Protein AF-B7K374-F1 (afdb_monomer)

Structure (mmCIF, N/CA/C/O backbone):
data_AF-B7K374-F1
#
_entry.id   AF-B7K374-F1
#
loop_
_atom_site.group_PDB
_atom_site.id
_atom_site.type_symbol
_atom_site.label_atom_id
_atom_site.label_alt_id
_atom_site.label_comp_id
_atom_site.label_asym_id
_atom_site.label_entity_id
_atom_site.label_seq_id
_atom_site.pdbx_PDB_ins_code
_atom_site.Cartn_x
_atom_site.Cartn_y
_atom_site.Cartn_z
_atom_site.occupancy
_atom_site.B_iso_or_equiv
_atom_site.auth_seq_id
_atom_site.auth_comp_id
_atom_site.auth_asym_id
_atom_site.auth_atom_id
_atom_site.pdbx_PDB_model_num
ATOM 1 N N . MET A 1 1 ? 42.523 60.819 34.589 1.00 48.06 1 MET A N 1
ATOM 2 C CA . MET A 1 1 ? 41.157 60.601 34.059 1.00 48.06 1 MET A CA 1
ATOM 3 C C . MET A 1 1 ? 41.054 61.157 32.631 1.00 48.06 1 MET A C 1
ATOM 5 O O . MET A 1 1 ? 40.474 62.210 32.438 1.00 48.06 1 MET A O 1
ATOM 9 N N . LYS A 1 2 ? 41.701 60.517 31.640 1.00 45.62 2 LYS A N 1
ATOM 10 C CA . LYS A 1 2 ? 41.579 60.838 30.195 1.00 45.62 2 LYS A CA 1
ATOM 11 C C . LYS A 1 2 ? 42.338 59.810 29.327 1.00 45.62 2 LYS A C 1
ATOM 13 O O . LYS A 1 2 ? 43.131 60.175 28.478 1.00 45.62 2 LYS A O 1
ATOM 18 N N . LEU A 1 3 ? 42.140 58.510 29.574 1.00 38.62 3 LEU A N 1
ATOM 19 C CA . LEU A 1 3 ? 42.685 57.458 28.690 1.00 38.62 3 LEU A CA 1
ATOM 20 C C . LEU A 1 3 ? 41.771 56.226 28.510 1.00 38.62 3 LEU A C 1
ATOM 22 O O . LEU A 1 3 ? 42.148 55.301 27.809 1.00 38.62 3 LEU A O 1
ATOM 26 N N . ASN A 1 4 ? 40.551 56.227 29.071 1.00 41.66 4 ASN A N 1
ATOM 27 C CA . ASN A 1 4 ? 39.606 55.099 28.948 1.00 41.66 4 ASN A CA 1
ATOM 28 C C . ASN A 1 4 ? 38.440 55.335 27.969 1.00 41.66 4 ASN A C 1
ATOM 30 O O . ASN A 1 4 ? 37.663 54.420 27.727 1.00 41.66 4 ASN A O 1
ATOM 34 N N . LEU A 1 5 ? 38.314 56.526 27.368 1.00 42.06 5 LEU A N 1
ATOM 35 C CA . LEU A 1 5 ? 37.190 56.859 26.471 1.00 42.06 5 LEU A CA 1
ATOM 36 C C . LEU A 1 5 ? 37.494 56.687 24.970 1.00 42.06 5 LEU A C 1
ATOM 38 O O . LEU A 1 5 ? 36.564 56.584 24.178 1.00 42.06 5 LEU A O 1
ATOM 42 N N . LEU A 1 6 ? 38.766 56.592 24.567 1.00 38.41 6 LEU A N 1
ATOM 43 C CA . LEU A 1 6 ? 39.154 56.412 23.154 1.00 38.41 6 LEU A CA 1
ATOM 44 C C . LEU A 1 6 ? 39.208 54.939 22.710 1.00 38.41 6 LEU A C 1
ATOM 46 O O . LEU A 1 6 ? 39.093 54.647 21.523 1.00 38.41 6 LEU A O 1
ATOM 50 N N . LEU A 1 7 ? 39.319 53.998 23.652 1.00 39.25 7 LEU A N 1
ATOM 51 C CA . LEU A 1 7 ? 39.341 52.562 23.344 1.00 39.25 7 LEU A CA 1
ATOM 52 C C . LEU A 1 7 ? 37.932 51.958 23.199 1.00 39.25 7 LEU A C 1
ATOM 54 O O . LEU A 1 7 ? 37.761 50.984 22.469 1.00 39.25 7 LEU A O 1
ATOM 58 N N . GLN A 1 8 ? 36.902 52.563 23.807 1.00 42.97 8 GLN A N 1
ATOM 59 C CA . GLN A 1 8 ? 35.520 52.078 23.681 1.00 42.97 8 GLN A CA 1
ATOM 60 C C . GLN A 1 8 ? 34.847 52.467 22.352 1.00 42.97 8 GLN A C 1
ATOM 62 O O . GLN A 1 8 ? 34.078 51.667 21.818 1.00 42.97 8 GLN A O 1
ATOM 67 N N . SER A 1 9 ? 35.149 53.634 21.764 1.00 45.03 9 SER A N 1
ATOM 68 C CA . SER A 1 9 ? 34.555 54.042 20.474 1.00 45.03 9 SER A CA 1
ATOM 69 C C . SER A 1 9 ? 35.128 53.257 19.283 1.00 45.03 9 SER A C 1
ATOM 71 O O . SER A 1 9 ? 34.388 52.869 18.379 1.00 45.03 9 SER A O 1
ATOM 73 N N . SER A 1 10 ? 36.426 52.939 19.329 1.00 48.16 10 SER A N 1
ATOM 74 C CA . SER A 1 10 ? 37.131 52.108 18.340 1.00 48.16 10 SER A CA 1
ATOM 75 C C . SER A 1 10 ? 36.584 50.674 18.285 1.00 48.16 10 SER A C 1
ATOM 77 O O . SER A 1 10 ? 36.353 50.135 17.201 1.00 48.16 10 SER A O 1
ATOM 79 N N . CYS A 1 11 ? 36.289 50.074 19.443 1.00 47.16 11 CYS A N 1
ATOM 80 C CA . CYS A 1 11 ? 35.709 48.730 19.513 1.00 47.16 11 CYS A CA 1
ATOM 81 C C . CYS A 1 11 ? 34.272 48.681 18.974 1.00 47.16 11 CYS A C 1
ATOM 83 O O . CYS A 1 11 ? 33.913 47.735 18.276 1.00 47.16 11 CYS A O 1
ATOM 85 N N . ARG A 1 12 ? 33.459 49.713 19.240 1.00 51.66 12 ARG A N 1
ATOM 86 C CA . ARG A 1 12 ? 32.052 49.767 18.807 1.00 51.66 12 ARG A CA 1
ATOM 87 C C . ARG A 1 12 ? 31.914 49.912 17.288 1.00 51.66 12 ARG A C 1
ATOM 89 O O . ARG A 1 12 ? 31.096 49.221 16.690 1.00 51.66 12 ARG A O 1
ATOM 96 N N . ASN A 1 13 ? 32.767 50.725 16.659 1.00 50.12 13 ASN A N 1
ATOM 97 C CA . ASN A 1 13 ? 32.806 50.854 15.198 1.00 50.12 13 ASN A CA 1
ATOM 98 C C . ASN A 1 13 ? 33.344 49.589 14.514 1.00 50.12 13 ASN A C 1
ATOM 100 O O . ASN A 1 13 ? 32.820 49.199 13.476 1.00 50.12 13 ASN A O 1
ATOM 104 N N . LYS A 1 14 ? 34.327 48.896 15.108 1.00 51.56 14 LYS A N 1
ATOM 105 C CA . LYS A 1 14 ? 34.810 47.606 14.584 1.00 51.56 14 LYS A CA 1
ATOM 106 C C . LYS A 1 14 ? 33.754 46.504 14.682 1.00 51.56 14 LYS A C 1
ATOM 108 O O . LYS A 1 14 ? 33.609 45.741 13.735 1.00 51.56 14 LYS A O 1
ATOM 113 N N . PHE A 1 15 ? 32.982 46.456 15.770 1.00 52.94 15 PHE A N 1
ATOM 114 C CA . PHE A 1 15 ? 31.866 45.515 15.915 1.00 52.94 15 PHE A CA 1
ATOM 115 C C . PHE A 1 15 ? 30.743 45.792 14.912 1.00 52.94 15 PHE A C 1
ATOM 117 O O . PHE A 1 15 ? 30.215 44.856 14.326 1.00 52.94 15 PHE A O 1
ATOM 124 N N . LEU A 1 16 ? 30.407 47.065 14.674 1.00 54.84 16 LEU A N 1
ATOM 125 C CA . LEU A 1 16 ? 29.375 47.447 13.709 1.00 54.84 16 LEU A CA 1
ATOM 126 C C . LEU A 1 16 ? 29.791 47.123 12.266 1.00 54.84 16 LEU A C 1
ATOM 128 O O . LEU A 1 16 ? 28.984 46.604 11.504 1.00 54.84 16 LEU A O 1
ATOM 132 N N . ILE A 1 17 ? 31.056 47.371 11.905 1.00 63.06 17 ILE A N 1
ATOM 133 C CA . ILE A 1 17 ? 31.606 47.040 10.580 1.00 63.06 17 ILE A CA 1
ATOM 134 C C . ILE A 1 17 ? 31.677 45.522 10.382 1.00 63.06 17 ILE A C 1
ATOM 136 O O . ILE A 1 17 ? 31.312 45.049 9.309 1.00 63.06 17 ILE A O 1
ATOM 140 N N . LEU A 1 18 ? 32.083 44.757 11.404 1.00 56.69 18 LEU A N 1
ATOM 141 C CA . LEU A 1 18 ? 32.090 43.290 11.368 1.00 56.69 18 LEU A CA 1
ATOM 142 C C . LEU A 1 18 ? 30.663 42.728 11.248 1.00 56.69 18 LEU A C 1
ATOM 144 O O . LEU A 1 18 ? 30.418 41.828 10.458 1.00 56.69 18 LEU A O 1
ATOM 148 N N . PHE A 1 19 ? 29.702 43.300 11.978 1.00 57.56 19 PHE A N 1
ATOM 149 C CA . PHE A 1 19 ? 28.295 42.907 11.906 1.00 57.56 19 PHE A CA 1
ATOM 150 C C . PHE A 1 19 ? 27.683 43.227 10.534 1.00 57.56 19 PHE A C 1
ATOM 152 O O . PHE A 1 19 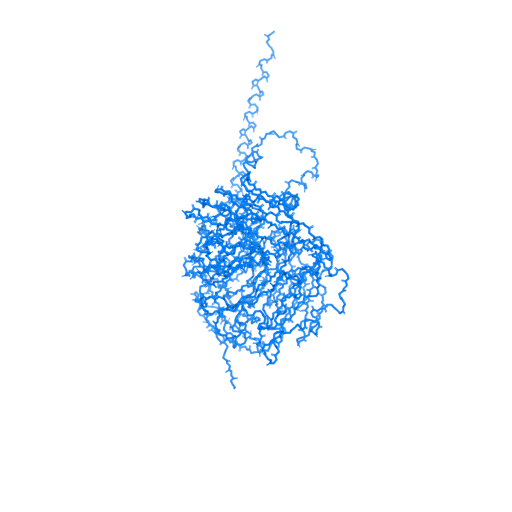? 27.005 42.381 9.967 1.00 57.56 19 PHE A O 1
ATOM 159 N N . LEU A 1 20 ? 27.977 44.400 9.960 1.00 61.56 20 LEU A N 1
ATOM 160 C CA . LEU A 1 20 ? 27.545 44.788 8.610 1.00 61.56 20 LEU A CA 1
ATOM 161 C C . LEU A 1 20 ? 28.200 43.943 7.513 1.00 61.56 20 LEU A C 1
ATOM 163 O O . LEU A 1 20 ? 27.517 43.588 6.562 1.00 61.56 20 LEU A O 1
ATOM 167 N N . THR A 1 21 ? 29.483 43.587 7.636 1.00 56.91 21 THR A N 1
ATOM 168 C CA . THR A 1 21 ? 30.164 42.692 6.676 1.00 56.91 21 THR A CA 1
ATOM 169 C C . THR A 1 21 ? 29.669 41.255 6.778 1.00 56.91 21 THR A C 1
ATOM 171 O O . THR A 1 21 ? 29.479 40.618 5.749 1.00 56.91 21 THR A O 1
ATOM 174 N N . ILE A 1 22 ? 29.377 40.764 7.986 1.00 55.97 22 ILE A N 1
ATOM 175 C CA . ILE A 1 22 ? 28.704 39.477 8.193 1.00 55.97 22 ILE A CA 1
ATOM 176 C C . ILE A 1 22 ? 27.289 39.517 7.593 1.00 55.97 22 ILE A C 1
ATOM 178 O O . ILE A 1 22 ? 26.935 38.602 6.861 1.00 55.97 22 ILE A O 1
ATOM 182 N N . LEU A 1 23 ? 26.510 40.589 7.794 1.00 53.09 23 LEU A N 1
ATOM 183 C CA . LEU A 1 23 ? 25.194 40.751 7.158 1.00 53.09 23 LEU A CA 1
ATOM 184 C C . LEU A 1 23 ? 25.299 40.787 5.621 1.00 53.09 23 LEU A C 1
ATOM 186 O O . LEU A 1 23 ? 24.538 40.112 4.939 1.00 53.09 23 LEU A O 1
ATOM 190 N N . LEU A 1 24 ? 26.268 41.531 5.076 1.00 52.44 24 LEU A N 1
ATOM 191 C CA . LEU A 1 24 ? 26.543 41.644 3.636 1.00 52.44 24 LEU A CA 1
ATOM 192 C C . LEU A 1 24 ? 27.088 40.351 3.009 1.00 52.44 24 LEU A C 1
ATOM 194 O O . LEU A 1 24 ? 27.010 40.220 1.794 1.00 52.44 24 LEU A O 1
ATOM 198 N N . LEU A 1 25 ? 27.615 39.412 3.803 1.00 51.88 25 LEU A N 1
ATOM 199 C CA . LEU A 1 25 ? 27.995 38.058 3.374 1.00 51.88 25 LEU A CA 1
ATOM 200 C C . LEU A 1 25 ? 26.839 37.055 3.537 1.00 51.88 25 LEU A C 1
ATOM 202 O O . LEU A 1 25 ? 26.679 36.174 2.698 1.00 51.88 25 LEU A O 1
ATOM 206 N N . ILE A 1 26 ? 26.005 37.206 4.572 1.00 50.16 26 ILE A N 1
ATOM 207 C CA . ILE A 1 26 ? 24.833 36.351 4.822 1.00 50.16 26 ILE A CA 1
ATOM 208 C C . ILE A 1 26 ? 23.730 36.604 3.795 1.00 50.16 26 ILE A C 1
ATOM 210 O O . ILE A 1 26 ? 23.128 35.647 3.330 1.00 50.16 26 ILE A O 1
ATOM 214 N N . ILE A 1 27 ? 23.479 37.856 3.402 1.00 47.38 27 ILE A N 1
ATOM 215 C CA . ILE A 1 27 ? 22.434 38.198 2.422 1.00 47.38 27 ILE A CA 1
ATOM 216 C C . ILE A 1 27 ? 22.663 37.503 1.060 1.00 47.38 27 ILE A C 1
ATOM 218 O O . ILE A 1 27 ? 21.723 36.885 0.567 1.00 47.38 27 ILE A O 1
ATOM 222 N N . PRO A 1 28 ? 23.870 37.513 0.455 1.00 42.53 28 PRO A N 1
ATOM 223 C CA . PRO A 1 28 ? 24.142 36.747 -0.760 1.00 42.53 28 PRO A CA 1
ATOM 224 C C . PRO A 1 28 ? 24.229 35.230 -0.532 1.00 42.53 28 PRO A C 1
ATOM 226 O O . PRO A 1 28 ? 23.871 34.496 -1.445 1.00 42.53 28 PRO A O 1
ATOM 229 N N . LEU A 1 29 ? 24.619 34.733 0.654 1.00 39.88 29 LEU A N 1
ATOM 230 C CA . LEU A 1 29 ? 24.537 33.293 0.969 1.00 39.88 29 LEU A CA 1
ATOM 231 C C . LEU A 1 29 ? 23.088 32.799 1.137 1.00 39.88 29 LEU A C 1
ATOM 233 O O . LEU A 1 29 ? 22.786 31.692 0.706 1.00 39.88 29 LEU A O 1
ATOM 237 N N . GLN A 1 30 ? 22.189 33.618 1.693 1.00 45.34 30 GLN A N 1
ATOM 238 C CA . GLN A 1 30 ? 20.739 33.380 1.702 1.00 45.34 30 GLN A CA 1
ATOM 239 C C . GLN A 1 30 ? 20.129 33.501 0.303 1.00 45.34 30 GLN A C 1
ATOM 241 O O . GLN A 1 30 ? 19.132 32.855 0.033 1.00 45.34 30 GLN A O 1
ATOM 246 N N . TYR A 1 31 ? 20.726 34.296 -0.591 1.00 43.94 31 TYR A N 1
ATOM 247 C CA . TYR A 1 31 ? 20.322 34.377 -2.001 1.00 43.94 31 TYR A CA 1
ATOM 248 C C . TYR A 1 31 ? 20.895 33.240 -2.868 1.00 43.94 31 TYR A C 1
ATOM 250 O O . TYR A 1 31 ? 20.381 32.986 -3.954 1.00 43.94 31 TYR A O 1
ATOM 258 N N . HIS A 1 32 ? 21.973 32.579 -2.425 1.00 40.62 32 HIS A N 1
ATOM 259 C CA . HIS A 1 32 ? 22.537 31.375 -3.054 1.00 40.62 32 HIS A CA 1
ATOM 260 C C . HIS A 1 32 ? 21.899 30.074 -2.539 1.00 40.62 32 HIS A C 1
ATOM 262 O O . HIS A 1 32 ? 22.026 29.045 -3.198 1.00 40.62 32 HIS A O 1
ATOM 268 N N . TYR A 1 33 ? 21.192 30.114 -1.405 1.00 44.28 33 TYR A N 1
ATOM 269 C CA . TYR A 1 33 ? 20.349 29.023 -0.920 1.00 44.28 33 TYR A CA 1
ATOM 270 C C . TYR A 1 33 ? 18.899 29.217 -1.409 1.00 44.28 33 TYR A C 1
ATOM 272 O O . TYR A 1 33 ? 18.190 30.110 -0.968 1.00 44.28 33 TYR A O 1
ATOM 280 N N . SER A 1 34 ? 18.572 28.376 -2.394 1.00 47.69 34 SER A N 1
ATOM 281 C CA . SER A 1 34 ? 17.323 28.119 -3.128 1.00 47.69 34 SER A CA 1
ATOM 282 C C . SER A 1 34 ? 16.601 29.279 -3.831 1.00 47.69 34 SER A C 1
ATOM 284 O O . SER A 1 34 ? 15.900 30.117 -3.269 1.00 47.69 34 SER A O 1
ATOM 286 N N . GLN A 1 35 ? 16.642 29.216 -5.163 1.00 57.91 35 GLN A N 1
ATOM 287 C CA . GLN A 1 35 ? 15.431 29.466 -5.932 1.00 57.91 35 GLN A CA 1
ATOM 288 C C . GLN A 1 35 ? 14.610 28.176 -5.911 1.00 57.91 35 GLN A C 1
ATOM 290 O O . GLN A 1 35 ? 14.660 27.416 -6.874 1.00 57.91 35 GLN A O 1
ATOM 295 N N . ASP A 1 36 ? 13.906 27.886 -4.815 1.00 66.00 36 ASP A N 1
ATOM 296 C CA . ASP A 1 36 ? 12.832 26.896 -4.885 1.00 66.00 36 ASP A CA 1
ATOM 297 C C . ASP A 1 36 ? 11.823 27.388 -5.936 1.00 66.00 36 ASP A C 1
ATOM 299 O O . ASP A 1 36 ? 11.140 28.403 -5.766 1.00 66.00 36 ASP A O 1
ATOM 303 N N . ILE A 1 37 ? 11.795 26.698 -7.075 1.00 81.56 37 ILE A N 1
ATOM 304 C CA . ILE A 1 37 ? 10.928 27.023 -8.206 1.00 81.56 37 ILE A CA 1
ATOM 305 C C . ILE A 1 37 ? 9.688 26.134 -8.241 1.00 81.56 37 ILE A C 1
ATOM 307 O O . ILE A 1 37 ? 9.016 26.091 -9.269 1.00 81.56 37 ILE A O 1
ATOM 311 N N . THR A 1 38 ? 9.351 25.443 -7.148 1.00 86.00 38 THR A N 1
ATOM 312 C CA . THR A 1 38 ? 8.223 24.504 -7.112 1.00 86.00 38 THR A CA 1
ATOM 313 C C . THR A 1 38 ? 6.922 25.137 -7.594 1.00 86.00 38 THR A C 1
ATOM 315 O O . THR A 1 38 ? 6.176 24.499 -8.321 1.00 86.00 38 THR A O 1
ATOM 318 N N . SER A 1 39 ? 6.668 26.414 -7.296 1.00 86.38 39 SER A N 1
ATOM 319 C CA . SER A 1 39 ? 5.473 27.132 -7.774 1.00 86.38 39 SER A CA 1
ATOM 320 C C . SER A 1 39 ? 5.384 27.296 -9.298 1.00 86.38 39 SER A C 1
ATOM 322 O O . SER A 1 39 ? 4.312 27.610 -9.809 1.00 86.38 39 SER A O 1
ATOM 324 N N . LYS A 1 40 ? 6.488 27.093 -10.032 1.00 89.88 40 LYS A N 1
ATOM 325 C CA . LYS A 1 40 ? 6.509 27.053 -11.503 1.00 89.88 40 LYS A CA 1
ATOM 326 C C . LYS A 1 40 ? 6.090 25.694 -12.065 1.00 89.88 40 LYS A C 1
ATOM 328 O O . LYS A 1 40 ? 5.725 25.631 -13.232 1.00 89.88 40 LYS A O 1
ATOM 333 N N . TRP A 1 41 ? 6.172 24.644 -11.253 1.00 92.62 41 TRP A N 1
ATOM 334 C CA . TRP A 1 41 ? 5.937 23.257 -11.652 1.00 92.62 41 TRP A CA 1
ATOM 335 C C . TRP A 1 41 ? 4.689 22.660 -11.016 1.00 92.62 41 TRP A C 1
ATOM 337 O O . TRP A 1 41 ? 4.039 21.834 -11.637 1.00 92.62 41 TRP A O 1
ATOM 347 N N . PHE A 1 42 ? 4.321 23.094 -9.810 1.00 93.06 42 PHE A N 1
ATOM 348 C CA . PHE A 1 42 ? 3.255 22.489 -9.025 1.00 93.06 42 PHE A CA 1
ATOM 349 C C . PHE A 1 42 ? 2.326 23.530 -8.398 1.00 93.06 42 PHE A C 1
ATOM 351 O O . PHE A 1 42 ? 2.762 24.528 -7.816 1.00 93.06 42 PHE A O 1
ATOM 358 N N . ILE A 1 43 ? 1.027 23.233 -8.423 1.00 91.88 43 ILE A N 1
ATOM 359 C CA . ILE A 1 43 ? 0.003 23.886 -7.601 1.00 91.88 43 ILE A CA 1
ATOM 360 C C . ILE A 1 43 ? -0.408 22.911 -6.507 1.00 91.88 43 ILE A C 1
ATOM 362 O O . ILE A 1 43 ? -0.469 21.709 -6.721 1.00 91.88 43 ILE A O 1
ATOM 366 N N . SER A 1 44 ? -0.688 23.414 -5.307 1.00 89.62 44 SER A N 1
ATOM 367 C CA . SER A 1 44 ? -0.876 22.543 -4.150 1.00 89.62 44 SER A CA 1
ATOM 368 C C . SER A 1 44 ? -2.183 22.774 -3.413 1.00 89.62 44 SER A C 1
ATOM 370 O O . SER A 1 44 ? -2.639 23.913 -3.303 1.00 89.62 44 SER A O 1
ATOM 372 N N . LYS A 1 45 ? -2.748 21.706 -2.846 1.00 90.44 45 LYS A N 1
ATOM 373 C CA . LYS A 1 45 ? -3.935 21.760 -1.983 1.00 90.44 45 LYS A CA 1
ATOM 374 C C . LYS A 1 45 ? -3.833 20.775 -0.815 1.00 90.44 45 LYS A C 1
ATOM 376 O O . LYS A 1 45 ? -3.234 19.711 -0.970 1.00 90.44 45 LYS A O 1
ATOM 381 N N . PRO A 1 46 ? -4.372 21.115 0.367 1.00 89.00 46 PRO A N 1
ATOM 382 C CA . PRO A 1 46 ? -4.341 20.217 1.515 1.00 89.00 46 PRO A CA 1
ATOM 383 C C . PRO A 1 46 ? -5.262 19.009 1.303 1.00 89.00 46 PRO A C 1
ATOM 385 O O . PRO A 1 46 ? -6.310 19.124 0.669 1.00 89.00 46 PRO A O 1
ATOM 388 N N . ILE A 1 47 ? -4.902 17.881 1.911 1.00 89.06 47 ILE A N 1
ATOM 389 C CA . ILE A 1 47 ? -5.775 16.717 2.087 1.00 89.06 47 ILE A CA 1
ATOM 390 C C . ILE A 1 47 ? -5.757 16.302 3.561 1.00 89.06 47 ILE A C 1
ATOM 392 O O . ILE A 1 47 ? -4.727 16.385 4.235 1.00 89.06 47 ILE A O 1
ATOM 396 N N . VAL A 1 48 ? -6.919 15.913 4.087 1.00 84.69 48 VAL A N 1
ATOM 397 C CA . VAL A 1 48 ? -7.104 15.599 5.509 1.00 84.69 48 VAL A CA 1
ATOM 398 C C . VAL A 1 48 ? -7.418 14.121 5.666 1.00 84.69 48 VAL A C 1
ATOM 400 O O . VAL A 1 48 ? -8.360 13.614 5.063 1.00 84.69 48 VAL A O 1
ATOM 403 N N . PHE A 1 49 ? -6.661 13.457 6.534 1.00 84.94 49 PHE A N 1
ATOM 404 C CA . PHE A 1 49 ? -6.879 12.064 6.904 1.00 84.94 49 PHE A CA 1
ATOM 405 C C . PHE A 1 49 ? -7.677 11.955 8.209 1.00 84.94 49 PHE A C 1
ATOM 407 O O . PHE A 1 49 ? -7.730 12.880 9.023 1.00 84.94 49 PHE A O 1
ATOM 414 N N . ASN A 1 50 ? -8.301 10.799 8.432 1.00 77.00 50 ASN A N 1
ATOM 415 C CA . ASN A 1 50 ? -9.031 10.494 9.662 1.00 77.00 50 ASN A CA 1
ATOM 416 C C . ASN A 1 50 ? -8.124 9.969 10.790 1.00 77.00 50 ASN A C 1
ATOM 418 O O . ASN A 1 50 ? -8.620 9.760 11.897 1.00 77.00 50 ASN A O 1
ATOM 422 N N . ALA A 1 51 ? -6.816 9.819 10.551 1.00 73.81 51 ALA A N 1
ATOM 423 C CA . ALA A 1 51 ? -5.841 9.330 11.523 1.00 73.81 51 ALA A CA 1
ATOM 424 C C . ALA A 1 51 ? -4.804 10.368 11.946 1.00 73.81 51 ALA A C 1
ATOM 426 O O . ALA A 1 51 ? -4.309 11.167 11.157 1.00 73.81 51 ALA A O 1
ATOM 427 N N . TYR A 1 52 ? -4.388 10.230 13.198 1.00 73.25 52 TYR A N 1
ATOM 428 C CA . TYR A 1 52 ? -3.206 10.875 13.760 1.00 73.25 52 TYR A CA 1
ATOM 429 C C . TYR A 1 52 ? -1.958 9.977 13.700 1.00 73.25 52 TYR A C 1
ATOM 431 O O . TYR A 1 52 ? -0.851 10.417 13.980 1.00 73.25 52 TYR A O 1
ATOM 439 N N . ASN A 1 53 ? -2.114 8.710 13.307 1.00 75.81 53 ASN A N 1
ATOM 440 C CA . ASN A 1 53 ? -1.024 7.751 13.161 1.00 75.81 53 ASN A CA 1
ATOM 441 C C . ASN A 1 53 ? -1.081 7.085 11.777 1.00 75.81 53 ASN A C 1
ATOM 443 O O . ASN A 1 53 ? -1.393 5.901 11.666 1.00 75.81 53 ASN A O 1
ATOM 447 N N . LEU A 1 54 ? -0.841 7.878 10.727 1.00 82.69 54 LEU A N 1
ATOM 448 C CA . LEU A 1 54 ? -0.689 7.380 9.361 1.00 82.69 54 LEU A CA 1
ATOM 449 C C . LEU A 1 54 ? 0.543 6.472 9.304 1.00 82.69 54 LEU A C 1
ATOM 451 O O . LEU A 1 54 ? 1.637 6.903 9.670 1.00 82.69 54 LEU A O 1
ATOM 455 N N . PHE A 1 55 ? 0.365 5.223 8.881 1.00 84.62 55 PHE A N 1
ATOM 456 C CA . PHE A 1 55 ? 1.480 4.287 8.733 1.00 84.62 55 PHE A CA 1
ATOM 457 C C . PHE A 1 55 ? 1.904 4.153 7.271 1.00 84.62 55 PHE A C 1
ATOM 459 O O . PHE A 1 55 ? 3.093 4.246 6.975 1.00 84.62 55 PHE A O 1
ATOM 466 N N . ASP A 1 56 ? 0.943 4.010 6.360 1.00 89.19 56 ASP A N 1
ATOM 467 C CA . ASP A 1 56 ? 1.200 3.951 4.922 1.00 89.19 56 ASP A CA 1
ATOM 468 C C . ASP A 1 56 ? -0.001 4.498 4.126 1.00 89.19 56 ASP A C 1
ATOM 470 O O . ASP A 1 56 ? -1.136 4.528 4.618 1.00 89.19 56 ASP A O 1
ATOM 474 N N . VAL A 1 57 ? 0.261 4.963 2.904 1.00 91.88 57 VAL A N 1
ATOM 475 C CA . VAL A 1 57 ? -0.727 5.557 1.988 1.00 91.88 57 VAL A CA 1
ATOM 476 C C . VAL A 1 57 ? -0.461 5.070 0.572 1.00 91.88 57 VAL A C 1
ATOM 478 O O . VAL A 1 57 ? 0.677 5.129 0.123 1.00 91.88 57 VAL A O 1
ATOM 481 N N . GLY A 1 58 ? -1.491 4.605 -0.127 1.00 93.69 58 GLY A N 1
ATOM 482 C CA . GLY A 1 58 ? -1.375 4.106 -1.496 1.00 93.69 58 GLY A CA 1
ATOM 483 C C . GLY A 1 58 ? -2.511 4.593 -2.385 1.00 93.69 58 GLY A C 1
ATOM 484 O O . GLY A 1 58 ? -3.453 5.229 -1.900 1.00 93.69 58 GLY A O 1
ATOM 485 N N . VAL A 1 59 ? -2.411 4.276 -3.677 1.00 94.94 59 VAL A N 1
ATOM 486 C CA . VAL A 1 59 ? -3.437 4.599 -4.673 1.00 94.94 59 VAL A CA 1
ATOM 487 C C . VAL A 1 59 ? -3.853 3.381 -5.478 1.00 94.94 59 VAL A C 1
ATOM 489 O O . VAL A 1 59 ? -3.039 2.500 -5.747 1.00 94.94 59 VAL A O 1
ATOM 492 N N . THR A 1 60 ? -5.130 3.305 -5.829 1.00 94.12 60 THR A N 1
ATOM 493 C CA . THR A 1 60 ? -5.649 2.332 -6.795 1.00 94.12 60 THR A CA 1
ATOM 494 C C . THR A 1 60 ? -7.035 2.762 -7.267 1.00 94.12 60 THR A C 1
ATOM 496 O O . THR A 1 60 ? -7.696 3.525 -6.578 1.00 94.12 60 THR A O 1
ATOM 499 N N . ASP A 1 61 ? -7.476 2.295 -8.426 1.00 94.38 61 ASP A N 1
ATOM 500 C CA . ASP A 1 61 ? -8.835 2.504 -8.942 1.00 94.38 61 ASP A CA 1
ATOM 501 C C . ASP A 1 61 ? -9.781 1.471 -8.295 1.00 94.38 61 ASP A C 1
ATOM 503 O O . ASP A 1 61 ? -9.949 0.362 -8.801 1.00 94.38 61 ASP A O 1
ATOM 507 N N . ILE A 1 62 ? -10.326 1.771 -7.109 1.00 94.12 62 ILE A N 1
ATOM 508 C CA . ILE A 1 62 ? -11.062 0.798 -6.275 1.00 94.12 62 ILE A CA 1
ATOM 509 C C . ILE A 1 62 ? -12.435 0.484 -6.880 1.00 94.12 62 ILE A C 1
ATOM 511 O O . ILE A 1 62 ? -12.973 -0.616 -6.699 1.00 94.12 62 ILE A O 1
ATOM 515 N N . ASN A 1 63 ? -13.028 1.464 -7.560 1.00 94.12 63 ASN A N 1
ATOM 516 C CA . ASN A 1 63 ? -14.379 1.398 -8.109 1.00 94.12 63 ASN A CA 1
ATOM 517 C C . ASN A 1 63 ? -14.414 1.154 -9.636 1.00 94.12 63 ASN A C 1
ATOM 519 O O . ASN A 1 63 ? -15.508 1.079 -10.201 1.00 94.12 63 ASN A O 1
ATOM 523 N N . ASN A 1 64 ? -13.250 0.979 -10.274 1.00 91.31 64 ASN A N 1
ATOM 524 C CA . ASN A 1 64 ? -13.076 0.757 -11.711 1.00 91.31 64 ASN A CA 1
ATOM 525 C C . ASN A 1 64 ? -13.663 1.874 -12.599 1.00 91.31 64 ASN A C 1
ATOM 527 O O . ASN A 1 64 ? -14.163 1.604 -13.697 1.00 91.31 64 ASN A O 1
ATOM 531 N N . ASP A 1 65 ? -13.596 3.131 -12.155 1.00 93.19 65 ASP A N 1
ATOM 532 C CA . ASP A 1 65 ? -14.052 4.294 -12.925 1.00 93.19 65 ASP A CA 1
ATOM 533 C C . ASP A 1 65 ? -12.931 5.003 -13.718 1.00 93.19 65 ASP A C 1
ATOM 535 O O . ASP A 1 65 ? -13.211 5.912 -14.507 1.00 93.19 65 ASP A O 1
ATOM 539 N N . ASN A 1 66 ? -11.695 4.494 -13.623 1.00 91.19 66 ASN A N 1
ATOM 540 C CA . ASN A 1 66 ? -10.451 5.046 -14.177 1.00 91.19 66 ASN A CA 1
ATOM 541 C C . ASN A 1 66 ? -9.957 6.338 -13.517 1.00 91.19 66 ASN A C 1
ATOM 543 O O . ASN A 1 66 ? -9.035 6.957 -14.045 1.00 91.19 66 ASN A O 1
ATOM 547 N N . ASN A 1 67 ? -10.514 6.728 -12.375 1.00 95.06 67 ASN A N 1
ATOM 548 C CA . ASN A 1 67 ? -9.924 7.729 -11.502 1.00 95.06 67 ASN A CA 1
ATOM 549 C C . ASN A 1 67 ? -9.198 7.004 -10.368 1.00 95.06 67 ASN A C 1
ATOM 551 O O . ASN A 1 67 ? -9.697 6.039 -9.798 1.00 95.06 67 ASN A O 1
ATOM 555 N N . LEU A 1 68 ? -7.988 7.450 -10.045 1.00 95.25 68 LEU A N 1
ATOM 556 C CA . LEU A 1 68 ? -7.236 6.843 -8.954 1.00 95.25 68 LEU A CA 1
ATOM 557 C C . LEU A 1 68 ? -7.763 7.329 -7.602 1.00 95.25 68 LEU A C 1
ATOM 559 O O . LEU A 1 68 ? -7.896 8.530 -7.359 1.00 95.25 68 LEU A O 1
ATOM 563 N N . ASP A 1 69 ? -8.000 6.379 -6.704 1.00 96.44 69 ASP A N 1
ATOM 564 C CA . ASP A 1 69 ? -8.456 6.610 -5.340 1.00 96.44 69 ASP A CA 1
ATOM 565 C C . ASP A 1 69 ? -7.286 6.546 -4.358 1.00 96.44 69 ASP A C 1
ATOM 567 O O . ASP A 1 69 ? -6.262 5.918 -4.624 1.00 96.44 69 ASP A O 1
ATOM 571 N N . ILE A 1 70 ? -7.448 7.146 -3.178 1.00 96.06 70 ILE A N 1
ATOM 572 C CA . ILE A 1 70 ? -6.445 7.111 -2.104 1.00 96.06 70 ILE A CA 1
ATOM 573 C C . ILE A 1 70 ? -6.934 6.209 -0.975 1.00 96.06 70 ILE A C 1
ATOM 575 O O . ILE A 1 70 ? -8.048 6.363 -0.474 1.00 96.06 70 ILE A O 1
ATOM 579 N N . PHE A 1 71 ? -6.068 5.335 -0.472 1.00 95.50 71 PHE A N 1
ATOM 580 C CA . PHE A 1 71 ? -6.329 4.567 0.743 1.00 95.50 71 PHE A CA 1
ATOM 581 C C . PHE A 1 71 ? -5.192 4.724 1.750 1.00 95.50 71 PHE A C 1
ATOM 583 O O . PHE A 1 71 ? -4.036 4.953 1.394 1.00 95.50 71 PHE A O 1
ATOM 590 N N . THR A 1 72 ? -5.512 4.565 3.033 1.00 93.50 72 THR A N 1
ATOM 591 C CA . THR A 1 72 ? -4.510 4.568 4.107 1.00 93.50 72 THR A CA 1
ATOM 592 C C . THR A 1 72 ? -4.584 3.294 4.931 1.00 93.50 72 THR A C 1
ATOM 594 O O . THR A 1 72 ? -5.658 2.719 5.112 1.00 93.50 72 THR A O 1
ATOM 597 N N . THR A 1 73 ? -3.468 2.920 5.542 1.00 89.88 73 THR A N 1
ATOM 598 C CA . THR A 1 73 ? -3.409 1.892 6.584 1.00 89.88 73 THR A CA 1
ATOM 599 C C . THR A 1 73 ? -2.716 2.479 7.804 1.00 89.88 73 THR A C 1
ATOM 601 O O . THR A 1 73 ? -1.611 3.005 7.696 1.00 89.88 73 THR A O 1
ATOM 604 N N . ASN A 1 74 ? -3.408 2.465 8.947 1.00 87.81 74 ASN A N 1
ATOM 605 C CA . ASN A 1 74 ? -3.086 3.305 10.106 1.00 87.81 74 ASN A CA 1
ATOM 606 C C . ASN A 1 74 ? -2.987 2.497 11.408 1.00 87.81 74 ASN A C 1
ATOM 608 O O . ASN A 1 74 ? -3.393 2.967 12.475 1.00 87.81 74 ASN A O 1
ATOM 612 N N . HIS A 1 75 ? -2.471 1.265 11.344 1.00 86.12 75 HIS A N 1
ATOM 613 C CA . HIS A 1 75 ? -2.427 0.349 12.485 1.00 86.12 75 HIS A CA 1
ATOM 614 C C . HIS A 1 75 ? -3.813 0.140 13.096 1.00 86.12 75 HIS A C 1
ATOM 616 O O . HIS A 1 75 ? -4.672 -0.474 12.477 1.00 86.12 75 HIS A O 1
ATOM 622 N N . ASN A 1 76 ? -4.022 0.650 14.313 1.00 84.88 76 ASN A N 1
ATOM 623 C CA . ASN A 1 76 ? -5.257 0.574 15.087 1.00 84.88 76 ASN A CA 1
ATOM 624 C C . ASN A 1 76 ? -6.171 1.786 14.882 1.00 84.88 76 ASN A C 1
ATOM 626 O O . ASN A 1 76 ? -7.314 1.760 15.347 1.00 84.88 76 ASN A O 1
ATOM 630 N N . SER A 1 77 ? -5.664 2.836 14.236 1.00 87.06 77 SER A N 1
ATOM 631 C CA . SER A 1 77 ? -6.369 4.094 14.037 1.00 87.06 77 SER A CA 1
ATOM 632 C C . SER A 1 77 ? -7.330 4.033 12.849 1.00 87.06 77 SER A C 1
ATOM 634 O O . SER A 1 77 ? -7.288 3.111 12.036 1.00 87.06 77 SER A O 1
ATOM 636 N N . LEU A 1 78 ? -8.220 5.021 12.750 1.00 88.81 78 LEU A N 1
ATOM 637 C CA . LEU A 1 78 ? -9.153 5.159 11.625 1.00 88.81 78 LEU A CA 1
ATOM 638 C C . LEU A 1 78 ? -8.419 5.174 10.279 1.00 88.81 78 LEU A C 1
ATOM 640 O O . LEU A 1 78 ? -7.481 5.942 10.113 1.00 88.81 78 LEU A O 1
ATOM 644 N N . ASN A 1 79 ? -8.871 4.392 9.300 1.00 90.31 79 ASN A N 1
ATOM 645 C CA . ASN A 1 79 ? -8.372 4.482 7.922 1.00 90.31 79 ASN A CA 1
ATOM 646 C C . ASN A 1 79 ? -9.235 5.427 7.088 1.00 90.31 79 ASN A C 1
ATOM 648 O O . ASN A 1 79 ? -10.364 5.743 7.463 1.00 90.31 79 ASN A O 1
ATOM 652 N N . ASN A 1 80 ? -8.713 5.816 5.934 1.00 93.44 80 ASN A N 1
ATOM 653 C CA . ASN A 1 80 ? -9.442 6.488 4.876 1.00 93.44 80 ASN A CA 1
ATOM 654 C C . ASN A 1 80 ? -9.551 5.572 3.653 1.00 93.44 80 ASN A C 1
ATOM 656 O O . ASN A 1 80 ? -8.624 4.812 3.355 1.00 93.44 80 ASN A O 1
ATOM 660 N N . LEU A 1 81 ? -10.679 5.685 2.954 1.00 96.06 81 LEU A N 1
ATOM 661 C CA . LEU A 1 81 ? -10.903 5.122 1.627 1.00 96.06 81 LEU A CA 1
ATOM 662 C C . LEU A 1 81 ? -11.513 6.240 0.782 1.00 96.06 81 LEU A C 1
ATOM 664 O O . LEU A 1 81 ? -12.703 6.512 0.906 1.00 96.06 81 LEU A O 1
ATOM 668 N N . MET A 1 82 ? -10.695 6.968 0.031 1.00 96.75 82 MET A N 1
ATOM 669 C CA . MET A 1 82 ? -11.072 8.244 -0.569 1.00 96.75 82 MET A CA 1
ATOM 670 C C . MET A 1 82 ? -11.223 8.110 -2.081 1.00 96.75 82 MET A C 1
ATOM 672 O O . MET A 1 82 ? -10.222 8.030 -2.784 1.00 96.75 82 MET A O 1
ATOM 676 N N . ILE A 1 83 ? -12.470 8.124 -2.552 1.00 97.50 83 ILE A N 1
ATOM 677 C CA . ILE A 1 83 ? -12.802 7.985 -3.972 1.00 97.50 83 ILE A CA 1
ATOM 678 C C . ILE A 1 83 ? -12.500 9.287 -4.712 1.00 97.50 83 ILE A C 1
ATOM 680 O O . ILE A 1 83 ? -12.980 10.346 -4.284 1.00 97.50 83 ILE A O 1
ATOM 684 N N . GLY A 1 84 ? -11.704 9.206 -5.775 1.00 97.38 84 GLY A N 1
ATOM 685 C CA . GLY A 1 84 ? -11.310 10.318 -6.632 1.00 97.38 84 GLY A CA 1
ATOM 686 C C . GLY A 1 84 ? -12.377 10.662 -7.673 1.00 97.38 84 GLY A C 1
ATOM 687 O O . GLY A 1 84 ? -13.070 9.793 -8.186 1.00 97.38 84 GLY A O 1
ATOM 688 N N . ASP A 1 85 ? -12.523 11.945 -8.006 1.00 97.12 85 ASP A N 1
ATOM 689 C CA . ASP A 1 85 ? -13.434 12.408 -9.069 1.00 97.12 85 ASP A CA 1
ATOM 690 C C . ASP A 1 85 ? -12.740 12.667 -10.419 1.00 97.12 85 ASP A C 1
ATOM 692 O O . ASP A 1 85 ? -13.357 13.225 -11.334 1.00 97.12 85 ASP A O 1
ATOM 696 N N . GLY A 1 86 ? -11.443 12.348 -10.515 1.00 95.50 86 GLY A N 1
ATOM 697 C CA . GLY A 1 86 ? -10.606 12.636 -11.682 1.00 95.50 86 GLY A CA 1
ATOM 698 C C . GLY A 1 86 ? -10.357 14.126 -11.919 1.00 95.50 86 GLY A C 1
ATOM 699 O O . GLY A 1 86 ? -9.969 14.517 -13.009 1.00 95.50 86 GLY A O 1
ATOM 700 N N . LYS A 1 87 ? -10.642 14.986 -10.935 1.00 95.62 87 LYS A N 1
ATOM 701 C CA . LYS A 1 87 ? -10.363 16.438 -10.932 1.00 95.62 87 LYS A CA 1
ATOM 702 C C . LYS A 1 87 ? -9.588 16.826 -9.667 1.00 95.62 87 LYS A C 1
ATOM 704 O O . LYS A 1 87 ? -9.577 17.983 -9.227 1.00 95.62 87 LYS A O 1
ATOM 709 N N . GLY A 1 88 ? -8.997 15.817 -9.028 1.00 93.31 88 GLY A N 1
ATOM 710 C CA . GLY A 1 88 ? -8.272 15.880 -7.774 1.00 93.31 88 GLY A CA 1
ATOM 711 C C . GLY A 1 88 ? -9.123 16.057 -6.518 1.00 93.31 88 GLY A C 1
ATOM 712 O O . GLY A 1 88 ? -8.547 16.380 -5.478 1.00 93.31 88 GLY A O 1
ATOM 713 N N . ASN A 1 89 ? -10.451 15.950 -6.557 1.00 96.00 89 ASN A N 1
ATOM 714 C CA . ASN A 1 89 ? -11.246 15.945 -5.327 1.00 96.00 89 ASN A CA 1
ATOM 715 C C . ASN A 1 89 ? -11.473 14.510 -4.862 1.00 96.00 89 ASN A C 1
ATOM 717 O O . ASN A 1 89 ? -11.646 13.603 -5.668 1.00 96.00 89 ASN A O 1
ATOM 721 N N . PHE A 1 90 ? -11.498 14.332 -3.544 1.00 97.06 90 PHE A N 1
ATOM 722 C CA . PHE A 1 90 ? -11.560 13.021 -2.916 1.00 97.06 90 PHE A CA 1
ATOM 723 C C . PHE A 1 90 ? -12.677 12.971 -1.877 1.00 97.06 90 PHE A C 1
ATOM 725 O O . PHE A 1 90 ? -12.787 13.864 -1.032 1.00 97.06 90 PHE A O 1
ATOM 732 N N . THR A 1 91 ? -13.485 11.912 -1.915 1.00 96.56 91 THR A N 1
ATOM 733 C CA . THR A 1 91 ? -14.576 11.675 -0.959 1.00 96.56 91 THR A CA 1
ATOM 734 C C . THR A 1 91 ? -14.278 10.439 -0.126 1.00 96.56 91 THR A C 1
ATOM 736 O O . THR A 1 91 ? -14.206 9.341 -0.664 1.00 96.56 91 THR A O 1
ATOM 739 N N . ASP A 1 92 ? -14.128 10.593 1.191 1.00 95.75 92 ASP A N 1
ATOM 740 C CA . ASP A 1 92 ? -13.925 9.443 2.077 1.00 95.75 92 ASP A CA 1
ATOM 741 C C . ASP A 1 92 ? -15.220 8.641 2.262 1.00 95.75 92 ASP A C 1
ATOM 743 O O . ASP A 1 92 ? -16.203 9.135 2.821 1.00 95.75 92 ASP A O 1
ATOM 747 N N . VAL A 1 93 ? -15.202 7.390 1.808 1.00 96.38 93 VAL A N 1
ATOM 748 C CA . VAL A 1 93 ? -16.327 6.451 1.838 1.00 96.38 93 VAL A CA 1
ATOM 749 C C . VAL A 1 93 ? -16.085 5.265 2.770 1.00 96.38 93 VAL A C 1
ATOM 751 O O . VAL A 1 93 ? -16.898 4.340 2.781 1.00 96.38 93 VAL A O 1
ATOM 754 N N . VAL A 1 94 ? -15.016 5.278 3.582 1.00 94.75 94 VAL A N 1
ATOM 755 C CA . VAL A 1 94 ? -14.589 4.136 4.418 1.00 94.75 94 VAL A CA 1
ATOM 756 C C . VAL A 1 94 ? -15.746 3.462 5.165 1.00 94.75 94 VAL A C 1
ATOM 758 O O . VAL A 1 94 ? -15.873 2.237 5.142 1.00 94.75 94 VAL A O 1
ATOM 761 N N . SER A 1 95 ? -16.644 4.247 5.759 1.00 94.00 95 SER A N 1
ATOM 762 C CA . SER A 1 95 ? -17.797 3.717 6.490 1.00 94.00 95 SER A CA 1
ATOM 763 C C . SER A 1 95 ? -18.997 3.390 5.630 1.00 94.00 95 SER A C 1
ATOM 765 O O . SER A 1 95 ? -19.662 2.383 5.873 1.00 94.00 95 SER A O 1
ATOM 767 N N . GLN A 1 96 ? -19.260 4.199 4.603 1.00 95.25 96 GLN A N 1
ATOM 768 C CA . GLN A 1 96 ? -20.325 3.920 3.644 1.00 95.25 96 GLN A CA 1
ATOM 769 C C . GLN A 1 96 ? -20.107 2.552 2.983 1.00 95.25 96 GLN A C 1
ATOM 771 O O . GLN A 1 96 ? -21.058 1.796 2.800 1.00 95.25 96 GLN A O 1
ATOM 776 N N . TRP A 1 97 ? -18.847 2.213 2.706 1.00 96.25 97 TRP A N 1
ATOM 777 C CA . TRP A 1 97 ? -18.439 0.974 2.054 1.00 96.25 97 TRP A CA 1
ATOM 778 C C . TRP A 1 97 ? -18.106 -0.152 3.042 1.00 96.25 97 TRP A C 1
ATOM 780 O O . TRP A 1 97 ? -17.608 -1.201 2.638 1.00 96.25 97 TRP A O 1
ATOM 790 N N . LYS A 1 98 ? -18.395 0.016 4.342 1.00 94.62 98 LYS A N 1
ATOM 791 C CA . LYS A 1 98 ? -18.138 -0.995 5.387 1.00 94.62 98 LYS A CA 1
ATOM 792 C C . LYS A 1 98 ? -16.669 -1.446 5.476 1.00 94.62 98 LYS A C 1
ATOM 794 O O . LYS A 1 98 ? -16.386 -2.572 5.881 1.00 94.62 98 LYS A O 1
ATOM 799 N N . PHE A 1 99 ? -15.732 -0.564 5.138 1.00 93.94 99 PHE A N 1
ATOM 800 C CA . PHE A 1 99 ? -14.290 -0.827 5.170 1.00 93.94 99 PHE A CA 1
ATOM 801 C C . PHE A 1 99 ? -13.631 -0.501 6.527 1.00 93.94 99 PHE A C 1
ATOM 803 O O . PHE A 1 99 ? -12.436 -0.755 6.737 1.00 93.94 99 PHE A O 1
ATOM 810 N N . ASP A 1 100 ? -14.413 0.023 7.479 1.00 91.56 100 ASP A N 1
ATOM 811 C CA . ASP A 1 100 ? -14.033 0.232 8.879 1.00 91.56 100 ASP A CA 1
ATOM 812 C C . ASP A 1 100 ? -13.343 -0.985 9.513 1.00 91.56 100 ASP A C 1
ATOM 814 O O . ASP A 1 100 ? -13.501 -2.136 9.098 1.00 91.56 100 ASP A O 1
ATOM 818 N N . HIS A 1 101 ? -12.611 -0.748 10.606 1.00 87.12 101 HIS A N 1
ATOM 819 C CA . HIS A 1 101 ? -12.062 -1.837 11.420 1.00 87.12 101 HIS A CA 1
ATOM 820 C C . HIS A 1 101 ? -13.157 -2.794 11.880 1.00 87.12 101 HIS A C 1
ATOM 822 O O . HIS A 1 101 ? -12.957 -4.007 11.829 1.00 87.12 101 HIS A O 1
ATOM 828 N N . ILE A 1 102 ? -14.311 -2.253 12.271 1.00 88.00 102 ILE A N 1
ATOM 829 C CA . ILE A 1 102 ? -15.504 -3.006 12.638 1.00 88.00 102 ILE A CA 1
ATOM 830 C C . ILE A 1 102 ? -16.676 -2.410 11.864 1.00 88.00 102 ILE A C 1
ATOM 832 O O . ILE A 1 102 ? -17.226 -1.391 12.261 1.00 88.00 102 ILE A O 1
ATOM 836 N N . ALA A 1 103 ? -17.067 -3.052 10.765 1.00 89.75 103 ALA A N 1
ATOM 837 C CA . ALA A 1 103 ? -18.161 -2.583 9.913 1.00 89.75 103 ALA A CA 1
ATOM 838 C C . ALA A 1 103 ? -19.507 -2.426 10.651 1.00 89.75 103 ALA A C 1
ATOM 840 O O . ALA A 1 103 ? -20.344 -1.631 10.237 1.00 89.75 103 ALA A O 1
ATOM 841 N N . GLU A 1 104 ? -19.726 -3.180 11.735 1.00 90.50 104 GLU A N 1
ATOM 842 C CA . GLU A 1 104 ? -20.912 -3.036 12.593 1.00 90.50 104 GLU A CA 1
ATOM 843 C C . GLU A 1 104 ? -20.898 -1.734 13.408 1.00 90.50 104 GLU A C 1
ATOM 845 O O . GLU A 1 104 ? -21.955 -1.155 13.652 1.00 90.50 104 GLU A O 1
ATOM 850 N N . PHE A 1 105 ? -19.710 -1.244 13.775 1.00 92.25 105 PHE A N 1
ATOM 851 C CA . PHE A 1 105 ? -19.516 -0.024 14.557 1.00 92.25 105 PHE A CA 1
ATOM 852 C C . PHE A 1 105 ? -18.543 0.934 13.844 1.00 92.25 105 PHE A C 1
ATOM 854 O O . PHE A 1 105 ? -17.385 1.070 14.251 1.00 92.25 105 PHE A O 1
ATOM 861 N N . PRO A 1 106 ? -18.988 1.608 12.769 1.00 91.12 106 PRO A N 1
ATOM 862 C CA . PRO A 1 106 ? -18.191 2.599 12.063 1.00 91.12 106 PRO A CA 1
ATOM 863 C C . PRO A 1 106 ? -17.589 3.670 12.974 1.00 91.12 106 PRO A C 1
ATOM 865 O O . PRO A 1 106 ? -18.248 4.224 13.861 1.00 91.12 106 PRO A O 1
ATOM 868 N N . GLY A 1 107 ? -16.312 3.977 12.754 1.00 89.44 107 GLY A N 1
ATOM 869 C CA . GLY A 1 107 ? -15.582 4.921 13.593 1.00 89.44 107 GLY A CA 1
ATOM 870 C C . GLY A 1 107 ? -15.255 4.412 15.005 1.00 89.44 107 GLY A C 1
ATOM 871 O O . GLY A 1 107 ? -14.953 5.227 15.869 1.00 89.44 107 GLY A O 1
ATOM 872 N N . PHE A 1 108 ? -15.332 3.104 15.278 1.00 91.44 108 PHE A N 1
ATOM 873 C CA . PHE A 1 108 ? -14.916 2.506 16.560 1.00 91.44 108 PHE A CA 1
ATOM 874 C C . PHE A 1 108 ? -13.412 2.151 16.622 1.00 91.44 108 PHE A C 1
ATOM 876 O O . PHE A 1 108 ? -12.955 1.509 17.564 1.00 91.44 108 PHE A O 1
ATOM 883 N N . ALA A 1 109 ? -12.619 2.549 15.624 1.00 89.50 109 ALA A N 1
ATOM 884 C CA . ALA A 1 109 ? -11.161 2.438 15.682 1.00 89.50 109 ALA A CA 1
ATOM 885 C C . ALA A 1 109 ? -10.549 3.516 16.598 1.00 89.50 109 ALA A C 1
ATOM 887 O O . ALA A 1 109 ? -11.227 4.461 17.003 1.00 89.50 109 ALA A O 1
ATOM 888 N N . ASP A 1 110 ? -9.257 3.386 16.896 1.00 87.44 110 ASP A N 1
ATOM 889 C CA . ASP A 1 110 ? -8.538 4.359 17.716 1.00 87.44 110 ASP A CA 1
ATOM 890 C C . ASP A 1 110 ? -8.482 5.738 17.033 1.00 87.44 110 ASP A C 1
ATOM 892 O O . ASP A 1 110 ? -8.305 5.856 15.816 1.00 87.44 110 ASP A O 1
ATOM 896 N N . SER A 1 111 ? -8.663 6.803 17.807 1.00 86.88 111 SER A N 1
ATOM 897 C CA . SER A 1 111 ? -8.872 8.151 17.276 1.00 86.88 111 SER A CA 1
ATOM 898 C C . SER A 1 111 ? -8.411 9.221 18.263 1.00 86.88 111 SER A C 1
ATOM 900 O O . SER A 1 111 ? -8.348 8.997 19.465 1.00 86.88 111 SER A O 1
ATOM 902 N N . GLU A 1 112 ? -8.116 10.421 17.770 1.00 83.56 112 GLU A N 1
ATOM 903 C CA . GLU A 1 112 ? -7.990 11.611 18.625 1.00 83.56 112 GLU A CA 1
ATOM 904 C C . GLU A 1 112 ? -9.335 12.297 18.879 1.00 83.56 112 GLU A C 1
ATOM 906 O O . GLU A 1 112 ? -9.482 13.066 19.831 1.00 83.56 112 GLU A O 1
ATOM 911 N N . LYS A 1 113 ? -10.320 12.021 18.020 1.00 87.38 113 LYS A N 1
ATOM 912 C CA . LYS A 1 113 ? -11.657 12.612 18.062 1.00 87.38 113 LYS A CA 1
ATOM 913 C C . LYS A 1 113 ? -12.517 11.902 19.107 1.00 87.38 113 LYS A C 1
ATOM 915 O O . LYS A 1 113 ? -12.427 10.689 19.267 1.00 87.38 113 LYS A O 1
ATOM 920 N N . GLU A 1 114 ? -13.420 12.654 19.724 1.00 91.00 114 GLU A N 1
ATOM 921 C CA . GLU A 1 114 ? -14.524 12.127 20.534 1.00 91.00 114 GLU A CA 1
ATOM 922 C C . GLU A 1 114 ? -15.836 12.192 19.742 1.00 91.00 114 GLU A C 1
ATOM 924 O O . GLU A 1 114 ? -15.987 13.058 18.867 1.00 91.00 114 GLU A O 1
ATOM 929 N N . PRO A 1 115 ? -16.821 11.325 20.038 1.00 94.06 115 PRO A N 1
ATOM 930 C CA . PRO A 1 115 ? -18.168 11.514 19.521 1.00 94.06 115 PRO A CA 1
ATOM 931 C C . PRO A 1 115 ? -18.774 12.814 20.072 1.00 94.06 115 PRO A C 1
ATOM 933 O O . PRO A 1 115 ? -18.531 13.214 21.210 1.00 94.06 115 PRO A O 1
ATOM 936 N N . LYS A 1 116 ? -19.632 13.470 19.286 1.00 94.44 116 LYS A N 1
ATOM 937 C CA . LYS A 1 116 ? -20.395 14.631 19.768 1.00 94.44 116 LYS A CA 1
ATOM 938 C C . LYS A 1 116 ? -21.482 14.187 20.756 1.00 94.44 116 LYS A C 1
ATOM 940 O O . LYS A 1 116 ? -22.415 13.479 20.366 1.00 94.44 116 LYS A O 1
ATOM 945 N N . PHE A 1 117 ? -21.387 14.644 22.007 1.00 94.94 117 PHE A N 1
ATOM 946 C CA . PHE A 1 117 ?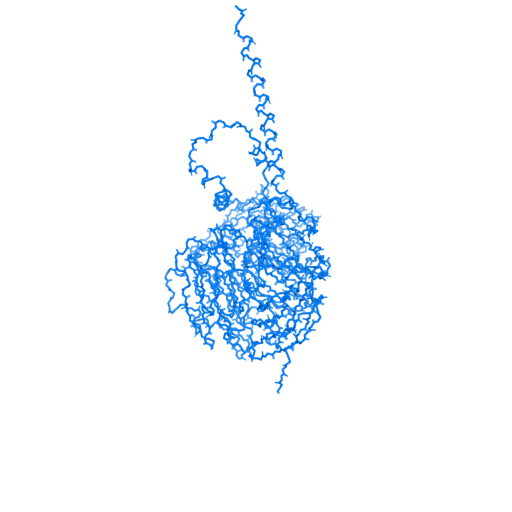 -22.356 14.371 23.078 1.00 94.94 117 PHE A CA 1
ATOM 947 C C . PHE A 1 117 ? -23.572 15.306 22.994 1.00 94.94 117 PHE A C 1
ATOM 949 O O . PHE A 1 117 ? -23.603 16.374 23.606 1.00 94.94 117 PHE A O 1
ATOM 956 N N . GLU A 1 118 ? -24.577 14.912 22.218 1.00 92.94 118 GLU A N 1
ATOM 957 C CA . GLU A 1 118 ? -25.767 15.738 21.947 1.00 92.94 118 GLU A CA 1
ATOM 958 C C . GLU A 1 118 ? -27.022 15.158 22.607 1.00 92.94 118 GLU A C 1
ATOM 960 O O . GLU A 1 118 ? -27.838 15.889 23.169 1.00 92.94 118 GLU A O 1
ATOM 965 N N . THR A 1 119 ? -27.153 13.833 22.589 1.00 94.06 119 THR A N 1
ATOM 966 C CA . THR A 1 119 ? -28.296 13.101 23.135 1.00 94.06 119 THR A CA 1
ATOM 967 C C . THR A 1 119 ? -27.907 12.377 24.423 1.00 94.06 119 THR A C 1
ATOM 969 O O . THR A 1 119 ? -26.823 11.786 24.473 1.00 94.06 119 THR A O 1
ATOM 972 N N . PRO A 1 120 ? -28.760 12.384 25.468 1.00 95.19 120 PRO A N 1
ATOM 973 C CA . PRO A 1 120 ? -28.522 11.577 26.659 1.00 95.19 120 PRO A CA 1
ATOM 974 C C . PRO A 1 120 ? -28.338 10.096 26.306 1.00 95.19 120 PRO A C 1
ATOM 976 O O . PRO A 1 120 ? -29.103 9.553 25.505 1.00 95.19 120 PRO A O 1
ATOM 979 N N . GLY A 1 121 ? -27.331 9.449 26.888 1.00 95.12 121 GLY A N 1
ATOM 980 C CA . GLY A 1 121 ? -27.014 8.052 26.596 1.00 95.12 121 GLY A CA 1
ATOM 981 C C . GLY A 1 121 ? -25.686 7.576 27.165 1.00 95.12 121 GLY A C 1
ATOM 982 O O . GLY A 1 121 ? -24.926 8.353 27.746 1.00 95.12 121 GLY A O 1
ATOM 983 N N . LEU A 1 122 ? -25.413 6.292 26.950 1.00 95.69 122 LEU A N 1
ATOM 984 C CA . LEU A 1 122 ? -24.145 5.643 27.250 1.00 95.69 122 LEU A CA 1
ATOM 985 C C . LEU A 1 122 ? -23.294 5.619 25.976 1.00 95.69 122 LEU A C 1
ATOM 987 O O . LEU A 1 122 ? -23.699 5.044 24.971 1.00 95.69 122 LEU A O 1
ATOM 991 N N . TYR A 1 123 ? -22.125 6.245 26.012 1.00 96.69 123 TYR A N 1
ATOM 992 C CA . TYR A 1 123 ? -21.204 6.332 24.883 1.00 96.69 123 TYR A CA 1
ATOM 993 C C . TYR A 1 123 ? -20.027 5.388 25.108 1.00 96.69 123 TYR A C 1
ATOM 995 O O . TYR A 1 123 ? -19.426 5.427 26.177 1.00 96.69 123 TYR A O 1
ATOM 1003 N N . VAL A 1 124 ? -19.690 4.576 24.107 1.00 95.69 124 VAL A N 1
ATOM 1004 C CA . VAL A 1 124 ? -18.581 3.613 24.124 1.00 95.69 124 VAL A CA 1
ATOM 1005 C C . VAL A 1 124 ? -17.691 3.887 22.915 1.00 95.69 124 VAL A C 1
ATOM 1007 O O . VAL A 1 124 ? -18.129 3.725 21.776 1.00 95.69 124 VAL A O 1
ATOM 1010 N N . PHE A 1 125 ? -16.454 4.329 23.127 1.00 94.06 125 PHE A N 1
ATOM 1011 C CA . PHE A 1 125 ? -15.553 4.705 22.030 1.00 94.06 125 PHE A CA 1
ATOM 1012 C C . PHE A 1 125 ? -14.080 4.598 22.429 1.00 94.06 125 PHE A C 1
ATOM 1014 O O . PHE A 1 125 ? -13.746 4.613 23.612 1.00 94.06 125 PHE A O 1
ATOM 1021 N N . TRP A 1 126 ? -13.204 4.500 21.430 1.00 90.69 126 TRP A N 1
ATOM 1022 C CA . TRP A 1 126 ? -11.758 4.576 21.620 1.00 90.69 126 TRP A CA 1
ATOM 1023 C C . TRP A 1 126 ? -11.260 5.997 21.387 1.00 90.69 126 TRP A C 1
ATOM 1025 O O . TRP A 1 126 ? -11.658 6.651 20.423 1.00 90.69 126 TRP A O 1
ATOM 1035 N N . GLN A 1 127 ? -10.362 6.448 22.255 1.00 88.69 127 GLN A N 1
ATOM 1036 C CA . GLN A 1 127 ? -9.631 7.691 22.084 1.00 88.69 127 GLN A CA 1
ATOM 1037 C C . GLN A 1 127 ? -8.210 7.533 22.627 1.00 88.69 127 GLN A C 1
ATOM 1039 O O . GLN A 1 127 ? -8.040 7.113 23.770 1.00 88.69 127 GLN A O 1
ATOM 1044 N N . LYS A 1 128 ? -7.191 7.876 21.832 1.00 83.88 128 LYS A N 1
ATOM 1045 C CA . LYS A 1 128 ? -5.769 7.825 22.222 1.00 83.88 128 LYS A CA 1
ATOM 1046 C C . LYS A 1 128 ? -5.411 6.517 22.955 1.00 83.88 128 LYS A C 1
ATOM 1048 O O . LYS A 1 128 ? -4.942 6.529 24.095 1.00 83.88 128 LYS A O 1
ATOM 1053 N N . ARG A 1 129 ? -5.691 5.375 22.315 1.00 81.94 129 ARG A N 1
ATOM 1054 C CA . ARG A 1 129 ? -5.486 3.998 22.820 1.00 81.94 129 ARG A CA 1
ATOM 1055 C C . ARG A 1 129 ? -6.228 3.655 24.107 1.00 81.94 129 ARG A C 1
ATOM 1057 O O . ARG A 1 129 ? -5.860 2.715 24.811 1.00 81.94 129 ARG A O 1
ATOM 1064 N N . THR A 1 130 ? -7.282 4.395 24.408 1.00 88.56 130 THR A N 1
ATOM 1065 C CA . THR A 1 130 ? -8.030 4.235 25.642 1.00 88.56 130 THR A CA 1
ATOM 1066 C C . THR A 1 130 ? -9.506 4.032 25.346 1.00 88.56 130 THR A C 1
ATOM 1068 O O . THR A 1 130 ? -10.107 4.790 24.588 1.00 88.56 130 THR A O 1
ATOM 1071 N N . LEU A 1 131 ? -10.086 2.980 25.921 1.00 92.19 131 LEU A N 1
ATOM 1072 C CA . LEU A 1 131 ? -11.510 2.707 25.807 1.00 92.19 131 LEU A CA 1
ATOM 1073 C C . LEU A 1 131 ? -12.245 3.551 26.840 1.00 92.19 131 LEU A C 1
ATOM 1075 O O . LEU A 1 131 ? -11.971 3.445 28.036 1.00 92.19 131 LEU A O 1
ATOM 1079 N N . ILE A 1 132 ? -13.189 4.360 26.382 1.00 94.19 132 ILE A N 1
ATOM 1080 C CA . ILE A 1 132 ? -13.982 5.244 27.226 1.00 94.19 132 ILE A CA 1
ATOM 1081 C C . ILE A 1 132 ? -15.431 4.777 27.192 1.00 94.19 132 ILE A C 1
ATOM 1083 O O . ILE A 1 132 ? -16.022 4.599 26.124 1.00 94.19 132 ILE A O 1
ATOM 1087 N N . ILE A 1 133 ? -16.005 4.615 28.382 1.00 95.06 133 ILE A N 1
ATOM 1088 C CA . ILE A 1 133 ? -17.439 4.460 28.594 1.00 95.06 133 ILE A CA 1
ATOM 1089 C C . ILE A 1 133 ? -17.919 5.672 29.376 1.00 95.06 133 ILE A C 1
ATOM 1091 O O . ILE A 1 133 ? -17.466 5.927 30.491 1.00 95.06 133 ILE A O 1
ATOM 1095 N N . LYS A 1 134 ? -18.839 6.432 28.792 1.00 95.44 134 LYS A N 1
ATOM 1096 C CA . LYS A 1 134 ? -19.316 7.690 29.360 1.00 95.44 134 LYS A CA 1
ATOM 1097 C C . LYS A 1 134 ? -20.828 7.703 29.436 1.00 95.44 134 LYS A C 1
ATOM 1099 O O . LYS A 1 134 ? -21.503 7.582 28.415 1.00 95.44 134 LYS A O 1
ATOM 1104 N N . ASN A 1 135 ? -21.358 7.908 30.635 1.00 94.94 135 ASN A N 1
ATOM 1105 C CA . ASN A 1 135 ? -22.753 8.271 30.800 1.00 94.94 135 ASN A CA 1
ATOM 1106 C C . ASN A 1 135 ? -22.889 9.777 30.563 1.00 94.94 135 ASN A C 1
ATOM 1108 O O . ASN A 1 135 ? -22.346 10.582 31.312 1.00 94.94 135 ASN A O 1
ATOM 1112 N N . TYR A 1 136 ? -23.651 10.167 29.549 1.00 95.12 136 TYR A N 1
ATOM 1113 C CA . TYR A 1 136 ? -24.014 11.555 29.311 1.00 95.12 136 TYR A CA 1
ATOM 1114 C C . TYR A 1 136 ? -25.487 11.778 29.663 1.00 95.12 136 TYR A C 1
ATOM 1116 O O . TYR A 1 136 ? -26.385 11.233 29.019 1.00 95.12 136 TYR A O 1
ATOM 1124 N N . LYS A 1 137 ? -25.742 12.615 30.673 1.00 93.88 137 LYS A N 1
ATOM 1125 C CA . LYS A 1 137 ? -27.064 13.100 31.104 1.00 93.88 137 LYS A CA 1
ATOM 1126 C C . LYS A 1 137 ? -28.124 12.043 31.461 1.00 93.88 137 LYS A C 1
ATOM 1128 O O . LYS A 1 137 ? -29.279 12.426 31.660 1.00 93.88 137 LYS A O 1
ATOM 1133 N N . MET A 1 138 ? -27.798 10.754 31.599 1.00 90.44 138 MET A N 1
ATOM 1134 C CA . MET A 1 138 ? -28.763 9.765 32.099 1.00 90.44 138 MET A CA 1
ATOM 1135 C C . MET A 1 138 ? -28.780 9.726 33.630 1.00 90.44 138 MET A C 1
ATOM 1137 O O . MET A 1 138 ? -27.736 9.680 34.274 1.00 90.44 138 MET A O 1
ATOM 1141 N N . ASN A 1 139 ? -29.979 9.727 34.218 1.00 82.25 139 ASN A N 1
ATOM 1142 C CA . ASN A 1 139 ? -30.166 9.939 35.658 1.00 82.25 139 ASN A CA 1
ATOM 1143 C C . ASN A 1 139 ? -30.184 8.652 36.514 1.00 82.25 139 ASN A C 1
ATOM 1145 O O . ASN A 1 139 ? -30.220 8.784 37.733 1.00 82.25 139 ASN A O 1
ATOM 1149 N N . ASN A 1 140 ? -30.209 7.442 35.930 1.00 75.06 140 ASN A N 1
ATOM 1150 C CA . ASN A 1 140 ? -30.421 6.193 36.683 1.00 75.06 140 ASN A CA 1
ATOM 1151 C C . ASN A 1 140 ? -29.164 5.286 36.742 1.00 75.06 140 ASN A C 1
ATOM 1153 O O . ASN A 1 140 ? -29.024 4.408 35.890 1.00 75.06 140 ASN A O 1
ATOM 1157 N N . PRO A 1 141 ? -28.257 5.476 37.723 1.00 61.28 141 PRO A N 1
ATOM 1158 C CA . PRO A 1 141 ? -26.981 4.754 37.808 1.00 61.28 141 PRO A CA 1
ATOM 1159 C C . PRO A 1 141 ? -27.102 3.239 37.942 1.00 61.28 141 PRO A C 1
ATOM 1161 O O . PRO A 1 141 ? -26.335 2.518 37.318 1.00 61.28 141 PRO A O 1
ATOM 1164 N N . GLN A 1 142 ? -28.088 2.746 38.701 1.00 60.81 142 GLN A N 1
ATOM 1165 C CA . GLN A 1 142 ? -28.294 1.304 38.918 1.00 60.81 142 GLN A CA 1
ATOM 1166 C C . GLN A 1 142 ? -28.779 0.557 37.669 1.00 60.81 142 GLN A C 1
ATOM 1168 O O . GLN A 1 142 ? -28.908 -0.660 37.698 1.00 60.81 142 GLN A O 1
ATOM 1173 N N . GLN A 1 143 ? -29.104 1.285 36.599 1.00 69.19 143 GLN A N 1
ATOM 1174 C CA . GLN A 1 143 ? -29.381 0.707 35.291 1.00 69.19 143 GLN A CA 1
ATOM 1175 C C . GLN A 1 143 ? -28.189 0.841 34.348 1.00 69.19 143 GLN A C 1
ATOM 1177 O O . GLN A 1 143 ? -28.291 0.337 33.249 1.00 69.19 143 GLN A O 1
ATOM 1182 N N . LEU A 1 144 ? -27.109 1.541 34.711 1.00 83.38 144 LEU A N 1
ATOM 1183 C CA . LEU A 1 144 ? -25.968 1.855 33.842 1.00 83.38 144 LEU A CA 1
ATOM 1184 C C . LEU A 1 144 ? -24.716 1.102 34.276 1.00 83.38 144 LEU A C 1
ATOM 1186 O O . LEU A 1 144 ? -23.625 1.669 34.394 1.00 83.38 144 LEU A O 1
ATOM 1190 N N . ASP A 1 145 ? -24.913 -0.183 34.527 1.00 88.62 145 ASP A N 1
ATOM 1191 C CA . ASP A 1 145 ? -23.881 -1.130 34.882 1.00 88.62 145 ASP A CA 1
ATOM 1192 C C . ASP A 1 145 ? -23.604 -2.132 33.761 1.00 88.62 145 ASP A C 1
ATOM 1194 O O . ASP A 1 145 ? -24.382 -2.334 32.819 1.00 88.62 145 ASP A O 1
ATOM 1198 N N . GLY A 1 146 ? -22.439 -2.749 33.864 1.00 91.69 146 GLY A N 1
ATOM 1199 C CA . GLY A 1 146 ? -22.005 -3.765 32.932 1.00 91.69 146 GLY A CA 1
ATOM 1200 C C . GLY A 1 146 ? -20.680 -4.381 33.334 1.00 91.69 146 GLY A C 1
ATOM 1201 O O . GLY A 1 146 ? -20.035 -3.988 34.309 1.00 91.69 146 GLY A O 1
ATOM 1202 N N . GLU A 1 147 ? -20.280 -5.353 32.532 1.00 94.88 147 GLU A N 1
ATOM 1203 C CA . GLU A 1 147 ? -19.054 -6.108 32.670 1.00 94.88 147 GLU A CA 1
ATOM 1204 C C . GLU A 1 147 ? -18.232 -6.001 31.386 1.00 94.88 147 GLU A C 1
ATOM 1206 O O . GLU A 1 147 ? -18.723 -6.246 30.284 1.00 94.88 147 GLU A O 1
ATOM 1211 N N . ILE A 1 148 ? -16.951 -5.679 31.524 1.00 93.00 148 ILE A N 1
ATOM 1212 C CA . ILE A 1 148 ? -15.999 -5.625 30.418 1.00 93.00 148 ILE A CA 1
ATOM 1213 C C . ILE A 1 148 ? -14.969 -6.716 30.635 1.00 93.00 148 ILE A C 1
ATOM 1215 O O . ILE A 1 148 ? -14.372 -6.809 31.709 1.00 93.00 148 ILE A O 1
ATOM 1219 N N . LYS A 1 149 ? -14.725 -7.522 29.605 1.00 91.06 149 LYS A N 1
ATOM 1220 C CA . LYS A 1 149 ? -13.647 -8.515 29.602 1.00 91.06 149 LYS A CA 1
ATOM 1221 C C . LYS A 1 149 ? -12.596 -8.107 28.587 1.00 91.06 149 LYS A C 1
ATOM 1223 O O . LYS A 1 149 ? -12.917 -7.975 27.407 1.00 91.06 149 LYS A O 1
ATOM 1228 N N . ILE A 1 150 ? -11.358 -7.953 29.052 1.00 87.88 150 ILE A N 1
ATOM 1229 C CA . ILE A 1 150 ? -10.195 -7.592 28.234 1.00 87.88 150 ILE A CA 1
ATOM 1230 C C . ILE A 1 150 ? -9.087 -8.611 28.466 1.00 87.88 150 ILE A C 1
ATOM 1232 O O . ILE A 1 150 ? -8.711 -8.881 29.608 1.00 87.88 150 ILE A O 1
ATOM 1236 N N . LEU A 1 151 ? -8.529 -9.155 27.384 1.00 84.00 151 LEU A N 1
ATOM 1237 C CA . LEU A 1 151 ? -7.400 -10.093 27.436 1.00 84.00 151 LEU A CA 1
ATOM 1238 C C . LEU A 1 151 ? -6.031 -9.388 27.601 1.00 84.00 151 LEU A C 1
ATOM 1240 O O . LEU A 1 151 ? -5.060 -9.683 26.901 1.00 84.00 151 LEU A O 1
ATOM 1244 N N . SER A 1 152 ? -5.966 -8.410 28.504 1.00 82.44 152 SER A N 1
ATOM 1245 C CA . SER A 1 152 ? -4.770 -7.633 28.838 1.00 82.44 152 SER A CA 1
ATOM 1246 C C . SER A 1 152 ? -4.807 -7.190 30.299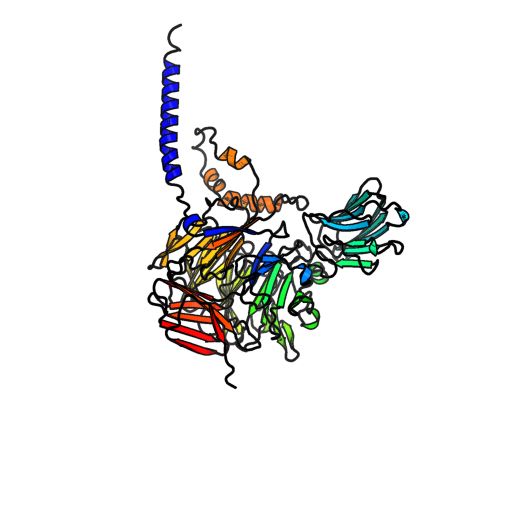 1.00 82.44 152 SER A C 1
ATOM 1248 O O . SER A 1 152 ? -5.885 -7.003 30.865 1.00 82.44 152 SER A O 1
ATOM 1250 N N . GLU A 1 153 ? -3.633 -6.924 30.878 1.00 86.69 153 GLU A N 1
ATOM 1251 C CA . GLU A 1 153 ? -3.515 -5.987 32.003 1.00 86.69 153 GLU A CA 1
ATOM 1252 C C . GLU A 1 153 ? -4.066 -4.621 31.575 1.00 86.69 153 GLU A C 1
ATOM 1254 O O . GLU A 1 153 ? -3.897 -4.213 30.419 1.00 86.69 153 GLU A O 1
ATOM 1259 N N . VAL A 1 154 ? -4.717 -3.915 32.496 1.00 89.50 154 VAL A N 1
ATOM 1260 C CA . VAL A 1 154 ? -5.314 -2.602 32.233 1.00 89.50 154 VAL A CA 1
ATOM 1261 C C . VAL A 1 154 ? -4.963 -1.616 33.337 1.00 89.50 154 VAL A C 1
ATOM 1263 O O . VAL A 1 154 ? -4.867 -1.988 34.508 1.00 89.50 154 VAL A O 1
ATOM 1266 N N . LYS A 1 155 ? -4.832 -0.347 32.960 1.00 91.38 155 LYS A N 1
ATOM 1267 C CA . LYS A 1 155 ? -4.952 0.788 33.869 1.00 91.38 155 LYS A CA 1
ATOM 1268 C C . LYS A 1 155 ? -6.390 1.295 33.796 1.00 91.38 155 LYS A C 1
ATOM 1270 O O . LYS A 1 155 ? -6.937 1.435 32.703 1.00 91.38 155 LYS A O 1
ATOM 1275 N N . ILE A 1 156 ? -6.992 1.542 34.953 1.00 92.06 156 ILE A N 1
ATOM 1276 C CA . ILE A 1 156 ? -8.361 2.043 35.072 1.00 92.06 156 ILE A CA 1
ATOM 1277 C C . ILE A 1 156 ? -8.314 3.426 35.704 1.00 92.06 156 ILE A C 1
ATOM 1279 O O . ILE A 1 156 ? -7.664 3.624 36.730 1.00 92.06 156 ILE A O 1
ATOM 1283 N N . GLU A 1 157 ? -9.025 4.359 35.089 1.00 93.06 157 GLU A N 1
ATOM 1284 C CA . GLU A 1 157 ? -9.292 5.684 35.625 1.00 93.06 157 GLU A CA 1
ATOM 1285 C C . GLU A 1 157 ? -10.797 5.927 35.540 1.00 93.06 157 GLU A C 1
ATOM 1287 O O . GLU A 1 157 ? -11.444 5.568 34.558 1.00 93.06 157 GLU A O 1
ATOM 1292 N N . ASN A 1 158 ? -11.376 6.514 36.577 1.00 89.62 158 ASN A N 1
ATOM 1293 C CA . ASN A 1 158 ? -12.795 6.831 36.624 1.00 89.62 158 ASN A CA 1
ATOM 1294 C C . ASN A 1 158 ? -13.016 8.068 37.488 1.00 89.62 158 ASN A C 1
ATOM 1296 O O . ASN A 1 158 ? -12.190 8.405 38.340 1.00 89.62 158 ASN A O 1
ATOM 1300 N N . ASP A 1 159 ? -14.141 8.742 37.283 1.00 88.44 159 ASP A N 1
ATOM 1301 C CA . ASP A 1 159 ? -14.540 9.829 38.166 1.00 88.44 159 ASP A CA 1
ATOM 1302 C C . ASP A 1 159 ? -15.048 9.296 39.521 1.00 88.44 159 ASP A C 1
ATOM 1304 O O . ASP A 1 159 ? -15.403 8.122 39.668 1.00 88.44 159 ASP A O 1
ATOM 1308 N N . SER A 1 160 ? -15.109 10.180 40.519 1.00 79.50 160 SER A N 1
ATOM 1309 C CA . SER A 1 160 ? -15.490 9.832 41.893 1.00 79.50 160 SER A CA 1
ATOM 1310 C C . SER A 1 160 ? -16.947 9.390 42.061 1.00 79.50 160 SER A C 1
ATOM 1312 O O . SER A 1 160 ? -17.284 8.836 43.107 1.00 79.50 160 SER A O 1
ATOM 1314 N N . LEU A 1 161 ? -17.813 9.631 41.072 1.00 79.75 161 LEU A N 1
ATOM 1315 C CA . LEU A 1 161 ? -19.220 9.228 41.079 1.00 79.75 161 LEU A CA 1
ATOM 1316 C C . LEU A 1 161 ? -19.433 7.844 40.447 1.00 79.75 161 LEU A C 1
ATOM 1318 O O . LEU A 1 161 ? -20.508 7.266 40.606 1.00 79.75 161 LEU A O 1
ATOM 1322 N N . SER A 1 162 ? -18.429 7.299 39.758 1.00 84.75 162 SER A N 1
ATOM 1323 C CA . SER A 1 162 ? -18.463 5.958 39.172 1.00 84.75 162 SER A CA 1
ATOM 1324 C C . SER A 1 162 ? -18.010 4.905 40.185 1.00 84.75 162 SER A C 1
ATOM 1326 O O . SER A 1 162 ? -16.973 5.059 40.832 1.00 84.75 162 SER A O 1
ATOM 1328 N N . LYS A 1 163 ? -18.751 3.797 40.308 1.00 87.25 163 LYS A N 1
ATOM 1329 C CA . LYS A 1 163 ? -18.292 2.631 41.080 1.00 87.25 163 LYS A CA 1
ATOM 1330 C C . LYS A 1 163 ? -17.669 1.634 40.125 1.00 87.25 163 LYS A C 1
ATOM 1332 O O . LYS A 1 163 ? -18.330 1.173 39.200 1.00 87.25 163 LYS A O 1
ATOM 1337 N N . VAL A 1 164 ? -16.411 1.285 40.357 1.00 90.62 164 VAL A N 1
ATOM 1338 C CA . VAL A 1 164 ? -15.674 0.355 39.502 1.00 90.62 164 VAL A CA 1
ATOM 1339 C C . VAL A 1 164 ? -14.995 -0.680 40.380 1.00 90.62 164 VAL A C 1
ATOM 1341 O O . VAL A 1 164 ? -14.335 -0.348 41.362 1.00 90.62 164 VAL A O 1
ATOM 1344 N N . SER A 1 165 ? -15.164 -1.947 40.026 1.00 90.56 165 SER A N 1
ATOM 1345 C CA . SER A 1 165 ? -14.419 -3.057 40.610 1.00 90.56 165 SER A CA 1
ATOM 1346 C C . SER A 1 165 ? -13.844 -3.894 39.484 1.00 90.56 165 SER A C 1
ATOM 1348 O O . SER A 1 165 ? -14.448 -4.016 38.420 1.00 90.56 165 SER A O 1
ATOM 1350 N N . PHE A 1 166 ? -12.664 -4.465 39.682 1.00 92.75 166 PHE A N 1
ATOM 1351 C CA . PHE A 1 166 ? -12.062 -5.308 38.664 1.00 92.75 166 PHE A CA 1
ATOM 1352 C C . PHE A 1 166 ? -11.268 -6.444 39.287 1.00 92.75 166 PHE A C 1
ATOM 1354 O O . PHE A 1 166 ? -10.786 -6.354 40.415 1.00 92.75 166 PHE A O 1
ATOM 1361 N N . THR A 1 167 ? -11.138 -7.521 38.526 1.00 92.06 167 THR A N 1
ATOM 1362 C CA . THR A 1 167 ? -10.292 -8.666 38.856 1.00 92.06 167 THR A CA 1
ATOM 1363 C C . THR A 1 167 ? -9.364 -8.945 37.687 1.00 92.06 167 THR A C 1
ATOM 1365 O O . THR A 1 167 ? -9.757 -8.814 36.526 1.00 92.06 167 THR A O 1
ATOM 1368 N N . GLN A 1 168 ? -8.122 -9.308 37.992 1.00 90.38 168 GLN A N 1
ATOM 1369 C CA . GLN A 1 168 ? -7.130 -9.721 37.006 1.00 90.38 168 GLN A CA 1
ATOM 1370 C C . GLN A 1 168 ? -6.760 -11.166 37.290 1.00 90.38 168 GLN A C 1
ATOM 1372 O O . GLN A 1 168 ? -6.201 -11.480 38.337 1.00 90.38 168 GLN A O 1
ATOM 1377 N N . ASN A 1 169 ? -7.104 -12.043 36.354 1.00 86.44 169 ASN A N 1
ATOM 1378 C CA . ASN A 1 169 ? -6.797 -13.458 36.450 1.00 86.44 169 ASN A CA 1
ATOM 1379 C C . ASN A 1 169 ? -5.649 -13.778 35.501 1.00 86.44 169 ASN A C 1
ATOM 1381 O O . ASN A 1 169 ? -5.758 -13.562 34.289 1.00 86.44 169 ASN A O 1
ATOM 1385 N N . GLN A 1 170 ? -4.567 -14.318 36.055 1.00 85.44 170 GLN A N 1
ATOM 1386 C CA . GLN A 1 170 ? -3.489 -14.879 35.257 1.00 85.44 170 GLN A CA 1
ATOM 1387 C C . GLN A 1 170 ? -4.000 -16.151 34.572 1.00 85.44 170 GLN A C 1
ATOM 1389 O O . GLN A 1 170 ? -4.447 -17.090 35.230 1.00 85.44 170 GLN A O 1
ATOM 1394 N N . LEU A 1 171 ? -3.951 -16.170 33.247 1.00 78.19 171 LEU A N 1
ATOM 1395 C CA . LEU A 1 171 ? -4.233 -17.339 32.424 1.00 78.19 171 LEU A CA 1
ATOM 1396 C C . LEU A 1 171 ? -2.922 -18.062 32.065 1.00 78.19 171 LEU A C 1
ATOM 1398 O O . LEU A 1 171 ? -1.819 -17.620 32.401 1.00 78.19 171 LEU A O 1
ATOM 1402 N N . SER A 1 172 ? -3.038 -19.189 31.359 1.00 72.81 172 SER A N 1
ATOM 1403 C CA . SER A 1 172 ? -1.896 -19.882 30.752 1.00 72.81 172 SER A CA 1
ATOM 1404 C C . SER A 1 172 ? -1.091 -18.955 29.828 1.00 72.81 172 SER A C 1
ATOM 1406 O O . SER A 1 172 ? -1.642 -18.023 29.248 1.00 72.81 172 SER A O 1
ATOM 1408 N N . ASN A 1 173 ? 0.199 -19.244 29.631 1.00 67.81 173 ASN A N 1
ATOM 1409 C CA . ASN A 1 173 ? 1.067 -18.542 28.669 1.00 67.81 173 ASN A CA 1
ATOM 1410 C C . ASN A 1 173 ? 1.219 -17.030 28.914 1.00 67.81 173 ASN A C 1
ATOM 1412 O O . ASN A 1 173 ? 1.354 -16.252 27.968 1.00 67.81 173 ASN A O 1
ATOM 1416 N N . SER A 1 174 ? 1.213 -16.618 30.184 1.00 67.38 174 SER A N 1
ATOM 1417 C CA . SER A 1 174 ? 1.382 -15.220 30.604 1.00 67.38 174 SER A CA 1
ATOM 1418 C C . SER A 1 174 ? 0.272 -14.269 30.126 1.00 67.38 174 SER A C 1
ATOM 1420 O O . SER A 1 174 ? 0.433 -13.053 30.197 1.00 67.38 174 SER A O 1
ATOM 1422 N N . GLU A 1 175 ? -0.864 -14.796 29.662 1.00 73.00 175 GLU A N 1
ATOM 1423 C CA . GLU A 1 175 ? -2.046 -13.995 29.341 1.00 73.00 175 GLU A CA 1
ATOM 1424 C C . GLU A 1 175 ? -2.731 -13.518 30.627 1.00 73.00 175 GLU A C 1
ATOM 1426 O O . GLU A 1 175 ? -2.794 -14.243 31.619 1.00 73.00 175 GLU A O 1
ATOM 1431 N N . VAL A 1 176 ? -3.269 -12.300 30.610 1.00 81.50 176 VAL A N 1
ATOM 1432 C CA . VAL A 1 176 ? -4.053 -11.745 31.718 1.00 81.50 176 VAL A CA 1
ATOM 1433 C C . VAL A 1 176 ? -5.456 -11.484 31.210 1.00 81.50 176 VAL A C 1
ATOM 1435 O O . VAL A 1 176 ? -5.634 -10.819 30.192 1.00 81.50 176 VAL A O 1
ATOM 1438 N N . LYS A 1 177 ? -6.460 -11.999 31.917 1.00 87.31 177 LYS A N 1
ATOM 1439 C CA . LYS A 1 177 ? -7.858 -11.644 31.686 1.00 87.31 177 LYS A CA 1
ATOM 1440 C C . LYS A 1 177 ? -8.303 -10.688 32.777 1.00 87.31 177 LYS A C 1
ATOM 1442 O O . LYS A 1 177 ? -8.425 -11.087 33.935 1.00 87.31 177 LYS A O 1
ATOM 1447 N N . THR A 1 178 ? -8.573 -9.450 32.389 1.00 90.12 178 THR A N 1
ATOM 1448 C CA . THR A 1 178 ? -9.197 -8.459 33.260 1.00 90.12 178 THR A CA 1
ATOM 1449 C C . THR A 1 178 ? -10.707 -8.505 33.063 1.00 90.12 178 THR A C 1
ATOM 1451 O O . THR A 1 178 ? -11.190 -8.422 31.934 1.00 90.12 178 THR A O 1
ATOM 1454 N N . GLN A 1 179 ? -11.447 -8.629 34.161 1.00 93.81 179 GLN A N 1
ATOM 1455 C CA . GLN A 1 179 ? -12.897 -8.468 34.209 1.00 93.81 179 GLN A CA 1
ATOM 1456 C C . GLN A 1 179 ? -13.221 -7.235 35.051 1.00 93.81 179 GLN A C 1
ATOM 1458 O O . GLN A 1 179 ? -12.800 -7.163 36.205 1.00 93.81 179 GLN A O 1
ATOM 1463 N N . ILE A 1 180 ? -13.926 -6.268 34.470 1.00 94.38 180 ILE A N 1
ATOM 1464 C CA . ILE A 1 180 ? -14.238 -4.969 35.075 1.00 94.38 180 ILE A CA 1
ATOM 1465 C C . ILE A 1 180 ? -15.751 -4.862 35.194 1.00 94.38 180 ILE A C 1
ATOM 1467 O O . ILE A 1 180 ? -16.431 -4.891 34.176 1.00 94.38 180 ILE A O 1
ATOM 1471 N N . ASN A 1 181 ? -16.262 -4.707 36.410 1.00 94.69 181 ASN A N 1
ATOM 1472 C CA . ASN A 1 181 ? -17.657 -4.369 36.662 1.00 94.69 181 ASN A CA 1
ATOM 1473 C C . ASN A 1 181 ? -17.749 -2.882 36.985 1.00 94.69 181 ASN A C 1
ATOM 1475 O O . ASN A 1 181 ? -16.965 -2.373 37.794 1.00 94.69 181 ASN A O 1
ATOM 1479 N N . PHE A 1 182 ? -18.707 -2.193 36.381 1.00 93.75 182 PHE A N 1
ATOM 1480 C CA . PHE A 1 182 ? -18.885 -0.758 36.567 1.00 93.75 182 PHE A CA 1
ATOM 1481 C C . PHE A 1 182 ? -20.346 -0.402 36.837 1.00 93.75 182 PHE A C 1
ATOM 1483 O O . PHE A 1 182 ? -21.236 -1.124 36.413 1.00 93.75 182 PHE A O 1
ATOM 1490 N N . GLU A 1 183 ? -20.577 0.726 37.505 1.00 93.31 183 GLU A N 1
ATOM 1491 C CA . GLU A 1 183 ? -21.867 1.410 37.658 1.00 93.31 183 GLU A CA 1
ATOM 1492 C C . GLU A 1 183 ? -21.602 2.910 37.452 1.00 93.31 183 GLU A C 1
ATOM 1494 O O . GLU A 1 183 ? -20.803 3.501 38.190 1.00 93.31 183 GLU A O 1
ATOM 1499 N N . LEU A 1 184 ? -22.225 3.523 36.439 1.00 91.88 184 LEU A N 1
ATOM 1500 C CA . LEU A 1 184 ? -21.985 4.928 36.086 1.00 91.88 184 LEU A CA 1
ATOM 1501 C C . LEU A 1 184 ? -23.112 5.850 36.565 1.00 91.88 184 LEU A C 1
ATOM 1503 O O . LEU A 1 184 ? -24.260 5.751 36.129 1.00 91.88 184 LEU A O 1
ATOM 1507 N N . ALA A 1 185 ? -22.764 6.816 37.413 1.00 91.56 185 ALA A N 1
ATOM 1508 C CA . ALA A 1 185 ? -23.628 7.937 37.764 1.00 91.56 185 ALA A CA 1
ATOM 1509 C C . ALA A 1 185 ? -23.833 8.903 36.592 1.00 91.56 185 ALA A C 1
ATOM 1511 O O . ALA A 1 185 ? -23.233 8.788 35.525 1.00 91.56 185 ALA A O 1
ATOM 1512 N N . LYS A 1 186 ? -24.738 9.866 36.776 1.00 91.94 186 LYS A N 1
ATOM 1513 C CA . LYS A 1 186 ? -25.005 10.901 35.777 1.00 91.94 186 LYS A CA 1
ATOM 1514 C C . LYS A 1 186 ? -23.738 11.700 35.469 1.00 91.94 186 LYS A C 1
ATOM 1516 O O . LYS A 1 186 ? -23.097 12.190 36.392 1.00 91.94 186 LYS A O 1
ATOM 1521 N N . ASP A 1 187 ? -23.459 11.890 34.177 1.00 92.06 187 ASP A N 1
ATOM 1522 C CA . ASP A 1 187 ? -22.318 12.674 33.680 1.00 92.06 187 ASP A CA 1
ATOM 1523 C C . ASP A 1 187 ? -20.953 12.138 34.169 1.00 92.06 187 ASP A C 1
ATOM 1525 O O . ASP A 1 187 ? -19.978 12.881 34.283 1.00 92.06 187 ASP A O 1
ATOM 1529 N N . SER A 1 188 ? -20.900 10.828 34.434 1.00 93.69 188 SER A N 1
ATOM 1530 C CA . SER A 1 188 ? -19.740 10.083 34.921 1.00 93.69 188 SER A CA 1
ATOM 1531 C C . SER A 1 188 ? -19.103 9.242 33.799 1.00 93.69 188 SER A C 1
ATOM 1533 O O . SER A 1 188 ? -19.698 9.028 32.733 1.00 93.69 188 SER A O 1
ATOM 1535 N N . TRP A 1 189 ? -17.867 8.789 33.998 1.00 94.06 189 TRP A N 1
ATOM 1536 C CA . TRP A 1 189 ? -17.096 8.047 33.006 1.00 94.06 189 TRP A CA 1
ATOM 1537 C C . TRP A 1 189 ? -16.129 7.030 33.620 1.00 94.06 189 TRP A C 1
ATOM 1539 O O . TRP A 1 189 ? -15.662 7.151 34.753 1.00 94.06 189 TRP A O 1
ATOM 1549 N N . LEU A 1 190 ? -15.794 6.041 32.797 1.00 95.06 190 LEU A N 1
ATOM 1550 C CA . LEU A 1 190 ? -14.767 5.036 33.021 1.00 95.06 190 LEU A CA 1
ATOM 1551 C C . LEU A 1 190 ? -13.853 4.993 31.793 1.00 95.06 190 LEU A C 1
ATOM 1553 O O . LEU A 1 190 ? -14.316 4.879 30.660 1.00 95.06 190 LEU A O 1
ATOM 1557 N N . THR A 1 191 ? -12.557 5.052 32.048 1.00 93.88 191 THR A N 1
ATOM 1558 C CA . THR A 1 191 ? -11.479 5.062 31.067 1.00 93.88 191 THR A CA 1
ATOM 1559 C C . THR A 1 191 ? -10.584 3.862 31.336 1.00 93.88 191 THR A C 1
ATOM 1561 O O . THR A 1 191 ? -10.148 3.626 32.465 1.00 93.88 191 THR A O 1
ATOM 1564 N N . ILE A 1 192 ? -10.337 3.069 30.299 1.00 92.75 192 ILE A N 1
ATOM 1565 C CA . ILE A 1 192 ? -9.625 1.798 30.395 1.00 92.75 192 ILE A CA 1
ATOM 1566 C C . ILE A 1 192 ? -8.495 1.810 29.380 1.00 92.75 192 ILE A C 1
ATOM 1568 O O . ILE A 1 192 ? -8.724 1.741 28.171 1.00 92.75 192 ILE A O 1
ATOM 1572 N N . THR A 1 193 ? -7.265 1.882 29.875 1.00 90.75 193 THR A N 1
ATOM 1573 C CA . THR A 1 193 ? -6.060 1.843 29.047 1.00 90.75 193 THR A CA 1
ATOM 1574 C C . THR A 1 193 ? -5.468 0.441 29.139 1.00 90.75 193 THR A C 1
ATOM 1576 O O . THR A 1 193 ? -4.829 0.109 30.145 1.00 90.75 193 THR A O 1
ATOM 1579 N N . PRO A 1 194 ? -5.692 -0.430 28.143 1.00 84.94 194 PRO A N 1
ATOM 1580 C CA . PRO A 1 194 ? -5.050 -1.729 28.134 1.00 84.94 194 PRO A CA 1
ATOM 1581 C C . PRO A 1 194 ? -3.555 -1.581 27.842 1.00 84.94 194 PRO A C 1
ATOM 1583 O O . PRO A 1 194 ? -3.134 -0.725 27.066 1.00 84.94 194 PRO A O 1
ATOM 1586 N N . LYS A 1 195 ? -2.749 -2.450 28.450 1.00 81.19 195 LYS A N 1
ATOM 1587 C CA . LYS A 1 195 ? -1.318 -2.562 28.150 1.00 81.19 195 LYS A CA 1
ATOM 1588 C C . LYS A 1 195 ? -1.072 -2.988 26.701 1.00 81.19 195 LYS A C 1
ATOM 1590 O O . LYS A 1 195 ? -0.215 -2.413 26.042 1.00 81.19 195 LYS A O 1
ATOM 1595 N N . ASP A 1 196 ? -1.857 -3.950 26.216 1.00 73.38 196 ASP A N 1
ATOM 1596 C CA . ASP A 1 196 ? -1.843 -4.422 24.833 1.00 73.38 196 ASP A CA 1
ATOM 1597 C C . ASP A 1 196 ? -3.260 -4.323 24.229 1.00 73.38 196 ASP A C 1
ATOM 1599 O O . ASP A 1 196 ? -4.231 -4.678 24.905 1.00 73.38 196 ASP A O 1
ATOM 1603 N N . PRO A 1 197 ? -3.427 -3.906 22.959 1.00 68.19 197 PRO A N 1
ATOM 1604 C CA . PRO A 1 197 ? -4.732 -3.871 22.297 1.00 68.19 197 PRO A CA 1
ATOM 1605 C C . PRO A 1 197 ? -5.253 -5.295 22.079 1.00 68.19 197 PRO A C 1
ATOM 1607 O O . PRO A 1 197 ? -4.787 -5.988 21.183 1.00 68.19 197 PRO A O 1
ATOM 1610 N N . MET A 1 198 ? -6.199 -5.749 22.904 1.00 73.38 198 MET A N 1
ATOM 1611 C CA . MET A 1 198 ? -6.633 -7.152 22.982 1.00 73.38 198 MET A CA 1
ATOM 1612 C C . MET A 1 198 ? -8.146 -7.304 22.846 1.00 73.38 198 MET A C 1
ATOM 1614 O O . MET A 1 198 ? -8.884 -6.319 22.777 1.00 73.38 198 MET A O 1
ATOM 1618 N N . GLN A 1 199 ? -8.609 -8.558 22.794 1.00 76.94 199 GLN A N 1
ATOM 1619 C CA . GLN A 1 199 ? -10.025 -8.860 22.632 1.00 76.94 199 GLN A CA 1
ATOM 1620 C C . GLN A 1 199 ? -10.801 -8.244 23.781 1.00 76.94 199 GLN A C 1
ATOM 1622 O O . GLN A 1 199 ? -10.515 -8.517 24.950 1.00 76.94 199 GLN A O 1
ATOM 1627 N N . THR A 1 200 ? -11.753 -7.401 23.403 1.00 86.00 200 THR A N 1
ATOM 1628 C CA . THR A 1 200 ? -12.591 -6.648 24.314 1.00 86.00 200 THR A CA 1
ATOM 1629 C C . THR A 1 200 ? -14.034 -7.032 24.042 1.00 86.00 200 THR A C 1
ATOM 1631 O O . THR A 1 200 ? -14.508 -6.958 22.912 1.00 86.00 200 THR A O 1
ATOM 1634 N N . SER A 1 201 ? -14.735 -7.445 25.089 1.00 90.88 201 SER A N 1
ATOM 1635 C CA . SER A 1 201 ? -16.185 -7.639 25.050 1.00 90.88 201 SER A CA 1
ATOM 1636 C C . SER A 1 201 ? -16.825 -6.834 26.167 1.00 90.88 201 SER A C 1
ATOM 1638 O O . SER A 1 201 ? -16.224 -6.662 27.231 1.00 90.88 201 SER A O 1
ATOM 1640 N N . LEU A 1 202 ? -18.025 -6.334 25.903 1.00 94.12 202 LEU A N 1
ATOM 1641 C CA . LEU A 1 202 ? -18.813 -5.538 26.830 1.00 94.12 202 LEU A CA 1
ATOM 1642 C C . LEU A 1 202 ? -20.192 -6.178 26.968 1.00 94.12 202 LEU A C 1
ATOM 1644 O O . LEU A 1 202 ? -20.973 -6.186 26.022 1.00 94.12 202 LEU A O 1
ATOM 1648 N N . GLN A 1 203 ? -20.488 -6.680 28.159 1.00 96.06 203 GLN A N 1
ATOM 1649 C CA . GLN A 1 203 ? -21.815 -7.122 28.552 1.00 96.06 203 GLN A CA 1
ATOM 1650 C C . GLN A 1 203 ? -22.493 -6.002 29.339 1.00 96.06 203 GLN A C 1
ATOM 1652 O O . GLN A 1 203 ? -22.071 -5.654 30.436 1.00 96.06 203 GLN A O 1
ATOM 1657 N N . LEU A 1 204 ? -23.556 -5.441 28.787 1.00 94.81 204 LEU A N 1
ATOM 1658 C CA . LEU A 1 204 ? -24.390 -4.432 29.427 1.00 94.81 204 LEU A CA 1
ATOM 1659 C C . LEU A 1 204 ? -25.515 -5.083 30.235 1.00 94.81 204 LEU A C 1
ATOM 1661 O O . LEU A 1 204 ? -25.980 -6.174 29.889 1.00 94.81 204 LEU A O 1
ATOM 1665 N N . ASN A 1 205 ? -25.987 -4.394 31.275 1.00 92.25 205 ASN A N 1
ATOM 1666 C CA . ASN A 1 205 ? -27.224 -4.756 31.961 1.00 92.25 205 ASN A CA 1
ATOM 1667 C C . ASN A 1 205 ? -28.407 -4.719 30.977 1.00 92.25 205 ASN A C 1
ATOM 1669 O O . ASN A 1 205 ? -28.584 -3.740 30.247 1.00 92.25 205 ASN A O 1
ATOM 1673 N N . GLU A 1 206 ? -29.239 -5.764 30.971 1.00 91.88 206 GLU A N 1
ATOM 1674 C CA . GLU A 1 206 ? -30.370 -5.908 30.038 1.00 91.88 206 GLU A CA 1
ATOM 1675 C C . GLU A 1 206 ? -31.406 -4.776 30.155 1.00 91.88 206 GLU A C 1
ATOM 1677 O O . GLU A 1 206 ? -32.130 -4.483 29.203 1.00 91.88 206 GLU A O 1
ATOM 1682 N N . ASN A 1 207 ? -31.446 -4.085 31.298 1.00 89.75 207 ASN A N 1
ATOM 1683 C CA . ASN A 1 207 ? -32.338 -2.950 31.517 1.00 89.75 207 ASN A CA 1
ATOM 1684 C C . ASN A 1 207 ? -31.912 -1.682 30.763 1.00 89.75 207 ASN A C 1
ATOM 1686 O O . ASN A 1 207 ? -32.718 -0.756 30.645 1.00 89.75 207 ASN A O 1
ATOM 1690 N N . ILE A 1 208 ? -30.678 -1.612 30.249 1.00 91.00 208 ILE A N 1
ATOM 1691 C CA . ILE A 1 208 ? -30.217 -0.475 29.446 1.00 91.00 208 ILE A CA 1
ATOM 1692 C C . ILE A 1 208 ? -30.961 -0.488 28.111 1.00 91.00 208 ILE A C 1
ATOM 1694 O O . ILE A 1 208 ? -30.810 -1.431 27.335 1.00 91.00 208 ILE A O 1
ATOM 1698 N N . PRO A 1 209 ? -31.723 0.558 27.753 1.00 93.12 209 PRO A N 1
ATOM 1699 C CA . PRO A 1 209 ? -32.319 0.617 26.428 1.00 93.12 209 PRO A CA 1
ATOM 1700 C C . PRO A 1 209 ? -31.211 0.743 25.374 1.00 93.12 209 PRO A C 1
ATOM 1702 O O . PRO A 1 209 ? -30.536 1.769 25.321 1.00 93.12 209 PRO A O 1
ATOM 1705 N N . LEU A 1 210 ? -31.054 -0.251 24.492 1.00 95.12 210 LEU A N 1
ATOM 1706 C CA . LEU A 1 210 ? -30.012 -0.253 23.448 1.00 95.12 210 LEU A CA 1
ATOM 1707 C C . LEU A 1 210 ? -30.087 0.960 22.501 1.00 95.12 210 LEU A C 1
ATOM 1709 O O . LEU A 1 210 ? -29.075 1.379 21.956 1.00 95.12 210 LEU A O 1
ATOM 1713 N N . LYS A 1 211 ? -31.258 1.598 22.369 1.00 95.50 211 LYS A N 1
ATOM 1714 C CA . LYS A 1 211 ? -31.432 2.877 21.648 1.00 95.50 211 LYS A CA 1
ATOM 1715 C C . LYS A 1 211 ? -30.714 4.079 22.290 1.00 95.50 211 LYS A C 1
ATOM 1717 O O . LYS A 1 211 ? -30.535 5.101 21.642 1.00 95.50 211 LYS A O 1
ATOM 1722 N N . ASN A 1 212 ? -30.330 3.960 23.561 1.00 94.88 212 ASN A N 1
ATOM 1723 C CA . ASN A 1 212 ? -29.509 4.930 24.297 1.00 94.88 212 ASN A CA 1
ATOM 1724 C C . ASN A 1 212 ? -28.028 4.479 24.375 1.00 94.88 212 ASN A C 1
ATOM 1726 O O . ASN A 1 212 ? -27.213 5.130 25.024 1.00 94.88 212 ASN A O 1
ATOM 1730 N N . VAL A 1 213 ? -27.739 3.346 23.728 1.00 96.12 213 VAL A N 1
ATOM 1731 C CA . VAL A 1 213 ? -26.469 2.735 23.317 1.00 96.12 213 VAL A CA 1
ATOM 1732 C C . VAL A 1 213 ? -25.691 3.468 22.230 1.00 96.12 213 VAL A C 1
ATOM 1734 O O . VAL A 1 213 ? -26.137 3.346 21.102 1.00 96.12 213 VAL A O 1
ATOM 1737 N N . TYR A 1 214 ? -24.597 4.194 22.440 1.00 96.75 214 TYR A N 1
ATOM 1738 C CA . TYR A 1 214 ? -23.876 4.826 21.320 1.00 96.75 214 TYR A CA 1
ATOM 1739 C C . TYR A 1 214 ? -22.448 4.296 21.204 1.00 96.75 214 TYR A C 1
ATOM 1741 O O . TYR A 1 214 ? -21.596 4.621 22.027 1.00 96.75 214 TYR A O 1
ATOM 1749 N N . VAL A 1 215 ? -22.175 3.496 20.171 1.00 95.75 215 VAL A N 1
ATOM 1750 C CA . VAL A 1 215 ? -20.858 2.886 19.933 1.00 95.75 215 VAL A CA 1
ATOM 1751 C C . VAL A 1 215 ? -20.134 3.592 18.783 1.00 95.75 215 VAL A C 1
ATOM 1753 O O . VAL A 1 215 ? -20.699 3.781 17.703 1.00 95.75 215 VAL A O 1
ATOM 1756 N N . GLY A 1 216 ? -18.874 3.966 19.017 1.00 93.31 216 GLY A N 1
ATOM 1757 C CA . GLY A 1 216 ? -17.989 4.595 18.032 1.00 93.31 216 GLY A CA 1
ATOM 1758 C C . GLY A 1 216 ? -18.332 6.053 17.725 1.00 93.31 216 GLY A C 1
ATOM 1759 O O . GLY A 1 216 ? -19.301 6.619 18.238 1.00 93.31 216 GLY A O 1
ATOM 1760 N N . LEU A 1 217 ? -17.534 6.680 16.857 1.00 92.88 217 LEU A N 1
ATOM 1761 C CA . LEU A 1 217 ? -17.730 8.087 16.484 1.00 92.88 217 LEU A CA 1
ATOM 1762 C C . LEU A 1 217 ? -19.055 8.347 15.754 1.00 92.88 217 LEU A C 1
ATOM 1764 O O . LEU A 1 217 ? -19.579 9.459 15.825 1.00 92.88 217 LEU A O 1
ATOM 1768 N N . GLN A 1 218 ? -19.616 7.331 15.091 1.00 93.56 218 GLN A N 1
ATOM 1769 C CA . GLN A 1 218 ? -20.908 7.430 14.403 1.00 93.56 218 GLN A CA 1
ATOM 1770 C C . GLN A 1 218 ? -22.114 7.121 15.295 1.00 93.56 218 GLN A C 1
ATOM 1772 O O . GLN A 1 218 ? -23.245 7.187 14.821 1.00 93.56 218 GLN A O 1
ATOM 1777 N N . LYS A 1 219 ? -21.899 6.854 16.593 1.00 95.06 219 LYS A N 1
ATOM 1778 C CA . LYS A 1 219 ? -22.970 6.675 17.586 1.00 95.06 219 LYS A CA 1
ATOM 1779 C C . LYS A 1 219 ? -23.960 5.571 17.185 1.00 95.06 219 LYS A C 1
ATOM 1781 O O . LYS A 1 219 ? -25.171 5.754 17.291 1.00 95.06 219 LYS A O 1
ATOM 1786 N N . VAL A 1 220 ? -23.459 4.427 16.713 1.00 95.88 220 VAL A N 1
ATOM 1787 C CA . VAL A 1 220 ? -24.324 3.315 16.293 1.00 95.88 220 VAL A CA 1
ATOM 1788 C C . VAL A 1 220 ? -24.956 2.653 17.511 1.00 95.88 220 VAL A C 1
ATOM 1790 O O . VAL A 1 220 ? -24.268 2.340 18.485 1.00 95.88 220 VAL A O 1
ATOM 1793 N N . ASN A 1 221 ? -26.269 2.423 17.443 1.00 96.81 221 ASN A N 1
ATOM 1794 C CA . ASN A 1 221 ? -26.977 1.649 18.452 1.00 96.81 221 ASN A CA 1
ATOM 1795 C C . ASN A 1 221 ? -26.690 0.148 18.281 1.00 96.81 221 ASN A C 1
ATOM 1797 O O . ASN A 1 221 ? -26.967 -0.398 17.209 1.00 96.81 221 ASN A O 1
ATOM 1801 N N . PRO A 1 222 ? -26.162 -0.540 19.310 1.00 96.25 222 PRO A N 1
ATOM 1802 C CA . PRO A 1 222 ? -25.903 -1.972 19.238 1.00 96.25 222 PRO A CA 1
ATOM 1803 C C . PRO A 1 222 ? -27.211 -2.768 19.186 1.00 96.25 222 PRO A C 1
ATOM 1805 O O . PRO A 1 222 ? -28.244 -2.345 19.705 1.00 96.25 222 PRO A O 1
ATOM 1808 N N . LYS A 1 223 ? -27.164 -3.956 18.575 1.00 95.69 223 LYS A N 1
ATOM 1809 C CA . LYS A 1 223 ? -28.335 -4.845 18.452 1.00 95.69 223 LYS A CA 1
ATOM 1810 C C . LYS A 1 223 ? -28.551 -5.743 19.666 1.00 95.69 223 LYS A C 1
ATOM 1812 O O . LYS A 1 223 ? -29.628 -6.313 19.813 1.00 95.69 223 LYS A O 1
ATOM 1817 N N . THR A 1 224 ? -27.533 -5.895 20.506 1.00 95.88 224 THR A N 1
ATOM 1818 C CA . THR A 1 224 ? -27.571 -6.750 21.692 1.00 95.88 224 THR A CA 1
ATOM 1819 C C . THR A 1 224 ? -26.825 -6.083 22.846 1.00 95.88 224 THR A C 1
ATOM 1821 O O . THR A 1 224 ? -25.997 -5.197 22.629 1.00 95.88 224 THR A O 1
ATOM 1824 N N . HIS A 1 225 ? -27.100 -6.527 24.073 1.00 95.50 225 HIS A N 1
ATOM 1825 C CA . HIS A 1 225 ? -26.357 -6.119 25.269 1.00 95.50 225 HIS A CA 1
ATOM 1826 C C . HIS A 1 225 ? -25.000 -6.809 25.410 1.00 95.50 225 HIS A C 1
ATOM 1828 O O . HIS A 1 225 ? -24.219 -6.399 26.258 1.00 95.50 225 HIS A O 1
ATOM 1834 N N . ASN A 1 226 ? -24.701 -7.819 24.591 1.00 95.19 226 ASN A N 1
ATOM 1835 C CA . ASN A 1 226 ? -23.405 -8.487 24.564 1.00 95.19 226 ASN A CA 1
ATOM 1836 C C . ASN A 1 226 ? -22.623 -8.030 23.328 1.00 95.19 226 ASN A C 1
ATOM 1838 O O . ASN A 1 226 ? -22.745 -8.595 22.240 1.00 95.19 226 ASN A O 1
ATOM 1842 N N . LEU A 1 227 ? -21.852 -6.962 23.488 1.00 92.38 227 LEU A N 1
ATOM 1843 C CA . LEU A 1 227 ? -21.101 -6.347 22.411 1.00 92.38 227 LEU A CA 1
ATOM 1844 C C . LEU A 1 227 ? -19.734 -7.019 22.288 1.00 92.38 227 LEU A C 1
ATOM 1846 O O . LEU A 1 227 ? -18.893 -6.929 23.187 1.00 92.38 227 LEU A O 1
ATOM 1850 N N . ASP A 1 228 ? -19.482 -7.625 21.132 1.00 87.69 228 ASP A N 1
ATOM 1851 C CA . ASP A 1 228 ? -18.129 -7.979 20.722 1.00 87.69 228 ASP A CA 1
ATOM 1852 C C . ASP A 1 228 ? -17.470 -6.744 20.101 1.00 87.69 228 ASP A C 1
ATOM 1854 O O . ASP A 1 228 ? -17.626 -6.452 18.915 1.00 87.69 228 ASP A O 1
ATOM 1858 N N . LEU A 1 229 ? -16.739 -6.001 20.931 1.00 85.25 229 LEU A N 1
ATOM 1859 C CA . LEU A 1 229 ? -16.007 -4.800 20.529 1.00 85.25 229 LEU A CA 1
ATOM 1860 C C . LEU A 1 229 ? -14.745 -5.139 19.719 1.00 85.25 229 LEU A C 1
ATOM 1862 O O . LEU A 1 229 ? -14.004 -4.236 19.330 1.00 85.25 229 LEU A O 1
ATOM 1866 N N . LYS A 1 230 ? -14.525 -6.435 19.446 1.00 76.12 230 LYS A N 1
ATOM 1867 C CA . LYS A 1 230 ? -13.375 -7.005 18.751 1.00 76.12 230 LYS A CA 1
ATOM 1868 C C . LYS A 1 230 ? -12.062 -6.500 19.361 1.00 76.12 230 LYS A C 1
ATOM 1870 O O . LYS A 1 230 ? -11.990 -5.976 20.471 1.00 76.12 230 LYS A O 1
ATOM 1875 N N . ILE A 1 231 ? -10.973 -6.777 18.667 1.00 71.75 231 ILE A N 1
ATOM 1876 C CA . ILE A 1 231 ? -9.638 -6.281 18.994 1.00 71.75 231 ILE A CA 1
ATOM 1877 C C . ILE A 1 231 ? -9.424 -5.026 18.149 1.00 71.75 231 ILE A C 1
ATOM 1879 O O . ILE A 1 231 ? -9.939 -4.963 17.030 1.00 71.75 231 ILE A O 1
ATOM 1883 N N . LEU A 1 232 ? -8.648 -4.049 18.621 1.00 74.06 232 LEU A N 1
ATOM 1884 C CA . LEU A 1 232 ? -8.126 -3.032 17.709 1.00 74.06 232 LEU A CA 1
ATOM 1885 C C . LEU A 1 232 ? -7.264 -3.736 16.646 1.00 74.06 232 LEU A C 1
ATOM 1887 O O . LEU A 1 232 ? -6.280 -4.411 16.943 1.00 74.06 232 LEU A O 1
ATOM 1891 N N . ARG A 1 233 ? -7.728 -3.678 15.399 1.00 76.50 233 ARG A N 1
ATOM 1892 C CA . ARG A 1 233 ? -7.195 -4.464 14.286 1.00 76.50 233 ARG A CA 1
ATOM 1893 C C . ARG A 1 233 ? -5.977 -3.749 13.713 1.00 76.50 233 ARG A C 1
ATOM 1895 O O . ARG A 1 233 ? -6.159 -2.880 12.881 1.00 76.50 233 ARG A O 1
ATOM 1902 N N . ASP A 1 234 ? -4.784 -4.140 14.149 1.00 80.56 234 ASP A N 1
ATOM 1903 C CA . ASP A 1 234 ? -3.486 -3.555 13.773 1.00 80.56 234 ASP A CA 1
ATOM 1904 C C . ASP A 1 234 ? -3.134 -3.795 12.281 1.00 80.56 234 ASP A C 1
ATOM 1906 O O . ASP A 1 234 ? -2.350 -4.684 11.926 1.00 80.56 234 ASP A O 1
ATOM 1910 N N . ARG A 1 235 ? -3.794 -3.049 11.381 1.00 87.31 235 ARG A N 1
ATOM 1911 C CA . ARG A 1 235 ? -3.631 -3.129 9.918 1.00 87.31 235 ARG A CA 1
ATOM 1912 C C . ARG A 1 235 ? -2.282 -2.536 9.508 1.00 87.31 235 ARG A C 1
ATOM 1914 O O . ARG A 1 235 ? -1.957 -1.421 9.902 1.00 87.31 235 ARG A O 1
ATOM 1921 N N . HIS A 1 236 ? -1.501 -3.284 8.733 1.00 86.75 236 HIS A N 1
ATOM 1922 C CA . HIS A 1 236 ? -0.157 -2.865 8.316 1.00 86.75 236 HIS A CA 1
ATOM 1923 C C . HIS A 1 236 ? -0.087 -2.540 6.825 1.00 86.75 236 HIS A C 1
ATOM 1925 O O . HIS A 1 236 ? 0.432 -1.492 6.465 1.00 86.75 236 HIS A O 1
ATOM 1931 N N . SER A 1 237 ? -0.657 -3.382 5.967 1.00 90.94 237 SER A N 1
ATOM 1932 C CA . SER A 1 237 ? -0.706 -3.148 4.524 1.00 90.94 237 SER A CA 1
ATOM 1933 C C . SER A 1 237 ? -2.037 -3.579 3.925 1.00 90.94 237 SER A C 1
ATOM 1935 O O . SER A 1 237 ? -2.748 -4.415 4.498 1.00 90.94 237 SER A O 1
ATOM 1937 N N . ILE A 1 238 ? -2.335 -3.040 2.745 1.00 94.56 238 ILE A N 1
ATOM 1938 C CA . ILE A 1 238 ? -3.454 -3.471 1.905 1.00 94.56 238 ILE A CA 1
ATOM 1939 C C . ILE A 1 238 ? -2.913 -3.856 0.523 1.00 94.56 238 ILE A C 1
ATOM 1941 O O . ILE A 1 238 ? -2.030 -3.183 0.003 1.00 94.56 238 ILE A O 1
ATOM 1945 N N . SER A 1 239 ? -3.412 -4.947 -0.048 1.00 95.31 239 SER A N 1
ATOM 1946 C CA . SER A 1 239 ? -3.065 -5.405 -1.398 1.00 95.31 239 SER A CA 1
ATOM 1947 C C . SER A 1 239 ? -4.346 -5.588 -2.193 1.00 95.31 239 SER A C 1
ATOM 1949 O O . SER A 1 239 ? -5.230 -6.346 -1.776 1.00 95.31 239 SER A O 1
ATOM 1951 N N . TRP A 1 240 ? -4.454 -4.884 -3.312 1.00 95.81 240 TRP A N 1
ATOM 1952 C CA . TRP A 1 240 ? -5.692 -4.775 -4.077 1.00 95.81 240 TRP A CA 1
ATOM 1953 C C . TRP A 1 240 ? -5.698 -5.725 -5.271 1.00 95.81 240 TRP A C 1
ATOM 1955 O O . TRP A 1 240 ? -4.738 -5.761 -6.018 1.00 95.81 240 TRP A O 1
ATOM 1965 N N . ALA A 1 241 ? -6.743 -6.512 -5.482 1.00 95.12 241 ALA A N 1
ATOM 1966 C CA . ALA A 1 241 ? -6.896 -7.216 -6.754 1.00 95.12 241 ALA A CA 1
ATOM 1967 C C . ALA A 1 241 ? -8.325 -7.677 -6.969 1.00 95.12 241 ALA A C 1
ATOM 1969 O O . ALA A 1 241 ? -9.008 -8.010 -6.006 1.00 95.12 241 ALA A O 1
ATOM 1970 N N . ASP A 1 242 ? -8.739 -7.792 -8.226 1.00 94.81 242 ASP A N 1
ATOM 1971 C CA . ASP A 1 242 ? -9.897 -8.617 -8.579 1.00 94.81 242 ASP A CA 1
ATOM 1972 C C . ASP A 1 242 ? -9.480 -10.101 -8.524 1.00 94.81 242 ASP A C 1
ATOM 1974 O O . ASP A 1 242 ? -9.040 -10.701 -9.511 1.00 94.81 242 ASP A O 1
ATOM 1978 N N . TYR A 1 243 ? -9.529 -10.696 -7.325 1.00 92.62 243 TYR A N 1
ATOM 1979 C CA . TYR A 1 243 ? -9.013 -12.058 -7.101 1.00 92.62 243 TYR A CA 1
ATOM 1980 C C . TYR A 1 243 ? -9.962 -13.145 -7.623 1.00 92.62 243 TYR A C 1
ATOM 1982 O O . TYR A 1 243 ? -9.550 -14.310 -7.771 1.00 92.62 243 TYR A O 1
ATOM 1990 N N . ASN A 1 244 ? -11.237 -12.797 -7.819 1.00 91.81 244 ASN A N 1
ATOM 1991 C CA . ASN A 1 244 ? -12.325 -13.717 -8.145 1.00 91.81 244 ASN A CA 1
ATOM 1992 C C . ASN A 1 244 ? -12.914 -13.506 -9.553 1.00 91.81 244 ASN A C 1
ATOM 1994 O O . ASN A 1 244 ? -13.791 -14.282 -9.942 1.00 91.81 244 ASN A O 1
ATOM 1998 N N . SER A 1 245 ? -12.390 -12.540 -10.310 1.00 91.56 245 SER A N 1
ATOM 1999 C CA . SER A 1 245 ? -12.802 -12.201 -11.671 1.00 91.56 245 SER A CA 1
ATOM 2000 C C . SER A 1 245 ? -14.227 -11.645 -11.766 1.00 91.56 245 SER A C 1
ATOM 2002 O O . SER A 1 245 ? -14.902 -11.873 -12.776 1.00 91.56 245 SER A O 1
ATOM 2004 N N . ASP A 1 246 ? -14.719 -10.972 -10.722 1.00 92.88 246 ASP A N 1
ATOM 2005 C CA . ASP A 1 246 ? -16.066 -10.386 -10.696 1.00 92.88 246 ASP A CA 1
ATOM 2006 C C . ASP A 1 246 ? -16.120 -8.934 -11.199 1.00 92.88 246 ASP A C 1
ATOM 2008 O O . ASP A 1 246 ? -17.208 -8.362 -11.330 1.00 92.88 246 ASP A O 1
ATOM 2012 N N . GLY A 1 247 ? -14.966 -8.370 -11.567 1.00 91.38 247 GLY A N 1
ATOM 2013 C CA . GLY A 1 247 ? -14.834 -7.018 -12.089 1.00 91.38 247 GLY A CA 1
ATOM 2014 C C . GLY A 1 247 ? -14.803 -5.939 -11.010 1.00 91.38 247 GLY A C 1
ATOM 2015 O O . GLY A 1 247 ? -14.788 -4.760 -11.365 1.00 91.38 247 GLY A O 1
ATOM 2016 N N . ASN A 1 248 ? -14.791 -6.294 -9.722 1.00 94.75 248 ASN A N 1
ATOM 2017 C CA . ASN A 1 248 ? -14.564 -5.359 -8.624 1.00 94.75 248 ASN A CA 1
ATOM 2018 C C . ASN A 1 248 ? -13.184 -5.593 -8.006 1.00 94.75 248 ASN A C 1
ATOM 2020 O O . ASN A 1 248 ? -12.732 -6.723 -7.862 1.00 94.75 248 ASN A O 1
ATOM 2024 N N . ILE A 1 249 ? -12.515 -4.515 -7.601 1.00 95.62 249 ILE A N 1
ATOM 2025 C CA . ILE A 1 249 ? -11.219 -4.625 -6.931 1.00 95.62 249 ILE A CA 1
ATOM 2026 C C . ILE A 1 249 ? -11.438 -4.963 -5.453 1.00 95.62 249 ILE A C 1
ATOM 2028 O O . ILE A 1 249 ? -12.046 -4.190 -4.707 1.00 95.62 249 ILE A O 1
ATOM 2032 N N . ASP A 1 250 ? -10.937 -6.118 -5.023 1.00 96.94 250 ASP A N 1
ATOM 2033 C CA . ASP A 1 250 ? -11.014 -6.612 -3.650 1.00 96.94 250 ASP A CA 1
ATOM 2034 C C . ASP A 1 250 ? -9.762 -6.233 -2.840 1.00 96.94 250 ASP A C 1
ATOM 2036 O O . ASP A 1 250 ? -8.717 -5.887 -3.388 1.00 96.94 250 ASP A O 1
ATOM 2040 N N . ALA A 1 251 ? -9.843 -6.334 -1.510 1.00 96.44 251 ALA A N 1
ATOM 2041 C CA . ALA A 1 251 ? -8.767 -5.928 -0.607 1.00 96.44 251 ALA A CA 1
ATOM 2042 C C . ALA A 1 251 ? -8.295 -7.077 0.286 1.00 96.44 251 ALA A C 1
ATOM 2044 O O . ALA A 1 251 ? -9.046 -7.592 1.122 1.00 96.44 251 ALA A O 1
ATOM 2045 N N . PHE A 1 252 ? -7.012 -7.419 0.203 1.00 95.75 252 PHE A N 1
ATOM 2046 C CA . PHE A 1 252 ? -6.347 -8.224 1.220 1.00 95.75 252 PHE A CA 1
ATOM 2047 C C . PHE A 1 252 ? -5.643 -7.325 2.237 1.00 95.75 252 PHE A C 1
ATOM 2049 O O . PHE A 1 252 ? -4.850 -6.467 1.871 1.00 95.75 252 PHE A O 1
ATOM 2056 N N . ILE A 1 253 ? -5.909 -7.525 3.528 1.00 93.12 253 ILE A N 1
ATOM 2057 C CA . ILE A 1 253 ? -5.387 -6.685 4.609 1.00 93.12 253 ILE A CA 1
ATOM 2058 C C . ILE A 1 253 ? -4.484 -7.516 5.514 1.00 93.12 253 ILE A C 1
ATOM 2060 O O . ILE A 1 253 ? -4.938 -8.446 6.200 1.00 93.12 253 ILE A O 1
ATOM 2064 N N . THR A 1 254 ? -3.209 -7.135 5.573 1.00 89.69 254 THR A N 1
ATOM 2065 C CA . THR A 1 254 ? -2.258 -7.735 6.508 1.00 89.69 254 THR A CA 1
ATOM 2066 C C . THR A 1 254 ? -2.417 -7.150 7.903 1.00 89.69 254 THR A C 1
ATOM 2068 O O . THR A 1 254 ? -2.769 -5.982 8.099 1.00 89.69 254 THR A O 1
ATOM 2071 N N . ARG A 1 255 ? -2.155 -7.996 8.901 1.00 84.00 255 ARG A N 1
ATOM 2072 C CA . ARG A 1 255 ? -2.110 -7.597 10.302 1.00 84.00 255 ARG A CA 1
ATOM 2073 C C . ARG A 1 255 ? -0.866 -8.156 10.955 1.00 84.00 255 ARG A C 1
ATOM 2075 O O . ARG A 1 255 ? -0.578 -9.355 10.865 1.00 84.00 255 ARG A O 1
ATOM 2082 N N . SER A 1 256 ? -0.188 -7.290 11.679 1.00 75.38 256 SER A N 1
ATOM 2083 C CA . SER A 1 256 ? 0.880 -7.641 12.597 1.00 75.38 256 SER A CA 1
ATOM 2084 C C . SER A 1 256 ? 0.498 -7.044 13.938 1.00 75.38 256 SER A C 1
ATOM 2086 O O . SER A 1 256 ? -0.112 -5.994 13.975 1.00 75.38 256 SER A O 1
ATOM 2088 N N . GLY A 1 257 ? 0.766 -7.750 15.028 1.00 64.88 257 GLY A N 1
ATOM 2089 C CA . GLY A 1 257 ? 0.450 -7.290 16.371 1.00 64.88 257 GLY A CA 1
ATOM 2090 C C . GLY A 1 257 ? 1.738 -6.815 17.004 1.00 64.88 257 GLY A C 1
ATOM 2091 O O . GLY A 1 257 ? 2.582 -7.648 17.356 1.00 64.88 257 GLY A O 1
ATOM 2092 N N . GLY A 1 258 ? 1.916 -5.500 17.119 1.00 56.94 258 GLY A N 1
ATOM 2093 C CA . GLY A 1 258 ? 3.009 -4.944 17.913 1.00 56.94 258 GLY A CA 1
ATOM 2094 C C . GLY A 1 258 ? 3.009 -5.508 19.344 1.00 56.94 258 GLY A C 1
ATOM 2095 O O . GLY A 1 258 ? 1.957 -5.768 19.920 1.00 56.94 258 GLY A O 1
ATOM 2096 N N . SER A 1 259 ? 4.204 -5.731 19.908 1.00 49.94 259 SER A N 1
ATOM 2097 C CA . SER A 1 259 ? 4.464 -6.107 21.315 1.00 49.94 259 SER A CA 1
ATOM 2098 C C . SER A 1 259 ? 3.736 -7.337 21.893 1.00 49.94 259 SER A C 1
ATOM 2100 O O . SER A 1 259 ? 3.768 -7.552 23.106 1.00 49.94 259 SER A O 1
ATOM 2102 N N . LEU A 1 260 ? 3.138 -8.213 21.080 1.00 55.44 260 LEU A N 1
ATOM 2103 C CA . LEU A 1 260 ? 2.668 -9.482 21.628 1.00 55.44 260 LEU A CA 1
ATOM 2104 C C . LEU A 1 260 ? 3.854 -10.377 22.001 1.00 55.44 260 LEU A C 1
ATOM 2106 O O . LEU A 1 260 ? 4.571 -10.889 21.142 1.00 55.44 260 LEU A O 1
ATOM 2110 N N . SER A 1 261 ? 4.035 -10.575 23.307 1.00 50.44 261 SER A N 1
ATOM 2111 C CA . SER A 1 261 ? 5.140 -11.324 23.916 1.00 50.44 261 SER A CA 1
ATOM 2112 C C . SER A 1 261 ? 5.191 -12.812 23.538 1.00 50.44 261 SER A C 1
ATOM 2114 O O . SER A 1 261 ? 6.205 -13.460 23.792 1.00 50.44 261 SER A O 1
ATOM 2116 N N . SER A 1 262 ? 4.156 -13.371 22.893 1.00 59.22 262 SER A N 1
ATOM 2117 C CA . SER A 1 262 ? 4.176 -14.754 22.402 1.00 59.22 262 SER A CA 1
ATOM 2118 C C . SER A 1 262 ? 3.487 -14.934 21.041 1.00 59.22 262 SER A C 1
ATOM 2120 O O . SER A 1 262 ? 2.439 -14.353 20.750 1.00 59.22 262 SER A O 1
ATOM 2122 N N . LYS A 1 263 ? 4.068 -15.807 20.199 1.00 61.38 263 LYS A N 1
ATOM 2123 C CA . LYS A 1 263 ? 3.490 -16.239 18.909 1.00 61.38 263 LYS A CA 1
ATOM 2124 C C . LYS A 1 263 ? 2.092 -16.840 19.079 1.00 61.38 263 LYS A C 1
ATOM 2126 O O . LYS A 1 263 ? 1.251 -16.707 18.199 1.00 61.38 263 LYS A O 1
ATOM 2131 N N . GLU A 1 264 ? 1.847 -17.514 20.199 1.00 64.06 264 GLU A N 1
ATOM 2132 C CA . GLU A 1 264 ? 0.570 -18.171 20.473 1.00 64.06 264 GLU A CA 1
ATOM 2133 C C . GLU A 1 264 ? -0.553 -17.161 20.740 1.00 64.06 264 GLU A C 1
ATOM 2135 O O . GLU A 1 264 ? -1.637 -17.297 20.173 1.00 64.06 264 GLU A O 1
ATOM 2140 N N . ARG A 1 265 ? -0.264 -16.100 21.508 1.00 63.22 265 ARG A N 1
ATOM 2141 C CA . ARG A 1 265 ? -1.199 -14.994 21.758 1.00 63.22 265 ARG A CA 1
ATOM 2142 C C . ARG A 1 265 ? -1.543 -14.265 20.461 1.00 63.22 265 ARG A C 1
ATOM 2144 O O . ARG A 1 265 ? -2.703 -13.965 20.220 1.00 63.22 265 ARG A O 1
ATOM 2151 N N . PHE A 1 266 ? -0.564 -14.060 19.572 1.00 63.41 266 PHE A N 1
ATOM 2152 C CA . PHE A 1 266 ? -0.822 -13.432 18.270 1.00 63.41 266 PHE A CA 1
ATOM 2153 C C . PHE A 1 266 ? -1.790 -14.251 17.418 1.00 63.41 266 PHE A C 1
ATOM 2155 O O . PHE A 1 266 ? -2.773 -13.709 16.917 1.00 63.41 266 PHE A O 1
ATOM 2162 N N . ARG A 1 267 ? -1.548 -15.560 17.295 1.00 64.69 267 ARG A N 1
ATOM 2163 C CA . ARG A 1 267 ? -2.375 -16.441 16.462 1.00 64.69 267 ARG A CA 1
ATOM 2164 C C . ARG A 1 267 ? -3.828 -16.507 16.922 1.00 64.69 267 ARG A C 1
ATOM 2166 O O . ARG A 1 267 ? -4.695 -16.658 16.083 1.00 64.69 267 ARG A O 1
ATOM 2173 N N . LYS A 1 268 ? -4.116 -16.368 18.216 1.00 63.31 268 LYS A N 1
ATOM 2174 C CA . LYS A 1 268 ? -5.501 -16.384 18.722 1.00 63.31 268 LYS A CA 1
ATOM 2175 C C . LYS A 1 268 ? -6.274 -15.086 18.448 1.00 63.31 268 LYS A C 1
ATOM 2177 O O . LYS A 1 268 ? -7.485 -15.065 18.618 1.00 63.31 268 LYS A O 1
ATOM 2182 N N . ILE A 1 269 ? -5.581 -14.004 18.087 1.00 61.62 269 ILE A N 1
ATOM 2183 C CA . ILE A 1 269 ? -6.089 -12.632 18.226 1.00 61.62 269 ILE A CA 1
ATOM 2184 C C . ILE A 1 269 ? -6.073 -11.900 16.882 1.00 61.62 269 ILE A C 1
ATOM 2186 O O . ILE A 1 269 ? -7.059 -11.292 16.475 1.00 61.62 269 ILE A O 1
ATOM 2190 N N . PHE A 1 270 ? -4.970 -11.962 16.147 1.00 63.31 270 PHE A N 1
ATOM 2191 C CA . PHE A 1 270 ? -4.819 -11.176 14.930 1.00 63.31 270 PHE A CA 1
ATOM 2192 C C . PHE A 1 270 ? -5.217 -11.972 13.700 1.00 63.31 270 PHE A C 1
ATOM 2194 O O . PHE A 1 270 ? -4.483 -12.822 13.202 1.00 63.31 270 PHE A O 1
ATOM 2201 N N . GLN A 1 271 ? -6.403 -11.630 13.223 1.00 69.88 271 GLN A N 1
ATOM 2202 C CA . GLN A 1 271 ? -7.058 -12.254 12.093 1.00 69.88 271 GLN A CA 1
ATOM 2203 C C . GLN A 1 271 ? -6.763 -11.486 10.800 1.00 69.88 271 GLN A C 1
ATOM 2205 O O . GLN A 1 271 ? -6.980 -10.278 10.763 1.00 69.88 271 GLN A O 1
ATOM 2210 N N . ARG A 1 272 ? -6.260 -12.118 9.738 1.00 77.56 272 ARG A N 1
ATOM 2211 C CA . ARG A 1 272 ? -6.121 -11.451 8.419 1.00 77.56 272 ARG A CA 1
ATOM 2212 C C . ARG A 1 272 ? -7.463 -11.329 7.728 1.00 77.56 272 ARG A C 1
ATOM 2214 O O . ARG A 1 272 ? -8.338 -12.128 8.017 1.00 77.56 272 ARG A O 1
ATOM 2221 N N . HIS A 1 273 ? -7.610 -10.365 6.825 1.00 87.75 273 HIS A N 1
ATOM 2222 C CA . HIS A 1 273 ? -8.865 -10.182 6.107 1.00 87.75 273 HIS A CA 1
ATOM 2223 C C . HIS A 1 273 ? -8.665 -10.251 4.597 1.00 87.75 273 HIS A C 1
ATOM 2225 O O . HIS A 1 273 ? -7.823 -9.534 4.063 1.00 87.75 273 HIS A O 1
ATOM 2231 N N . LEU A 1 274 ? -9.482 -11.057 3.925 1.00 93.88 274 LEU A N 1
ATOM 2232 C CA . LEU A 1 274 ? -9.812 -10.854 2.521 1.00 93.88 274 LEU A CA 1
ATOM 2233 C C . LEU A 1 274 ? -11.221 -10.267 2.466 1.00 93.88 274 LEU A C 1
ATOM 2235 O O . LEU A 1 274 ? -12.188 -10.912 2.874 1.00 93.88 274 LEU A O 1
ATOM 2239 N N . LEU A 1 275 ? -11.311 -9.027 2.006 1.00 95.25 275 LEU A N 1
ATOM 2240 C CA . LEU A 1 275 ? -12.553 -8.291 1.862 1.00 95.25 275 LEU A CA 1
ATOM 2241 C C . LEU A 1 275 ? -12.920 -8.235 0.387 1.00 95.25 275 LEU A C 1
ATOM 2243 O O . LEU A 1 275 ? -12.186 -7.636 -0.393 1.00 95.25 275 LEU A O 1
ATOM 2247 N N . SER A 1 276 ? -14.050 -8.837 0.024 1.00 96.69 276 SER A N 1
ATOM 2248 C CA . SER A 1 276 ? -14.531 -8.817 -1.349 1.00 96.69 276 SER A CA 1
ATOM 2249 C C . SER A 1 276 ? -15.414 -7.602 -1.602 1.00 96.69 276 SER A C 1
ATOM 2251 O O . SER A 1 276 ? -16.335 -7.341 -0.821 1.00 96.69 276 SER A O 1
ATOM 2253 N N . ASN A 1 277 ? -15.131 -6.857 -2.662 1.00 97.38 277 ASN A N 1
ATOM 2254 C CA . ASN A 1 277 ? -15.889 -5.681 -3.051 1.00 97.38 277 ASN A CA 1
ATOM 2255 C C . ASN A 1 277 ? -17.163 -6.103 -3.793 1.00 97.38 277 ASN A C 1
ATOM 2257 O O . ASN A 1 277 ? -17.138 -6.895 -4.725 1.00 97.38 277 ASN A O 1
ATOM 2261 N N . ARG A 1 278 ? -18.310 -5.579 -3.361 1.00 95.94 278 ARG A N 1
ATOM 2262 C CA . ARG A 1 278 ? -19.631 -5.832 -3.960 1.00 95.94 278 ARG A CA 1
ATOM 2263 C C . ARG A 1 278 ? -20.132 -4.637 -4.777 1.00 95.94 278 ARG A C 1
ATOM 2265 O O . ARG A 1 278 ? -21.338 -4.437 -4.906 1.00 95.94 278 ARG A O 1
ATOM 2272 N N . GLY A 1 279 ? -19.204 -3.818 -5.267 1.00 93.44 279 GLY A N 1
ATOM 2273 C CA . GLY A 1 279 ? -19.420 -2.609 -6.062 1.00 93.44 279 GLY A CA 1
ATOM 2274 C C . GLY A 1 279 ? -19.495 -1.327 -5.231 1.00 93.44 279 GLY A C 1
ATOM 2275 O O . GLY A 1 279 ? -19.010 -0.286 -5.658 1.00 93.44 279 GLY A O 1
ATOM 2276 N N . ASN A 1 280 ? -20.092 -1.370 -4.037 1.00 91.81 280 ASN A N 1
ATOM 2277 C CA . ASN A 1 280 ? -20.202 -0.196 -3.157 1.00 91.81 280 ASN A CA 1
ATOM 2278 C C . ASN A 1 280 ? -20.088 -0.512 -1.657 1.00 91.81 280 ASN A C 1
ATOM 2280 O O . ASN A 1 280 ? -20.380 0.338 -0.814 1.00 91.81 280 ASN A O 1
ATOM 2284 N N . PHE A 1 281 ? -19.714 -1.744 -1.311 1.00 95.88 281 PHE A N 1
ATOM 2285 C CA . PHE A 1 281 ? -19.351 -2.137 0.046 1.00 95.88 281 PHE A CA 1
ATOM 2286 C C . PHE A 1 281 ? -18.479 -3.391 0.029 1.00 95.88 281 PHE A C 1
ATOM 2288 O O . PHE A 1 281 ? -18.505 -4.162 -0.928 1.00 95.88 281 PHE A O 1
ATOM 2295 N N . PHE A 1 282 ? -17.774 -3.633 1.130 1.00 96.81 282 PHE A N 1
ATOM 2296 C CA . PHE A 1 282 ? -16.946 -4.817 1.316 1.00 96.81 282 PHE A CA 1
ATOM 2297 C C . PHE A 1 282 ? -17.625 -5.888 2.183 1.00 96.81 282 PHE A C 1
ATOM 2299 O O . PHE A 1 282 ? -18.208 -5.598 3.233 1.00 96.81 282 PHE A O 1
ATOM 2306 N N . GLU A 1 283 ? -17.518 -7.146 1.756 1.00 95.38 283 GLU A N 1
ATOM 2307 C CA . GLU A 1 283 ? -17.894 -8.346 2.510 1.00 95.38 283 GLU A CA 1
ATOM 2308 C C . GLU A 1 283 ? -16.632 -9.077 2.982 1.00 95.38 283 GLU A C 1
ATOM 2310 O O . GLU A 1 283 ? -15.722 -9.323 2.196 1.00 95.38 283 GLU A O 1
ATOM 2315 N N . ASP A 1 284 ? -16.576 -9.483 4.250 1.00 92.06 284 ASP A N 1
ATOM 2316 C CA . ASP A 1 284 ? -15.496 -10.345 4.733 1.00 92.06 284 ASP A CA 1
ATOM 2317 C C . ASP A 1 284 ? -15.690 -11.782 4.228 1.00 92.06 284 ASP A C 1
ATOM 2319 O O . ASP A 1 284 ? -16.671 -12.452 4.562 1.00 92.06 284 ASP A O 1
ATOM 2323 N N . VAL A 1 285 ? -14.753 -12.252 3.405 1.00 93.81 285 VAL A N 1
ATOM 2324 C CA . VAL A 1 285 ? -14.777 -13.587 2.791 1.00 93.81 285 VAL A CA 1
ATOM 2325 C C . VAL A 1 285 ? -13.592 -14.443 3.231 1.00 93.81 285 VAL A C 1
ATOM 2327 O O . VAL A 1 285 ? -13.339 -15.487 2.635 1.00 93.81 285 VAL A O 1
ATOM 2330 N N . THR A 1 286 ? -12.872 -14.042 4.278 1.00 89.50 286 THR A N 1
ATOM 2331 C CA . THR A 1 286 ? -11.619 -14.680 4.716 1.00 89.50 286 THR A CA 1
ATOM 2332 C C . THR A 1 286 ? -11.767 -16.186 4.943 1.00 89.50 286 THR A C 1
ATOM 2334 O O . THR A 1 286 ? -11.046 -16.984 4.349 1.00 89.50 286 THR A O 1
ATOM 2337 N N . GLU A 1 287 ? -12.748 -16.606 5.743 1.00 87.44 287 GLU A N 1
ATOM 2338 C CA . GLU A 1 287 ? -12.999 -18.032 6.001 1.00 87.44 287 GLU A CA 1
ATOM 2339 C C . GLU A 1 287 ? -13.405 -18.774 4.713 1.00 87.44 287 GLU A C 1
ATOM 2341 O O . GLU A 1 287 ? -12.959 -19.891 4.425 1.00 87.44 287 GLU A O 1
ATOM 2346 N N . LYS A 1 288 ? -14.217 -18.119 3.874 1.00 91.31 288 LYS A N 1
ATOM 2347 C CA . LYS A 1 288 ? -14.675 -18.667 2.593 1.00 91.31 288 LYS A CA 1
ATOM 2348 C C . LYS A 1 288 ? -13.549 -18.760 1.560 1.00 91.31 288 LYS A C 1
ATOM 2350 O O . LYS A 1 288 ? -13.664 -19.595 0.669 1.00 91.31 288 LYS A O 1
ATOM 2355 N N . SER A 1 289 ? -12.474 -17.988 1.657 1.00 91.94 289 SER A N 1
ATOM 2356 C CA . SER A 1 289 ? -11.376 -18.031 0.686 1.00 91.94 289 SER A CA 1
ATOM 2357 C C . SER A 1 289 ? -10.359 -19.134 0.983 1.00 91.94 289 SER A C 1
ATOM 2359 O O . SER A 1 289 ? -9.601 -19.522 0.102 1.00 91.94 289 SER A O 1
ATOM 2361 N N . GLY A 1 290 ? -10.359 -19.695 2.198 1.00 89.25 290 GLY A N 1
ATOM 2362 C CA . GLY A 1 290 ? -9.369 -20.688 2.631 1.00 89.25 290 GLY A CA 1
ATOM 2363 C C . GLY A 1 290 ? -8.068 -20.074 3.155 1.00 89.25 290 GLY A C 1
ATOM 2364 O O . GLY A 1 290 ? -7.196 -20.804 3.625 1.00 89.25 290 GLY A O 1
ATOM 2365 N N . ILE A 1 291 ? -7.945 -18.741 3.149 1.00 87.50 291 ILE A N 1
ATOM 2366 C CA . ILE A 1 291 ? -6.839 -18.064 3.823 1.00 87.50 291 ILE A CA 1
ATOM 2367 C C . ILE A 1 291 ? -6.984 -18.294 5.326 1.00 87.50 291 ILE A C 1
ATOM 2369 O O . ILE A 1 291 ? -7.936 -17.849 5.964 1.00 87.50 291 ILE A O 1
ATOM 2373 N N . VAL A 1 292 ? -6.005 -18.990 5.902 1.00 72.75 292 VAL A N 1
ATOM 2374 C CA . V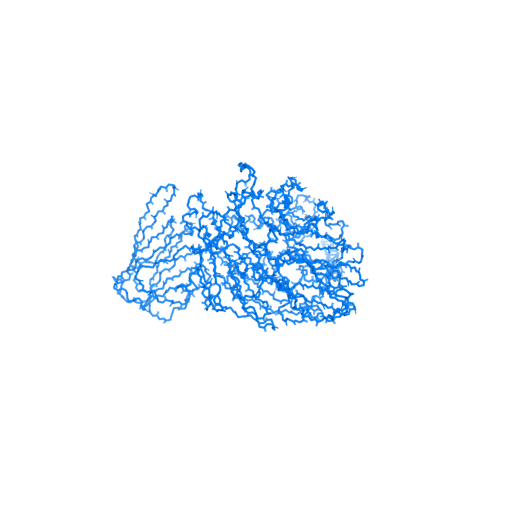AL A 1 292 ? -5.995 -19.274 7.336 1.00 72.75 292 VAL A CA 1
ATOM 2375 C C . VAL A 1 292 ? -5.739 -17.983 8.104 1.00 72.75 292 VAL A C 1
ATOM 2377 O O . VAL A 1 292 ? -4.658 -17.388 8.043 1.00 72.75 292 VAL A O 1
ATOM 2380 N N . GLU A 1 293 ? -6.751 -17.599 8.869 1.00 63.81 293 GLU A N 1
ATOM 2381 C CA . GLU A 1 293 ? -6.872 -16.339 9.590 1.00 63.81 293 GLU A CA 1
ATOM 2382 C C . GLU A 1 293 ? -5.696 -16.069 10.560 1.00 63.81 293 GLU A C 1
ATOM 2384 O O . GLU A 1 293 ? -5.334 -14.917 10.790 1.00 63.81 293 GLU A O 1
ATOM 2389 N N . THR A 1 294 ? -5.024 -17.127 11.036 1.00 64.44 294 THR A N 1
ATOM 2390 C CA . THR A 1 294 ? -4.021 -17.106 12.116 1.00 64.44 294 THR A CA 1
ATOM 2391 C C . THR A 1 294 ? -2.602 -17.517 11.680 1.00 64.44 294 THR A C 1
ATOM 2393 O O . THR A 1 294 ? -1.790 -17.947 12.504 1.00 64.44 294 THR A O 1
ATOM 2396 N N . ALA A 1 295 ? -2.277 -17.484 10.383 1.00 62.88 295 ALA A N 1
ATOM 2397 C CA . ALA A 1 295 ? -1.085 -18.178 9.876 1.00 62.88 295 ALA A CA 1
ATOM 2398 C C . ALA A 1 295 ? 0.277 -17.582 10.322 1.00 62.88 295 ALA A C 1
ATOM 2400 O O . ALA A 1 295 ? 1.224 -18.350 10.522 1.00 62.88 295 ALA A O 1
ATOM 2401 N N . CYS A 1 296 ? 0.401 -16.254 10.482 1.00 76.81 296 CYS A N 1
ATOM 2402 C CA . CYS A 1 296 ? 1.608 -15.551 10.975 1.00 76.81 296 CYS A CA 1
ATOM 2403 C C . CYS A 1 296 ? 1.378 -14.035 11.148 1.00 76.81 296 CYS A C 1
ATOM 2405 O O . CYS A 1 296 ? 0.392 -13.514 10.614 1.00 76.81 296 CYS A O 1
ATOM 2407 N N . ARG A 1 297 ? 2.332 -13.335 11.788 1.00 80.12 297 ARG A N 1
ATOM 2408 C CA . ARG A 1 297 ? 2.401 -11.860 11.843 1.00 80.12 297 ARG A CA 1
ATOM 2409 C C . ARG A 1 297 ? 2.775 -11.276 10.487 1.00 80.12 297 ARG A C 1
ATOM 2411 O O . ARG A 1 297 ? 3.936 -11.369 10.098 1.00 80.12 297 ARG A O 1
ATOM 2418 N N . ALA A 1 298 ? 1.805 -10.698 9.784 1.00 83.50 298 ALA A N 1
ATOM 2419 C CA . ALA A 1 298 ? 1.982 -10.210 8.422 1.00 83.50 298 ALA A CA 1
ATOM 2420 C C . ALA A 1 298 ? 2.177 -8.691 8.384 1.00 83.50 298 ALA A C 1
ATOM 2422 O O . ALA A 1 298 ? 1.409 -7.964 9.007 1.00 83.50 298 ALA A O 1
ATOM 2423 N N . VAL A 1 299 ? 3.188 -8.225 7.650 1.00 82.94 299 VAL A N 1
ATOM 2424 C CA . VAL A 1 299 ? 3.526 -6.789 7.555 1.00 82.94 299 VAL A CA 1
ATOM 2425 C C . VAL A 1 299 ? 3.340 -6.200 6.161 1.00 82.94 299 VAL A C 1
ATOM 2427 O O . VAL A 1 299 ? 3.065 -5.014 6.040 1.00 82.94 299 VAL A O 1
ATOM 2430 N N . THR A 1 300 ? 3.479 -7.017 5.122 1.00 89.81 300 THR A N 1
ATOM 2431 C CA . THR A 1 300 ? 3.245 -6.632 3.728 1.00 89.81 300 THR A CA 1
ATOM 2432 C C . THR A 1 300 ? 2.795 -7.855 2.928 1.00 89.81 300 THR A C 1
ATOM 2434 O O . THR A 1 300 ? 3.052 -8.999 3.333 1.00 89.81 300 THR A O 1
ATOM 2437 N N . ALA A 1 301 ? 2.074 -7.619 1.838 1.00 93.19 301 ALA A N 1
ATOM 2438 C CA . ALA A 1 301 ? 1.602 -8.633 0.912 1.00 93.19 301 ALA A CA 1
ATOM 2439 C C . ALA A 1 301 ? 1.457 -8.046 -0.496 1.00 93.19 301 ALA A C 1
ATOM 2441 O O . ALA A 1 301 ? 1.352 -6.828 -0.654 1.00 93.19 301 ALA A O 1
ATOM 2442 N N . ALA A 1 302 ? 1.429 -8.918 -1.497 1.00 94.94 302 ALA A N 1
ATOM 2443 C CA . ALA A 1 302 ? 1.190 -8.550 -2.884 1.00 94.94 302 ALA A CA 1
ATOM 2444 C C . ALA A 1 302 ? 0.568 -9.715 -3.655 1.00 94.94 302 ALA A C 1
ATOM 2446 O O . ALA A 1 302 ? 0.909 -10.877 -3.408 1.00 94.94 302 ALA A O 1
ATOM 2447 N N . TRP A 1 303 ? -0.315 -9.386 -4.590 1.00 95.81 303 TRP A N 1
ATOM 2448 C CA . TRP A 1 303 ? -0.784 -10.279 -5.634 1.00 95.81 303 TRP A CA 1
ATOM 2449 C C . TRP A 1 303 ? 0.261 -10.394 -6.742 1.00 95.81 303 TRP A C 1
ATOM 2451 O O . TRP A 1 303 ? 0.928 -9.408 -7.070 1.00 95.81 303 TRP A O 1
ATOM 2461 N N . VAL A 1 304 ? 0.400 -11.596 -7.293 1.00 95.06 304 VAL A N 1
ATOM 2462 C CA . VAL A 1 304 ? 1.367 -11.953 -8.336 1.00 95.06 304 VAL A CA 1
ATOM 2463 C C . VAL A 1 304 ? 0.815 -13.114 -9.166 1.00 95.06 304 VAL A C 1
ATOM 2465 O O . VAL A 1 304 ? 0.088 -13.941 -8.631 1.00 95.06 304 VAL A O 1
ATOM 2468 N N . ASP A 1 305 ? 1.149 -13.178 -10.448 1.00 94.25 305 ASP A N 1
ATOM 2469 C CA . ASP A 1 305 ? 0.937 -14.341 -11.321 1.00 94.25 305 ASP A CA 1
ATOM 2470 C C . ASP A 1 305 ? 2.311 -14.962 -11.575 1.00 94.25 305 ASP A C 1
ATOM 2472 O O . ASP A 1 305 ? 3.004 -14.577 -12.513 1.00 94.25 305 ASP A O 1
ATOM 2476 N N . PHE A 1 306 ? 2.778 -15.788 -10.635 1.00 94.06 306 PHE A N 1
ATOM 2477 C CA . PHE A 1 306 ? 4.194 -16.180 -10.598 1.00 94.06 306 PHE A CA 1
ATOM 2478 C C . PHE A 1 306 ? 4.522 -17.365 -11.506 1.00 94.06 306 PHE A C 1
ATOM 2480 O O . PHE A 1 306 ? 5.674 -17.553 -11.873 1.00 94.06 306 PHE A O 1
ATOM 2487 N N . ASP A 1 307 ? 3.534 -18.194 -11.832 1.00 92.19 307 ASP A N 1
ATOM 2488 C CA . ASP A 1 307 ? 3.705 -19.387 -12.664 1.00 92.19 307 ASP A CA 1
ATOM 2489 C C . ASP A 1 307 ? 3.127 -19.199 -14.076 1.00 92.19 307 ASP A C 1
ATOM 2491 O O . ASP A 1 307 ? 2.924 -20.180 -14.797 1.00 92.19 307 ASP A O 1
ATOM 2495 N N . ASN A 1 308 ? 2.859 -17.942 -14.461 1.00 90.94 308 ASN A N 1
ATOM 2496 C CA . ASN A 1 308 ? 2.403 -17.547 -15.791 1.00 90.94 308 ASN A CA 1
ATOM 2497 C C . ASN A 1 308 ? 1.141 -18.297 -16.256 1.00 90.94 308 ASN A C 1
ATOM 2499 O O . ASN A 1 308 ? 0.896 -18.509 -17.449 1.00 90.94 308 ASN A O 1
ATOM 2503 N N . ASN A 1 309 ? 0.299 -18.708 -15.302 1.00 90.06 309 ASN A N 1
ATOM 2504 C CA . ASN A 1 309 ? -0.946 -19.422 -15.576 1.00 90.06 309 ASN A CA 1
ATOM 2505 C C . ASN A 1 309 ? -2.162 -18.472 -15.671 1.00 90.06 309 ASN A C 1
ATOM 2507 O O . ASN A 1 309 ? -3.302 -18.922 -15.875 1.00 90.06 309 ASN A O 1
ATOM 2511 N N . ASN A 1 310 ? -1.920 -17.161 -15.546 1.00 90.12 310 ASN A N 1
ATOM 2512 C CA . ASN A 1 310 ? -2.912 -16.097 -15.513 1.00 90.12 310 ASN A CA 1
ATOM 2513 C C . ASN A 1 310 ? -3.804 -16.132 -14.263 1.00 90.12 310 ASN A C 1
ATOM 2515 O O . ASN A 1 310 ? -4.882 -15.552 -14.273 1.00 90.12 310 ASN A O 1
ATOM 2519 N N . SER A 1 311 ? -3.434 -16.805 -13.180 1.00 91.94 311 SER A N 1
ATOM 2520 C CA . SER A 1 311 ? -4.171 -16.791 -11.915 1.00 91.94 311 SER A CA 1
ATOM 2521 C C . SER A 1 311 ? -3.376 -16.033 -10.880 1.00 91.94 311 SER A C 1
ATOM 2523 O O . SER A 1 311 ? -2.228 -16.341 -10.634 1.00 91.94 311 SER A O 1
ATOM 2525 N N . LEU A 1 312 ? -4.027 -15.097 -10.197 1.00 95.00 312 LEU A N 1
ATOM 2526 C CA . LEU A 1 312 ? -3.368 -14.399 -9.103 1.00 95.00 312 LEU A CA 1
ATOM 2527 C C . LEU A 1 312 ? -3.185 -15.289 -7.867 1.00 95.00 312 LEU A C 1
ATOM 2529 O O . LEU A 1 312 ? -4.151 -15.814 -7.292 1.00 95.00 312 LEU A O 1
ATOM 2533 N N . GLU A 1 313 ? -1.936 -15.379 -7.432 1.00 95.75 313 GLU A N 1
ATOM 2534 C CA . GLU A 1 313 ? -1.482 -15.817 -6.124 1.00 95.75 313 GLU A CA 1
ATOM 2535 C C . GLU A 1 313 ? -1.240 -14.635 -5.191 1.00 95.75 313 GLU A C 1
ATOM 2537 O O . GLU A 1 313 ? -1.010 -13.506 -5.610 1.00 95.75 313 GLU A O 1
ATOM 2542 N N . LEU A 1 314 ? -1.269 -14.911 -3.888 1.00 95.50 314 LEU A N 1
ATOM 2543 C CA . LEU A 1 314 ? -1.056 -13.911 -2.850 1.00 95.50 314 LEU A CA 1
ATOM 2544 C C . LEU A 1 314 ? 0.179 -14.256 -2.018 1.00 95.50 314 LEU A C 1
ATOM 2546 O O . LEU A 1 314 ? 0.164 -15.202 -1.222 1.00 95.50 314 LEU A O 1
ATOM 2550 N N . TYR A 1 315 ? 1.232 -13.455 -2.149 1.00 94.75 315 TYR A N 1
ATOM 2551 C CA . TYR A 1 315 ? 2.425 -13.560 -1.318 1.00 94.75 315 TYR A CA 1
ATOM 2552 C C . TYR A 1 315 ? 2.306 -12.679 -0.077 1.00 94.75 315 TYR A C 1
ATOM 2554 O O . TYR A 1 315 ? 1.922 -11.516 -0.156 1.00 94.75 315 TYR A O 1
ATOM 2562 N N . VAL A 1 316 ? 2.633 -13.230 1.092 1.00 92.31 316 VAL A N 1
ATOM 2563 C CA . VAL A 1 316 ? 2.497 -12.563 2.392 1.00 92.31 316 VAL A CA 1
ATOM 2564 C C . VAL A 1 316 ? 3.786 -12.708 3.183 1.00 92.31 316 VAL A C 1
ATOM 2566 O O . VAL A 1 316 ? 4.189 -13.819 3.545 1.00 92.31 316 VAL A O 1
ATOM 2569 N N . VAL A 1 317 ? 4.397 -11.579 3.538 1.00 89.00 317 VAL A N 1
ATOM 2570 C CA . VAL A 1 317 ? 5.591 -11.571 4.382 1.00 89.00 317 VAL A CA 1
ATOM 2571 C C . VAL A 1 317 ? 5.220 -11.774 5.838 1.00 89.00 317 VAL A C 1
ATOM 2573 O O . VAL A 1 317 ? 4.550 -10.948 6.459 1.00 89.00 317 VAL A O 1
ATOM 2576 N N . CYS A 1 318 ? 5.733 -12.868 6.392 1.00 83.56 318 CYS A N 1
ATOM 2577 C CA . CYS A 1 318 ? 5.645 -13.187 7.805 1.00 83.56 318 CYS A CA 1
ATOM 2578 C C . CYS A 1 318 ? 6.863 -12.653 8.541 1.00 83.56 318 CYS A C 1
ATOM 2580 O O . CYS A 1 318 ? 7.987 -13.054 8.253 1.00 83.56 318 CYS A O 1
ATOM 2582 N N . ILE A 1 319 ? 6.659 -11.793 9.535 1.00 77.81 319 ILE A N 1
ATOM 2583 C CA . ILE A 1 319 ? 7.787 -11.234 10.275 1.00 77.81 319 ILE A CA 1
ATOM 2584 C C . ILE A 1 319 ? 8.382 -12.229 11.275 1.00 77.81 319 ILE A C 1
ATOM 2586 O O . ILE A 1 319 ? 9.543 -12.132 11.648 1.00 77.81 319 ILE A O 1
ATOM 2590 N N . ASP A 1 320 ? 7.612 -13.231 11.697 1.00 70.81 320 ASP A N 1
ATOM 2591 C CA . ASP A 1 320 ? 7.978 -14.146 12.776 1.00 70.81 320 ASP A CA 1
ATOM 2592 C C . ASP A 1 320 ? 8.224 -15.596 12.355 1.00 70.81 320 ASP A C 1
ATOM 2594 O O . ASP A 1 320 ? 8.332 -16.485 13.212 1.00 70.81 320 ASP A O 1
ATOM 2598 N N . GLY A 1 321 ? 8.360 -15.829 11.053 1.00 73.12 321 GLY A N 1
ATOM 2599 C CA . GLY A 1 321 ? 8.667 -17.131 10.481 1.00 73.12 321 GLY A CA 1
ATOM 2600 C C . GLY A 1 321 ? 8.655 -17.104 8.958 1.00 73.12 321 GLY A C 1
ATOM 2601 O O . GLY A 1 321 ? 8.821 -16.057 8.344 1.00 73.12 321 GLY A O 1
ATOM 2602 N N . THR A 1 322 ? 8.438 -18.270 8.359 1.00 77.81 322 THR A N 1
ATOM 2603 C CA . THR A 1 322 ? 8.340 -18.449 6.908 1.00 77.81 322 THR A CA 1
ATOM 2604 C C . THR A 1 322 ? 7.194 -17.625 6.325 1.00 77.81 322 THR A C 1
ATOM 2606 O O . THR A 1 322 ? 6.072 -17.734 6.826 1.00 77.81 322 THR A O 1
ATOM 2609 N N . SER A 1 323 ? 7.460 -16.852 5.270 1.00 86.50 323 SER A N 1
ATOM 2610 C CA . SER A 1 323 ? 6.434 -16.179 4.455 1.00 86.50 323 SER A CA 1
ATOM 2611 C C . SER A 1 323 ? 5.458 -17.180 3.828 1.00 86.50 323 SER A C 1
ATOM 2613 O O . SER A 1 323 ? 5.689 -18.388 3.849 1.00 86.50 323 SER A O 1
ATOM 2615 N N . ARG A 1 324 ? 4.328 -16.698 3.316 1.00 89.31 324 ARG A N 1
ATOM 2616 C CA . ARG A 1 324 ? 3.296 -17.532 2.684 1.00 89.31 324 ARG A CA 1
ATOM 2617 C C . ARG A 1 324 ? 3.160 -17.152 1.222 1.00 89.31 324 ARG A C 1
ATOM 2619 O O . ARG A 1 324 ? 3.218 -15.969 0.916 1.00 89.31 324 ARG A O 1
ATOM 2626 N N . LEU A 1 325 ? 2.923 -18.136 0.366 1.00 94.06 325 LEU A N 1
ATOM 2627 C CA . LEU A 1 325 ? 2.476 -17.932 -1.008 1.00 94.06 325 LEU A CA 1
ATOM 2628 C C . LEU A 1 325 ? 1.192 -18.731 -1.155 1.00 94.06 325 LEU A C 1
ATOM 2630 O O . LEU A 1 325 ? 1.218 -19.957 -1.088 1.00 94.06 325 LEU A O 1
ATOM 2634 N N . TYR A 1 326 ? 0.070 -18.035 -1.266 1.00 94.44 326 TYR A N 1
ATOM 2635 C CA . TYR A 1 326 ? -1.241 -18.651 -1.355 1.00 94.44 326 TYR A CA 1
ATOM 2636 C C . TYR A 1 326 ? -1.651 -18.814 -2.813 1.00 94.44 326 TYR A C 1
ATOM 2638 O O . TYR A 1 326 ? -1.850 -17.819 -3.505 1.00 94.44 326 TYR A O 1
ATOM 2646 N N . GLN A 1 327 ? -1.865 -20.061 -3.229 1.00 95.19 327 GLN A N 1
ATOM 2647 C CA . GLN A 1 327 ? -2.394 -20.410 -4.547 1.00 95.19 327 GLN A CA 1
ATOM 2648 C C . GLN A 1 327 ? -3.780 -21.041 -4.439 1.00 95.19 327 GLN A C 1
ATOM 2650 O O . GLN A 1 327 ? -4.059 -21.792 -3.501 1.00 95.19 327 GLN A O 1
ATOM 2655 N N . LYS A 1 328 ? -4.673 -20.725 -5.384 1.00 94.38 328 LYS A N 1
ATOM 2656 C CA . LYS A 1 328 ? -6.017 -21.316 -5.455 1.00 94.38 328 LYS A CA 1
ATOM 2657 C C . LYS A 1 328 ? -5.919 -22.777 -5.898 1.00 94.38 328 LYS A C 1
ATOM 2659 O O . LYS A 1 328 ? -5.362 -23.085 -6.943 1.00 94.38 328 LYS A O 1
ATOM 2664 N N . ASN A 1 329 ? -6.499 -23.686 -5.120 1.00 92.69 329 ASN A N 1
ATOM 2665 C CA . ASN A 1 329 ? -6.678 -25.078 -5.528 1.00 92.69 329 ASN A CA 1
ATOM 2666 C C . ASN A 1 329 ? -7.879 -25.239 -6.484 1.00 92.69 329 ASN A C 1
ATOM 2668 O O . ASN A 1 329 ? -8.629 -24.295 -6.729 1.00 92.69 329 ASN A O 1
ATOM 2672 N N . ASN A 1 330 ? -8.119 -26.464 -6.965 1.00 89.94 330 ASN A N 1
ATOM 2673 C CA . ASN A 1 330 ? -9.223 -26.780 -7.890 1.00 89.94 330 ASN A CA 1
ATOM 2674 C C . ASN A 1 330 ? -10.627 -26.423 -7.362 1.00 89.94 330 ASN A C 1
ATOM 2676 O O . ASN A 1 330 ? -11.559 -26.293 -8.149 1.00 89.94 330 ASN A O 1
ATOM 2680 N N . ASN A 1 331 ? -10.785 -26.254 -6.046 1.00 90.06 331 ASN A N 1
ATOM 2681 C CA . ASN A 1 331 ? -12.042 -25.862 -5.407 1.00 90.06 331 ASN A CA 1
ATOM 2682 C C . ASN A 1 331 ? -12.127 -24.342 -5.157 1.00 90.06 331 ASN A C 1
ATOM 2684 O O . ASN A 1 331 ? -13.020 -23.891 -4.440 1.00 90.06 331 ASN A O 1
ATOM 2688 N N . GLY A 1 332 ? -11.177 -23.555 -5.677 1.00 89.56 332 GLY A N 1
ATOM 2689 C CA . GLY A 1 332 ? -11.110 -22.102 -5.511 1.00 89.56 332 GLY A CA 1
ATOM 2690 C C . GLY A 1 332 ? -10.645 -21.634 -4.129 1.00 89.56 332 GLY A C 1
ATOM 2691 O O . GLY A 1 332 ? -10.772 -20.453 -3.818 1.00 89.56 332 GLY A O 1
ATOM 2692 N N . LYS A 1 333 ? -10.125 -22.534 -3.282 1.00 93.31 333 LYS A N 1
ATOM 2693 C CA . LYS A 1 333 ? -9.605 -22.194 -1.947 1.00 93.31 333 LYS A CA 1
ATOM 2694 C C . LYS A 1 333 ? -8.101 -21.968 -2.000 1.00 93.31 333 LYS A C 1
ATOM 2696 O O . LYS A 1 333 ? -7.385 -22.763 -2.604 1.00 93.31 333 LYS A O 1
ATOM 2701 N N . PHE A 1 334 ? -7.621 -20.947 -1.305 1.00 94.19 334 PHE A N 1
ATOM 2702 C CA . PHE A 1 334 ? -6.198 -20.679 -1.150 1.00 94.19 334 PHE A CA 1
ATOM 2703 C C . PHE A 1 334 ? -5.511 -21.725 -0.265 1.00 94.19 334 PHE A C 1
ATOM 2705 O O . PHE A 1 334 ? -5.996 -22.065 0.814 1.00 94.19 334 PHE A O 1
ATOM 2712 N N . VAL A 1 335 ? -4.352 -22.203 -0.714 1.00 93.00 335 VAL A N 1
ATOM 2713 C CA . VAL A 1 335 ? -3.452 -23.099 0.019 1.00 93.00 335 VAL A CA 1
ATOM 2714 C C . VAL A 1 335 ? -2.039 -22.525 0.010 1.00 93.00 335 VAL A C 1
ATOM 2716 O O . VAL A 1 335 ? -1.604 -21.972 -0.995 1.00 93.00 335 VAL A O 1
ATOM 2719 N N . ASP A 1 336 ? -1.329 -22.620 1.136 1.00 91.25 336 ASP A N 1
ATOM 2720 C CA . ASP A 1 336 ? 0.061 -22.160 1.222 1.00 91.25 336 ASP A CA 1
ATOM 2721 C C . ASP A 1 336 ? 1.003 -23.155 0.537 1.00 91.25 336 ASP A C 1
ATOM 2723 O O . ASP A 1 336 ? 1.058 -24.328 0.914 1.00 91.25 336 ASP A O 1
ATOM 2727 N N . ILE A 1 337 ? 1.753 -22.669 -0.446 1.00 92.94 337 ILE A N 1
ATOM 2728 C CA . ILE A 1 337 ? 2.708 -23.442 -1.239 1.00 92.94 337 ILE A CA 1
ATOM 2729 C C . ILE A 1 337 ? 4.142 -22.913 -1.131 1.00 92.94 337 ILE A C 1
ATOM 2731 O O . ILE A 1 337 ? 5.019 -23.466 -1.789 1.00 92.94 337 ILE A O 1
ATOM 2735 N N . ALA A 1 338 ? 4.424 -21.909 -0.289 1.00 90.75 338 ALA A N 1
ATOM 2736 C CA . ALA A 1 338 ? 5.737 -21.245 -0.245 1.00 90.75 338 ALA A CA 1
ATOM 2737 C C . ALA A 1 338 ? 6.917 -22.223 -0.110 1.00 90.75 338 ALA A C 1
ATOM 2739 O O . ALA A 1 338 ? 7.920 -22.092 -0.803 1.00 90.75 338 ALA A O 1
ATOM 2740 N N . VAL A 1 339 ? 6.788 -23.235 0.757 1.00 86.75 339 VAL A N 1
ATOM 2741 C CA . VAL A 1 339 ? 7.829 -24.261 0.947 1.00 86.75 339 VAL A CA 1
ATOM 2742 C C . VAL A 1 339 ? 7.984 -25.146 -0.290 1.00 86.75 339 VAL A C 1
ATOM 2744 O O . VAL A 1 339 ? 9.103 -25.483 -0.659 1.00 86.75 339 VAL A O 1
ATOM 2747 N N . LYS A 1 340 ? 6.870 -25.515 -0.934 1.00 90.88 340 LYS A N 1
ATOM 2748 C CA . LYS A 1 340 ? 6.860 -26.386 -2.117 1.00 90.88 340 LYS A CA 1
ATOM 2749 C C . LYS A 1 340 ? 7.604 -25.744 -3.288 1.00 90.88 340 LYS A C 1
ATOM 2751 O O . LYS A 1 340 ? 8.266 -26.463 -4.026 1.00 90.88 340 LYS A O 1
ATOM 2756 N N . VAL A 1 341 ? 7.488 -24.426 -3.436 1.00 92.94 341 VAL A N 1
ATOM 2757 C CA . VAL A 1 341 ? 8.091 -23.680 -4.548 1.00 92.94 341 VAL A CA 1
ATOM 2758 C C . VAL A 1 341 ? 9.436 -23.044 -4.201 1.00 92.94 341 VAL A C 1
ATOM 2760 O O . VAL A 1 341 ? 9.955 -22.295 -5.002 1.00 92.94 341 VAL A O 1
ATOM 2763 N N . GLY A 1 342 ? 10.019 -23.288 -3.024 1.00 89.44 342 GLY A N 1
ATOM 2764 C CA . GLY A 1 342 ? 11.345 -22.739 -2.692 1.00 89.44 342 GLY A CA 1
ATOM 2765 C C . GLY A 1 342 ? 11.368 -21.285 -2.191 1.00 89.44 342 GLY A C 1
ATOM 2766 O O . GLY A 1 342 ? 12.438 -20.767 -1.892 1.00 89.44 342 GLY A O 1
ATOM 2767 N N . LEU A 1 343 ? 10.211 -20.647 -1.962 1.00 87.25 343 LEU A N 1
ATOM 2768 C CA . LEU A 1 343 ? 10.107 -19.347 -1.261 1.00 87.25 343 LEU A CA 1
ATOM 2769 C C . LEU A 1 343 ? 10.205 -19.462 0.270 1.00 87.25 343 LEU A C 1
ATOM 2771 O O . LEU A 1 343 ? 9.943 -18.516 1.021 1.00 87.25 343 LEU A O 1
ATOM 2775 N N . SER A 1 344 ? 10.592 -20.642 0.748 1.00 69.25 344 SER A N 1
ATOM 2776 C CA . SER A 1 344 ? 11.050 -20.869 2.107 1.00 69.25 344 SER A CA 1
ATOM 2777 C C . SER A 1 344 ? 12.484 -21.376 2.043 1.00 69.25 344 SER A C 1
ATOM 2779 O O . SER A 1 344 ? 12.752 -22.308 1.284 1.00 69.25 344 SER A O 1
ATOM 2781 N N . PRO A 1 345 ? 13.385 -20.887 2.906 1.00 51.31 345 PRO A N 1
ATOM 2782 C CA . PRO A 1 345 ? 14.653 -21.564 3.109 1.00 51.31 345 PRO A CA 1
ATOM 2783 C C . PRO A 1 345 ? 14.366 -23.005 3.557 1.00 51.31 345 PRO A C 1
ATOM 2785 O O . PRO A 1 345 ? 13.435 -23.250 4.337 1.00 51.31 345 PRO A O 1
ATOM 2788 N N . SER A 1 346 ? 15.152 -23.956 3.044 1.00 37.62 346 SER A N 1
ATOM 2789 C CA . SER A 1 346 ? 15.021 -25.400 3.307 1.00 37.62 346 SER A CA 1
ATOM 2790 C C . SER A 1 346 ? 15.062 -25.749 4.801 1.00 37.62 346 SER A C 1
ATOM 2792 O O . SER A 1 346 ? 14.598 -26.817 5.200 1.00 37.62 346 SER A O 1
ATOM 2794 N N . GLN A 1 347 ? 15.555 -24.828 5.636 1.00 41.09 347 GLN A N 1
ATOM 2795 C CA . GLN A 1 347 ? 15.402 -24.808 7.085 1.00 41.09 347 GLN A CA 1
ATOM 2796 C C . GLN A 1 347 ? 15.263 -23.354 7.552 1.00 41.09 347 GLN A C 1
ATOM 2798 O O . GLN A 1 347 ? 16.095 -22.515 7.215 1.00 41.09 347 GLN A O 1
ATOM 2803 N N . THR A 1 348 ? 14.245 -23.041 8.360 1.00 45.56 348 THR A N 1
ATOM 2804 C CA . THR A 1 348 ? 14.226 -21.780 9.113 1.00 45.56 348 THR A CA 1
ATOM 2805 C C . THR A 1 348 ? 15.369 -21.815 10.111 1.00 45.56 348 THR A C 1
ATOM 2807 O O . THR A 1 348 ? 15.282 -22.502 11.133 1.00 45.56 348 THR A O 1
ATOM 2810 N N . THR A 1 349 ? 16.446 -21.100 9.832 1.00 50.84 349 THR A N 1
ATOM 2811 C CA . THR A 1 349 ? 17.508 -20.943 10.813 1.00 50.84 349 THR A CA 1
ATOM 2812 C C . THR A 1 349 ? 17.053 -19.936 11.888 1.00 50.84 349 THR A C 1
ATOM 2814 O O . THR A 1 349 ? 16.250 -19.036 11.601 1.00 50.84 349 THR A O 1
ATOM 2817 N N . PRO A 1 350 ? 17.482 -20.068 13.159 1.00 48.41 350 PRO A N 1
ATOM 2818 C CA . PRO A 1 350 ? 17.114 -19.127 14.224 1.00 48.41 350 PRO A CA 1
ATOM 2819 C C . PRO A 1 350 ? 17.409 -17.651 13.899 1.00 48.41 350 PRO A C 1
ATOM 2821 O O . PRO A 1 350 ? 16.752 -16.761 14.428 1.00 48.41 350 PRO A O 1
ATOM 2824 N N . ASP A 1 351 ? 18.363 -17.381 13.008 1.00 50.44 351 ASP A N 1
ATOM 2825 C CA . ASP A 1 351 ? 18.759 -16.059 12.515 1.00 50.44 351 ASP A CA 1
ATOM 2826 C C . ASP A 1 351 ? 17.792 -15.432 11.495 1.00 50.44 351 ASP A C 1
ATOM 2828 O O . ASP A 1 351 ? 17.844 -14.214 11.314 1.00 50.44 351 ASP A O 1
ATOM 2832 N N . GLN A 1 352 ? 16.885 -16.208 10.889 1.00 52.47 352 GLN A N 1
ATOM 2833 C CA . GLN A 1 352 ? 15.875 -15.732 9.926 1.00 52.47 352 GLN A CA 1
ATOM 2834 C C . GLN A 1 352 ? 14.480 -15.538 10.548 1.00 52.47 352 GLN A C 1
ATOM 2836 O O . GLN A 1 352 ? 13.592 -14.933 9.942 1.00 52.47 352 GLN A O 1
ATOM 2841 N N . ALA A 1 353 ? 14.268 -16.026 11.773 1.00 53.34 353 ALA A N 1
ATOM 2842 C CA . ALA A 1 353 ? 13.027 -15.849 12.516 1.00 53.34 353 ALA A CA 1
ATOM 2843 C C . ALA A 1 353 ? 13.158 -14.690 13.515 1.00 53.34 353 ALA A C 1
ATOM 2845 O O . ALA A 1 353 ? 13.981 -14.733 14.424 1.00 53.34 353 ALA A O 1
ATOM 2846 N N . GLY A 1 354 ? 12.306 -13.670 13.407 1.00 57.44 354 GLY A N 1
ATOM 2847 C CA . GLY A 1 354 ? 12.295 -12.583 14.384 1.00 57.44 354 GLY A CA 1
ATOM 2848 C C . GLY A 1 354 ? 11.772 -11.275 13.820 1.00 57.44 354 GLY A C 1
ATOM 2849 O O . GLY A 1 354 ? 11.922 -10.990 12.636 1.00 57.44 354 GLY A O 1
ATOM 2850 N N . TRP A 1 355 ? 11.196 -10.457 14.706 1.00 57.78 355 TRP A N 1
ATOM 2851 C CA . TRP A 1 355 ? 10.588 -9.174 14.341 1.00 57.78 355 TRP A CA 1
ATOM 2852 C C . TRP A 1 355 ? 11.556 -8.257 13.564 1.00 57.78 355 TRP A C 1
ATOM 2854 O O . TRP A 1 355 ? 11.148 -7.460 12.734 1.00 57.78 355 TRP A O 1
ATOM 2864 N N . ASN A 1 356 ? 12.855 -8.412 13.792 1.00 61.69 356 ASN A N 1
ATOM 2865 C CA . ASN A 1 356 ? 13.921 -7.613 13.209 1.00 61.69 356 ASN A CA 1
ATOM 2866 C C . ASN A 1 356 ? 14.636 -8.291 12.027 1.00 61.69 356 ASN A C 1
ATOM 2868 O O . ASN A 1 356 ? 15.807 -7.996 11.820 1.00 61.69 356 ASN A O 1
ATOM 2872 N N . LYS A 1 357 ? 14.015 -9.246 11.316 1.00 74.31 357 LYS A N 1
ATOM 2873 C CA . LYS A 1 357 ? 14.700 -10.015 10.254 1.00 74.31 357 LYS A CA 1
ATOM 2874 C C . LYS A 1 357 ? 14.070 -9.934 8.870 1.00 74.31 357 LYS A C 1
ATOM 2876 O O . LYS A 1 357 ? 14.815 -9.904 7.899 1.00 74.31 357 LYS A O 1
ATOM 2881 N N . ASN A 1 358 ? 12.745 -9.899 8.776 1.00 81.81 358 ASN A N 1
ATOM 2882 C CA . ASN A 1 358 ? 12.006 -9.971 7.514 1.00 81.81 358 ASN A CA 1
ATOM 2883 C C . ASN A 1 358 ? 11.530 -8.579 7.079 1.00 81.81 358 ASN A C 1
ATOM 2885 O O . ASN A 1 358 ? 10.764 -7.959 7.815 1.00 81.81 358 ASN A O 1
ATOM 2889 N N . GLY A 1 359 ? 11.956 -8.116 5.902 1.00 83.69 359 GLY A N 1
ATOM 2890 C CA . GLY A 1 359 ? 11.595 -6.808 5.353 1.00 83.69 359 GLY A CA 1
ATOM 2891 C C . GLY A 1 359 ? 10.676 -6.864 4.134 1.00 83.69 359 GLY A C 1
ATOM 2892 O O . GLY A 1 359 ? 10.004 -7.871 3.883 1.00 83.69 359 GLY A O 1
ATOM 2893 N N . LEU A 1 360 ? 10.651 -5.741 3.414 1.00 89.00 360 LEU A N 1
ATOM 2894 C CA . LEU A 1 360 ? 9.908 -5.529 2.173 1.00 89.00 360 LEU A CA 1
ATOM 2895 C C . LEU A 1 360 ? 10.402 -6.426 1.035 1.00 89.00 360 LEU A C 1
ATOM 2897 O O . LEU A 1 360 ? 11.461 -7.053 1.115 1.00 89.00 360 LEU A O 1
ATOM 2901 N N . PHE A 1 361 ? 9.640 -6.451 -0.048 1.00 92.38 361 PHE A N 1
ATOM 2902 C CA . PHE A 1 361 ? 9.974 -7.171 -1.265 1.00 92.38 361 PHE A CA 1
ATOM 2903 C C . PHE A 1 361 ? 9.419 -6.437 -2.487 1.00 92.38 361 PHE A C 1
ATOM 2905 O O . PHE A 1 361 ? 8.602 -5.528 -2.341 1.00 92.38 361 PHE A O 1
ATOM 2912 N N . VAL A 1 362 ? 9.851 -6.857 -3.669 1.00 93.81 362 VAL A N 1
ATOM 2913 C CA . VAL A 1 362 ? 9.289 -6.445 -4.952 1.00 93.81 362 VAL A CA 1
ATOM 2914 C C . VAL A 1 362 ? 9.279 -7.641 -5.906 1.00 93.81 362 VAL A C 1
ATOM 2916 O O . VAL A 1 362 ? 10.186 -8.474 -5.855 1.00 93.81 362 VAL A O 1
ATOM 2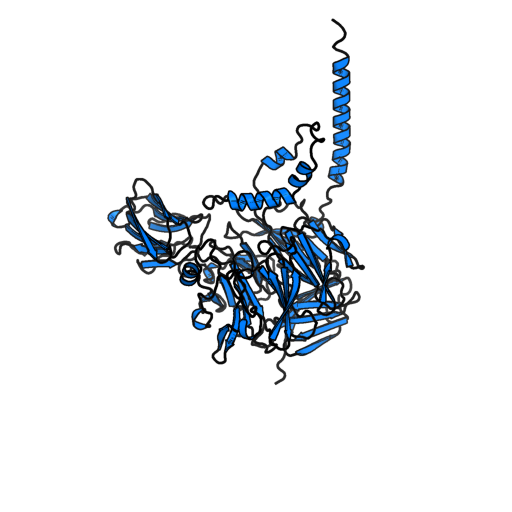919 N N . TRP A 1 363 ? 8.219 -7.736 -6.709 1.00 94.69 363 TRP A N 1
ATOM 2920 C CA . TRP A 1 363 ? 8.096 -8.693 -7.807 1.00 94.69 363 TRP A CA 1
ATOM 2921 C C . TRP A 1 363 ? 8.510 -8.010 -9.100 1.00 94.69 363 TRP A C 1
ATOM 2923 O O . TRP A 1 363 ? 8.009 -6.922 -9.387 1.00 94.69 363 TRP A O 1
ATOM 2933 N N . LEU A 1 364 ? 9.406 -8.635 -9.849 1.00 93.44 364 LEU A N 1
ATOM 2934 C CA . LEU A 1 364 ? 9.812 -8.184 -11.172 1.00 93.44 364 LEU A CA 1
ATOM 2935 C C . LEU A 1 364 ? 10.503 -9.326 -11.912 1.00 93.44 364 LEU A C 1
ATOM 2937 O O . LEU A 1 364 ? 11.046 -10.218 -11.275 1.00 93.44 364 LEU A O 1
ATOM 2941 N N . ASP A 1 365 ? 10.476 -9.289 -13.233 1.00 93.31 365 ASP A N 1
ATOM 2942 C CA . ASP A 1 365 ? 11.231 -10.222 -14.077 1.00 93.31 365 ASP A CA 1
ATOM 2943 C C . ASP A 1 365 ? 12.667 -9.683 -14.217 1.00 93.31 365 ASP A C 1
ATOM 2945 O O . ASP A 1 365 ? 12.863 -8.613 -14.803 1.00 93.31 365 ASP A O 1
ATOM 2949 N N . THR A 1 366 ? 13.638 -10.337 -13.567 1.00 93.00 366 THR A N 1
ATOM 2950 C CA . THR A 1 366 ? 14.995 -9.787 -13.398 1.00 93.00 366 THR A CA 1
ATOM 2951 C C . THR A 1 366 ? 15.970 -10.198 -14.487 1.00 93.00 366 THR A C 1
ATOM 2953 O O . THR A 1 366 ? 16.887 -9.430 -14.768 1.00 93.00 366 THR A O 1
ATOM 2956 N N . ASP A 1 367 ? 15.790 -11.362 -15.099 1.00 92.38 367 ASP A N 1
ATOM 2957 C CA . ASP A 1 367 ? 16.645 -11.891 -16.169 1.00 92.38 367 ASP A CA 1
ATOM 2958 C C . ASP A 1 367 ? 15.935 -11.932 -17.536 1.00 92.38 367 ASP A C 1
ATOM 2960 O O . ASP A 1 367 ? 16.441 -12.500 -18.505 1.00 92.38 367 ASP A O 1
ATOM 2964 N N . ALA A 1 368 ? 14.775 -11.276 -17.624 1.00 89.12 368 ALA A N 1
ATOM 2965 C CA . ALA A 1 368 ? 13.958 -11.137 -18.820 1.00 89.12 368 ALA A CA 1
ATOM 2966 C C . ALA A 1 368 ? 13.488 -12.475 -19.419 1.00 89.12 368 ALA A C 1
ATOM 2968 O O . ALA A 1 368 ? 13.107 -12.510 -20.599 1.00 89.12 368 ALA A O 1
ATOM 2969 N N . ASP A 1 369 ? 13.463 -13.552 -18.628 1.00 90.44 369 ASP A N 1
ATOM 2970 C CA . ASP A 1 369 ? 13.061 -14.886 -19.076 1.00 90.44 369 ASP A CA 1
ATOM 2971 C C . ASP A 1 369 ? 11.532 -15.064 -19.180 1.00 90.44 369 ASP A C 1
ATOM 2973 O O . ASP A 1 369 ? 11.042 -15.985 -19.846 1.00 90.44 369 ASP A O 1
ATOM 2977 N N . GLY A 1 370 ? 10.781 -14.099 -18.641 1.00 87.88 370 GLY A N 1
ATOM 2978 C CA . GLY A 1 370 ? 9.327 -14.032 -18.678 1.00 87.88 370 GLY A CA 1
ATOM 2979 C C . GLY A 1 370 ? 8.647 -14.542 -17.410 1.00 87.88 370 GLY A C 1
ATOM 2980 O O . GLY A 1 370 ? 7.449 -14.292 -17.256 1.00 87.88 370 GLY A O 1
ATOM 2981 N N . ASP A 1 371 ? 9.362 -15.207 -16.505 1.00 89.94 371 ASP A N 1
ATOM 2982 C CA . ASP A 1 371 ? 8.880 -15.559 -15.175 1.00 89.94 371 ASP A CA 1
ATOM 2983 C C . ASP A 1 371 ? 9.157 -14.389 -14.205 1.00 89.94 371 ASP A C 1
ATOM 2985 O O . ASP A 1 371 ? 10.128 -13.648 -14.315 1.00 89.94 371 ASP A O 1
ATOM 2989 N N . VAL A 1 372 ? 8.252 -14.143 -13.252 1.00 93.44 372 VAL A N 1
ATOM 2990 C CA . VAL A 1 372 ? 8.464 -13.070 -12.262 1.00 93.44 372 VAL A CA 1
ATOM 2991 C C . VAL A 1 372 ? 9.253 -13.577 -11.060 1.00 93.44 372 VAL A C 1
ATOM 2993 O O . VAL A 1 372 ? 8.862 -14.545 -10.399 1.00 93.44 372 VAL A O 1
ATOM 2996 N N . ASP A 1 373 ? 10.320 -12.860 -10.727 1.00 95.31 373 ASP A N 1
ATOM 2997 C CA . ASP A 1 373 ? 11.203 -13.112 -9.596 1.00 95.31 373 ASP A CA 1
ATOM 2998 C C . ASP A 1 373 ? 10.819 -12.291 -8.369 1.00 95.31 373 ASP A C 1
ATOM 3000 O O . ASP A 1 373 ? 10.059 -11.319 -8.423 1.00 95.31 373 ASP A O 1
ATOM 3004 N N . LEU A 1 374 ? 11.408 -12.652 -7.229 1.00 95.19 374 LEU A N 1
ATOM 3005 C CA . LEU A 1 374 ? 11.220 -11.940 -5.971 1.00 95.19 374 LEU A CA 1
ATOM 3006 C C . LEU A 1 374 ? 12.548 -11.403 -5.438 1.00 95.19 374 LEU A C 1
ATOM 3008 O O . LEU A 1 374 ? 13.362 -12.161 -4.905 1.00 95.19 374 LEU A O 1
ATOM 3012 N N . LEU A 1 375 ? 12.727 -10.080 -5.443 1.00 93.81 375 LEU A N 1
ATOM 3013 C CA . LEU A 1 375 ? 13.764 -9.444 -4.630 1.00 93.81 375 LEU A CA 1
ATOM 3014 C C . LEU A 1 375 ? 13.205 -9.113 -3.247 1.00 93.81 375 LEU A C 1
ATOM 3016 O O . LEU A 1 375 ? 12.137 -8.519 -3.104 1.00 93.81 375 LEU A O 1
ATOM 3020 N N . ARG A 1 376 ? 13.949 -9.459 -2.195 1.00 91.06 376 ARG A N 1
ATOM 3021 C CA . ARG A 1 376 ? 13.515 -9.269 -0.812 1.00 91.06 376 ARG A CA 1
ATOM 3022 C C . ARG A 1 376 ? 14.618 -8.739 0.090 1.00 91.06 376 ARG A C 1
ATOM 3024 O O . ARG A 1 376 ? 15.759 -9.203 0.049 1.00 91.06 376 ARG A O 1
ATOM 3031 N N . SER A 1 377 ? 14.245 -7.818 0.980 1.00 88.81 377 SER A N 1
ATOM 3032 C CA . SER A 1 377 ? 15.117 -7.368 2.058 1.00 88.81 377 SER A CA 1
ATOM 3033 C C . SER A 1 377 ? 14.978 -8.232 3.307 1.00 88.81 377 SER A C 1
ATOM 3035 O O . SER A 1 377 ? 13.894 -8.615 3.763 1.00 88.81 377 SER A O 1
ATOM 3037 N N . TYR A 1 378 ? 16.133 -8.511 3.887 1.00 86.94 378 TYR A N 1
ATOM 3038 C CA . TYR A 1 378 ? 16.300 -9.025 5.230 1.00 86.94 378 TYR A CA 1
ATOM 3039 C C . TYR A 1 378 ? 17.184 -8.052 5.996 1.00 86.94 378 TYR A C 1
ATOM 3041 O O . TYR A 1 378 ? 17.882 -7.224 5.411 1.00 86.94 378 TYR A O 1
ATOM 3049 N N . GLN A 1 379 ? 17.196 -8.145 7.320 1.00 83.31 379 GLN A N 1
ATOM 3050 C CA . GLN A 1 379 ? 18.107 -7.314 8.102 1.00 83.31 379 GLN A CA 1
ATOM 3051 C C . GLN A 1 379 ? 19.550 -7.524 7.634 1.00 83.31 379 GLN A C 1
ATOM 3053 O O . GLN A 1 379 ? 20.058 -8.647 7.651 1.00 83.31 379 GLN A O 1
ATOM 3058 N N . ASN A 1 380 ? 20.199 -6.431 7.234 1.00 85.19 380 ASN A N 1
ATOM 3059 C CA . ASN A 1 380 ? 21.562 -6.391 6.714 1.00 85.19 380 ASN A CA 1
ATOM 3060 C C . ASN A 1 380 ? 21.809 -7.222 5.436 1.00 85.19 380 ASN A C 1
ATOM 3062 O O . ASN A 1 380 ? 22.966 -7.501 5.131 1.00 85.19 380 ASN A O 1
ATOM 3066 N N . SER A 1 381 ? 20.785 -7.664 4.694 1.00 87.31 381 SER A N 1
ATOM 3067 C CA . SER A 1 381 ? 21.008 -8.394 3.434 1.00 87.31 381 SER A CA 1
ATOM 3068 C C . SER A 1 381 ? 19.871 -8.268 2.424 1.00 87.31 381 SER A C 1
ATOM 3070 O O . SER A 1 381 ? 18.712 -8.105 2.797 1.00 87.31 381 SER A O 1
ATOM 3072 N N . LEU A 1 382 ? 20.206 -8.367 1.135 1.00 90.75 382 LEU A N 1
ATOM 3073 C CA . LEU A 1 382 ? 19.232 -8.515 0.049 1.00 90.75 382 LEU A CA 1
ATOM 3074 C C . LEU A 1 382 ? 19.366 -9.903 -0.565 1.00 90.75 382 LEU A C 1
ATOM 3076 O O . LEU A 1 382 ? 20.482 -10.378 -0.806 1.00 90.75 382 LEU A O 1
ATOM 3080 N N . LYS A 1 383 ? 18.224 -10.533 -0.827 1.00 91.19 383 LYS A N 1
ATOM 3081 C CA . LYS A 1 383 ? 18.141 -11.836 -1.479 1.00 91.19 383 LYS A CA 1
ATOM 3082 C C . LYS A 1 383 ? 17.217 -11.758 -2.681 1.00 91.19 383 LYS A C 1
ATOM 3084 O O . LYS A 1 383 ? 16.103 -11.259 -2.550 1.00 91.19 383 LYS A O 1
ATOM 3089 N N . LEU A 1 384 ? 17.690 -12.276 -3.802 1.00 94.12 384 LEU A N 1
ATOM 3090 C CA . LEU A 1 384 ? 16.912 -12.525 -5.003 1.00 94.12 384 LEU A CA 1
ATOM 3091 C C . LEU A 1 384 ? 16.466 -13.988 -4.986 1.00 94.12 384 LEU A C 1
ATOM 3093 O O . LEU A 1 384 ? 17.260 -14.871 -4.666 1.00 94.12 384 LEU A O 1
ATOM 3097 N N . TYR A 1 385 ? 15.206 -14.243 -5.291 1.00 94.62 385 TYR A N 1
ATOM 3098 C CA . TYR A 1 385 ? 14.679 -15.575 -5.534 1.00 94.62 385 TYR A CA 1
ATOM 3099 C C . TYR A 1 385 ? 14.324 -15.642 -7.012 1.00 94.62 385 TYR A C 1
ATOM 3101 O O . TYR A 1 385 ? 13.309 -15.069 -7.402 1.00 94.62 385 TYR A O 1
ATOM 3109 N N . VAL A 1 386 ? 15.184 -16.304 -7.786 1.00 95.62 386 VAL A N 1
ATOM 3110 C CA . VAL A 1 386 ? 15.017 -16.475 -9.234 1.00 95.62 386 VAL A CA 1
ATOM 3111 C C . VAL A 1 386 ? 14.006 -17.583 -9.477 1.00 95.62 386 VAL A C 1
ATOM 3113 O O . VAL A 1 386 ? 14.133 -18.654 -8.875 1.00 95.62 386 VAL A O 1
ATOM 3116 N N . ASN A 1 387 ? 12.991 -17.312 -10.279 1.00 95.94 387 ASN A N 1
ATOM 3117 C CA . ASN A 1 387 ? 11.896 -18.207 -10.586 1.00 95.94 387 ASN A CA 1
ATOM 3118 C C . ASN A 1 387 ? 12.194 -18.984 -11.866 1.00 95.94 387 ASN A C 1
ATOM 3120 O O . ASN A 1 387 ? 12.107 -18.451 -12.954 1.00 95.94 387 ASN A O 1
ATOM 3124 N N . GLU A 1 388 ? 12.500 -20.269 -11.736 1.00 93.56 388 GLU A N 1
ATOM 3125 C CA . GLU A 1 388 ? 12.706 -21.149 -12.882 1.00 93.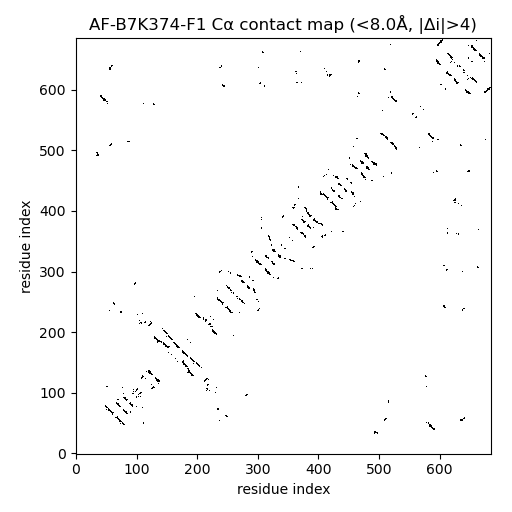56 388 GLU A CA 1
ATOM 3126 C C . GLU A 1 388 ? 11.460 -22.040 -13.032 1.00 93.56 388 GLU A C 1
ATOM 3128 O O . GLU A 1 388 ? 11.351 -23.088 -12.381 1.00 93.56 388 GLU A O 1
ATOM 3133 N N . LEU A 1 389 ? 10.500 -21.637 -13.876 1.00 89.69 389 LEU A N 1
ATOM 3134 C CA . LEU A 1 389 ? 9.278 -22.397 -14.180 1.00 89.69 389 LEU A CA 1
ATOM 3135 C C . LEU A 1 389 ? 8.420 -22.715 -12.937 1.00 89.69 389 LEU A C 1
ATOM 3137 O O . LEU A 1 389 ? 7.957 -23.847 -12.736 1.00 89.69 389 LEU A O 1
ATOM 3141 N N . GLY A 1 390 ? 8.218 -21.717 -12.076 1.00 92.25 390 GLY A N 1
ATOM 3142 C CA . GLY A 1 390 ? 7.417 -21.815 -10.852 1.00 92.25 390 GLY A CA 1
ATOM 3143 C C . GLY A 1 390 ? 8.169 -22.387 -9.643 1.00 92.25 390 GLY A C 1
ATOM 3144 O O . GLY A 1 390 ? 7.547 -22.693 -8.617 1.00 92.25 390 GLY A O 1
ATOM 3145 N N . LEU A 1 391 ? 9.489 -22.568 -9.742 1.00 94.56 391 LEU A N 1
ATOM 3146 C CA . LEU A 1 391 ? 10.358 -22.983 -8.642 1.00 94.56 391 LEU A CA 1
ATOM 3147 C C . LEU A 1 391 ? 11.423 -21.923 -8.376 1.00 94.56 391 LEU A C 1
ATOM 3149 O O . LEU A 1 391 ? 12.226 -21.588 -9.235 1.00 94.56 391 LEU A O 1
ATOM 3153 N N . PHE A 1 392 ? 11.481 -21.453 -7.137 1.00 94.62 392 PHE A N 1
ATOM 3154 C CA . PHE A 1 392 ? 12.371 -20.383 -6.729 1.00 94.62 392 PHE A CA 1
ATOM 3155 C C . PHE A 1 392 ? 13.708 -20.895 -6.205 1.00 94.62 392 PHE A C 1
ATOM 3157 O O . PHE A 1 392 ? 13.778 -21.761 -5.322 1.00 94.62 392 PHE A O 1
ATOM 3164 N N . LYS A 1 393 ? 14.779 -20.263 -6.678 1.00 92.69 393 LYS A N 1
ATOM 3165 C CA . LYS A 1 393 ? 16.150 -20.470 -6.229 1.00 92.69 393 LYS A CA 1
ATOM 3166 C C . LYS A 1 393 ? 16.695 -19.207 -5.578 1.00 92.69 393 LYS A C 1
ATOM 3168 O O . LYS A 1 393 ? 16.795 -18.148 -6.187 1.00 92.69 393 LYS A O 1
ATOM 3173 N N . GLU A 1 394 ? 17.077 -19.334 -4.312 1.00 90.94 394 GLU A N 1
ATOM 3174 C CA . GLU A 1 394 ? 17.627 -18.222 -3.537 1.00 90.94 394 GLU A CA 1
ATOM 3175 C C . GLU A 1 394 ? 19.070 -17.890 -3.958 1.00 90.94 394 GLU A C 1
ATOM 3177 O O . GLU A 1 394 ? 19.945 -18.759 -4.002 1.00 90.94 394 GLU A O 1
ATOM 3182 N N . LYS A 1 395 ? 19.334 -16.600 -4.158 1.00 90.62 395 LYS A N 1
ATOM 3183 C CA . LYS A 1 395 ? 20.642 -15.996 -4.395 1.00 90.62 395 LYS A CA 1
ATOM 3184 C C . LYS A 1 395 ? 20.816 -14.780 -3.487 1.00 90.62 395 LYS A C 1
ATOM 3186 O O . LYS A 1 395 ? 19.989 -13.874 -3.444 1.00 90.62 395 LYS A O 1
ATOM 3191 N N . THR A 1 396 ? 21.912 -14.737 -2.735 1.00 88.94 396 THR A N 1
ATOM 3192 C CA . THR A 1 396 ? 22.228 -13.566 -1.901 1.00 88.94 396 THR A CA 1
ATOM 3193 C C . THR A 1 396 ? 22.951 -12.519 -2.743 1.00 88.94 396 THR A C 1
ATOM 3195 O O . THR A 1 396 ? 24.038 -12.795 -3.238 1.00 88.94 396 THR A O 1
ATOM 3198 N N . ILE A 1 397 ? 22.372 -11.322 -2.866 1.00 88.94 397 ILE A N 1
ATOM 3199 C CA . ILE A 1 397 ? 22.961 -10.204 -3.624 1.00 88.94 397 ILE A CA 1
ATOM 3200 C C . ILE A 1 397 ? 24.006 -9.473 -2.781 1.00 88.94 397 ILE A C 1
ATOM 3202 O O . ILE A 1 397 ? 25.110 -9.182 -3.232 1.00 88.94 397 ILE A O 1
ATOM 3206 N N . THR A 1 398 ? 23.679 -9.189 -1.519 1.00 81.75 398 THR A N 1
ATOM 3207 C CA . THR A 1 398 ? 24.610 -8.525 -0.604 1.00 81.75 398 THR A CA 1
ATOM 3208 C C . THR A 1 398 ? 24.438 -9.045 0.819 1.00 81.75 398 THR A C 1
ATOM 3210 O O . THR A 1 398 ? 23.366 -8.888 1.409 1.00 81.75 398 THR A O 1
ATOM 3213 N N . PRO A 1 399 ? 25.454 -9.712 1.392 1.00 74.69 399 PRO A N 1
ATOM 3214 C CA . PRO A 1 399 ? 25.434 -10.098 2.792 1.00 74.69 399 PRO A CA 1
ATOM 3215 C C . PRO A 1 399 ? 26.034 -8.991 3.680 1.00 74.69 399 PRO A C 1
ATOM 3217 O O . PRO A 1 399 ? 27.040 -8.376 3.341 1.00 74.69 399 PRO A O 1
ATOM 3220 N N . HIS A 1 400 ? 25.465 -8.802 4.872 1.00 78.38 400 HIS A N 1
ATOM 3221 C CA . HIS A 1 400 ? 26.004 -7.974 5.963 1.00 78.38 400 HIS A CA 1
ATOM 3222 C C . HIS A 1 400 ? 26.203 -6.472 5.669 1.00 78.38 400 HIS A C 1
ATOM 3224 O O . HIS A 1 400 ? 27.063 -5.840 6.286 1.00 78.38 400 HIS A O 1
ATOM 3230 N N . SER A 1 401 ? 25.398 -5.867 4.793 1.00 83.56 401 SER A N 1
ATOM 3231 C CA . SER A 1 401 ? 25.465 -4.417 4.572 1.00 83.56 401 SER A CA 1
ATOM 3232 C C . SER A 1 401 ? 24.784 -3.649 5.717 1.00 83.56 401 SER A C 1
ATOM 3234 O O . SER A 1 401 ? 23.601 -3.880 5.982 1.00 83.56 401 SER A O 1
ATOM 3236 N N . PRO A 1 402 ? 25.473 -2.702 6.385 1.00 81.06 402 PRO A N 1
ATOM 3237 C CA . PRO A 1 402 ? 24.885 -1.884 7.449 1.00 81.06 402 PRO A CA 1
ATOM 3238 C C . PRO A 1 402 ? 23.874 -0.853 6.925 1.00 81.06 402 PRO A C 1
ATOM 3240 O O . PRO A 1 402 ? 23.181 -0.228 7.722 1.00 81.06 402 PRO A O 1
ATOM 3243 N N . LEU A 1 403 ? 23.798 -0.668 5.602 1.00 82.06 403 LEU A N 1
ATOM 3244 C CA . LEU A 1 403 ? 22.843 0.230 4.954 1.00 82.06 403 LEU A CA 1
ATOM 3245 C C . LEU A 1 403 ? 21.452 -0.404 4.806 1.00 82.06 403 LEU A C 1
ATOM 3247 O O . LEU A 1 403 ? 20.505 0.291 4.453 1.00 82.06 403 LEU A O 1
ATOM 3251 N N . ILE A 1 404 ? 21.305 -1.711 5.046 1.00 82.38 404 ILE A N 1
ATOM 3252 C CA . ILE A 1 404 ? 20.029 -2.412 4.869 1.00 82.38 404 ILE A CA 1
ATOM 3253 C C . ILE A 1 404 ? 19.296 -2.511 6.201 1.00 82.38 404 ILE A C 1
ATOM 3255 O O . ILE A 1 404 ? 19.628 -3.331 7.060 1.00 82.38 404 ILE A O 1
ATOM 3259 N N . ASP A 1 405 ? 18.240 -1.713 6.317 1.00 79.50 405 ASP A N 1
ATOM 3260 C CA . ASP A 1 405 ? 17.291 -1.732 7.424 1.00 79.50 405 ASP A CA 1
ATOM 3261 C C . ASP A 1 405 ? 15.885 -2.062 6.938 1.00 79.50 405 ASP A C 1
ATOM 3263 O O . ASP A 1 405 ? 15.379 -1.463 5.994 1.00 79.50 405 ASP A O 1
ATOM 3267 N N . ILE A 1 406 ? 15.230 -2.999 7.617 1.00 72.12 406 ILE A N 1
ATOM 3268 C CA . ILE A 1 406 ? 13.913 -3.487 7.204 1.00 72.12 406 ILE A CA 1
ATOM 3269 C C . ILE A 1 406 ? 12.763 -2.580 7.657 1.00 72.12 406 ILE A C 1
ATOM 3271 O O . ILE A 1 406 ? 11.690 -2.639 7.070 1.00 72.12 406 ILE A O 1
ATOM 3275 N N . PHE A 1 407 ? 12.965 -1.737 8.674 1.00 69.19 407 PHE A N 1
ATOM 3276 C CA . PHE A 1 407 ? 11.897 -0.920 9.264 1.00 69.19 407 PHE A CA 1
ATOM 3277 C C . PHE A 1 407 ? 11.674 0.409 8.544 1.00 69.19 407 PHE A C 1
ATOM 3279 O O . PHE A 1 407 ? 10.662 1.074 8.760 1.00 69.19 407 PHE A O 1
ATOM 3286 N N . SER A 1 408 ? 12.651 0.856 7.763 1.00 70.81 408 SER A N 1
ATOM 3287 C CA . SER A 1 408 ? 12.592 2.096 6.986 1.00 70.81 408 SER A CA 1
ATOM 3288 C C . SER A 1 408 ? 13.047 1.910 5.550 1.00 70.81 408 SER A C 1
ATOM 3290 O O . SER A 1 408 ? 13.517 2.864 4.945 1.00 70.81 408 SER A O 1
ATOM 3292 N N . SER A 1 409 ? 12.923 0.695 5.016 1.00 83.06 409 SER A N 1
ATOM 3293 C CA . SER A 1 409 ? 13.285 0.435 3.627 1.00 83.06 409 SER A CA 1
ATOM 3294 C C . SER A 1 409 ? 12.200 0.872 2.649 1.00 83.06 409 SER A C 1
ATOM 3296 O O . SER A 1 409 ? 11.024 0.957 3.006 1.00 83.06 409 SER A O 1
ATOM 3298 N N . LYS A 1 410 ? 12.606 1.107 1.402 1.00 89.00 410 LYS A N 1
ATOM 3299 C CA . LYS A 1 410 ? 11.737 1.120 0.226 1.00 89.00 410 LYS A CA 1
ATOM 3300 C C . LYS A 1 410 ? 12.536 0.659 -0.998 1.00 89.00 410 LYS A C 1
ATOM 3302 O O . LYS A 1 410 ? 13.709 1.008 -1.126 1.00 89.00 410 LYS A O 1
ATOM 3307 N N . PHE A 1 411 ? 11.890 -0.102 -1.878 1.00 92.62 411 PHE A N 1
ATOM 3308 C CA . PHE A 1 411 ? 12.375 -0.386 -3.229 1.00 92.62 411 PHE A CA 1
ATOM 3309 C C . PHE A 1 411 ? 11.680 0.553 -4.222 1.00 92.62 411 PHE A C 1
ATOM 3311 O O . PHE A 1 411 ? 10.473 0.764 -4.123 1.00 92.62 411 PHE A O 1
ATOM 3318 N N . SER A 1 412 ? 12.442 1.125 -5.150 1.00 93.31 412 SER A N 1
ATOM 3319 C CA . SER A 1 412 ? 11.937 1.914 -6.277 1.00 93.31 412 SER A CA 1
ATOM 3320 C C . SER A 1 412 ? 12.534 1.331 -7.553 1.00 93.31 412 SER A C 1
ATOM 3322 O O . SER A 1 412 ? 13.758 1.280 -7.665 1.00 93.31 412 SER A O 1
ATOM 3324 N N . VAL A 1 413 ? 11.690 0.872 -8.478 1.00 94.62 413 VAL A N 1
ATOM 3325 C CA . VAL A 1 413 ? 12.098 0.133 -9.686 1.00 94.62 413 VAL A CA 1
ATOM 3326 C C . VAL A 1 413 ? 11.941 1.013 -10.921 1.00 94.62 413 VAL A C 1
ATOM 3328 O O . VAL A 1 413 ? 10.925 1.694 -11.040 1.00 94.62 413 VAL A O 1
ATOM 3331 N N . THR A 1 414 ? 12.932 1.015 -11.810 1.00 93.56 414 THR A N 1
ATOM 3332 C CA . THR A 1 414 ? 12.859 1.609 -13.155 1.00 93.56 414 THR A CA 1
ATOM 3333 C C . THR A 1 414 ? 14.011 1.073 -14.002 1.00 93.56 414 THR A C 1
ATOM 3335 O O . THR A 1 414 ? 15.046 0.732 -13.446 1.00 93.56 414 THR A O 1
ATOM 3338 N N . ASP A 1 415 ? 13.872 1.061 -15.321 1.00 93.25 415 ASP A N 1
ATOM 3339 C CA . ASP A 1 415 ? 15.005 0.961 -16.254 1.00 93.25 415 ASP A CA 1
ATOM 3340 C C . ASP A 1 415 ? 15.630 2.364 -16.376 1.00 93.25 415 ASP A C 1
ATOM 3342 O O . ASP A 1 415 ? 15.067 3.222 -17.062 1.00 93.25 415 ASP A O 1
ATOM 3346 N N . TYR A 1 416 ? 16.665 2.683 -15.579 1.00 93.12 416 TYR A N 1
ATOM 3347 C CA . TYR A 1 416 ? 17.121 4.084 -15.461 1.00 93.12 416 TYR A CA 1
ATOM 3348 C C . TYR A 1 416 ? 18.106 4.469 -16.559 1.00 93.12 416 TYR A C 1
ATOM 3350 O O . TYR A 1 416 ? 18.217 5.651 -16.894 1.00 93.12 416 TYR A O 1
ATOM 3358 N N . ASP A 1 417 ? 18.855 3.511 -17.094 1.00 92.50 417 ASP A N 1
ATOM 3359 C CA . ASP A 1 417 ? 19.817 3.755 -18.162 1.00 92.50 417 ASP A CA 1
ATOM 3360 C C . ASP A 1 417 ? 19.384 3.237 -19.534 1.00 92.50 417 ASP A C 1
ATOM 3362 O O . ASP A 1 417 ? 20.131 3.378 -20.506 1.00 92.50 417 ASP A O 1
ATOM 3366 N N . LEU A 1 418 ? 18.118 2.825 -19.642 1.00 91.38 418 LEU A N 1
ATOM 3367 C CA . LEU A 1 418 ? 17.432 2.502 -20.890 1.00 91.38 418 LEU A CA 1
ATOM 3368 C C . LEU A 1 418 ? 18.095 1.325 -21.615 1.00 91.38 418 LEU A C 1
ATOM 3370 O O . LEU A 1 418 ? 18.107 1.279 -22.854 1.00 91.38 418 LEU A O 1
ATOM 3374 N N . ASP A 1 419 ? 18.690 0.408 -20.848 1.00 89.25 419 ASP A N 1
ATOM 3375 C CA . ASP A 1 419 ? 19.378 -0.771 -21.366 1.00 89.25 419 ASP A CA 1
ATOM 3376 C C . ASP A 1 419 ? 18.452 -1.988 -21.520 1.00 89.25 419 ASP A C 1
ATOM 3378 O O . ASP A 1 419 ? 18.812 -2.949 -22.207 1.00 89.25 419 ASP A O 1
ATOM 3382 N N . GLY A 1 420 ? 17.206 -1.867 -21.048 1.00 87.00 420 GLY A N 1
ATOM 3383 C CA . GLY A 1 420 ? 16.160 -2.872 -21.190 1.00 87.00 420 GLY A CA 1
ATOM 3384 C C . GLY A 1 420 ? 16.019 -3.796 -19.985 1.00 87.00 420 GLY A C 1
ATOM 3385 O O . GLY A 1 420 ? 15.157 -4.677 -20.032 1.00 87.00 420 GLY A O 1
ATOM 3386 N N . ASP A 1 421 ? 16.786 -3.562 -18.919 1.00 89.62 421 ASP A N 1
ATOM 3387 C CA . ASP A 1 421 ? 16.692 -4.288 -17.661 1.00 89.62 421 ASP A CA 1
ATOM 3388 C C . ASP A 1 421 ? 16.141 -3.386 -16.541 1.00 89.62 421 ASP A C 1
ATOM 3390 O O . ASP A 1 421 ? 16.388 -2.187 -16.471 1.00 89.62 421 ASP A O 1
ATOM 3394 N N . LEU A 1 422 ? 15.351 -3.952 -15.621 1.00 94.12 422 LEU A N 1
ATOM 3395 C CA . LEU A 1 422 ? 14.808 -3.179 -14.497 1.00 94.12 422 LEU A CA 1
ATOM 3396 C C . LEU A 1 422 ? 15.823 -3.052 -13.350 1.00 94.12 422 LEU A C 1
ATOM 3398 O O . LEU A 1 422 ? 16.132 -4.026 -12.652 1.00 94.12 422 LEU A O 1
ATOM 3402 N N . ASP A 1 423 ? 16.262 -1.822 -13.094 1.00 95.06 423 ASP A N 1
ATOM 3403 C CA . ASP A 1 423 ? 17.112 -1.444 -11.970 1.00 95.06 423 ASP A CA 1
ATOM 3404 C C . ASP A 1 423 ? 16.317 -1.088 -10.718 1.00 95.06 423 ASP A C 1
ATOM 3406 O O . ASP A 1 423 ? 15.120 -0.782 -10.740 1.00 95.06 423 ASP A O 1
ATOM 3410 N N . ILE A 1 424 ? 17.012 -1.092 -9.578 1.00 95.19 424 ILE A N 1
ATOM 3411 C CA . ILE A 1 424 ? 16.373 -0.877 -8.284 1.00 95.19 424 ILE A CA 1
ATOM 3412 C C . ILE A 1 424 ? 17.171 0.110 -7.442 1.00 95.19 424 ILE A C 1
ATOM 3414 O O . ILE A 1 424 ? 18.310 -0.137 -7.053 1.00 95.19 424 ILE A O 1
ATOM 3418 N N . LEU A 1 425 ? 16.524 1.203 -7.049 1.00 94.69 425 LEU A N 1
ATOM 3419 C CA . LEU A 1 425 ? 17.015 2.083 -5.999 1.00 94.69 425 LEU A CA 1
ATOM 3420 C C . LEU A 1 425 ? 16.432 1.630 -4.658 1.00 94.69 425 LEU A C 1
ATOM 3422 O O . LEU A 1 425 ? 15.238 1.785 -4.384 1.00 94.69 425 LEU A O 1
ATOM 3426 N N . PHE A 1 426 ? 17.287 1.063 -3.811 1.00 93.25 426 PHE A N 1
ATOM 3427 C CA . PHE A 1 426 ? 16.958 0.726 -2.432 1.00 93.25 426 PHE A CA 1
ATOM 3428 C C . PHE A 1 426 ? 17.337 1.887 -1.517 1.00 93.25 426 PHE A C 1
ATOM 3430 O O . PHE A 1 426 ? 18.487 2.328 -1.498 1.00 93.25 426 PHE A O 1
ATOM 3437 N N . VAL A 1 427 ? 16.388 2.355 -0.712 1.00 88.81 427 VAL A N 1
ATOM 3438 C CA . VAL A 1 427 ? 16.625 3.388 0.305 1.00 88.81 427 VAL A CA 1
ATOM 3439 C C . VAL A 1 427 ? 16.267 2.862 1.681 1.00 88.81 427 VAL A C 1
ATOM 3441 O O . VAL A 1 427 ? 15.331 2.078 1.820 1.00 88.81 427 VAL A O 1
ATOM 3444 N N . SER A 1 428 ? 17.002 3.294 2.701 1.00 83.06 428 SER A N 1
ATOM 3445 C CA . SER A 1 428 ? 16.716 3.014 4.103 1.00 83.06 428 SER A CA 1
ATOM 3446 C C . SER A 1 428 ? 17.072 4.205 4.993 1.00 83.06 428 SER A C 1
ATOM 3448 O O . SER A 1 428 ? 17.759 5.135 4.573 1.00 83.06 428 SER A O 1
ATOM 3450 N N . GLY A 1 429 ? 16.697 4.152 6.274 1.00 70.62 429 GLY A N 1
ATOM 3451 C CA . GLY A 1 429 ? 17.127 5.146 7.263 1.00 70.62 429 GLY A CA 1
ATOM 3452 C C . GLY A 1 429 ? 18.644 5.219 7.514 1.00 70.62 429 GLY A C 1
ATOM 3453 O O . GLY A 1 429 ? 19.068 6.063 8.301 1.00 70.62 429 GLY A O 1
ATOM 3454 N N . TYR A 1 430 ? 19.448 4.349 6.894 1.00 76.75 430 TYR A N 1
ATOM 3455 C CA . TYR A 1 430 ? 20.911 4.322 7.012 1.00 76.75 430 TYR A CA 1
ATOM 3456 C C . TYR A 1 430 ? 21.645 4.700 5.724 1.00 76.75 430 TYR A C 1
ATOM 3458 O O . TYR A 1 430 ? 22.868 4.816 5.760 1.00 76.75 430 TYR A O 1
ATOM 3466 N N . GLY A 1 431 ? 20.934 4.854 4.606 1.00 83.19 431 GLY A N 1
ATOM 3467 C CA . GLY A 1 431 ? 21.532 5.194 3.321 1.00 83.19 431 GLY A CA 1
ATOM 3468 C C . GLY A 1 431 ? 20.772 4.604 2.141 1.00 83.19 431 GLY A C 1
ATOM 3469 O O . GLY A 1 431 ? 19.646 4.129 2.273 1.00 83.19 431 GLY A O 1
ATOM 3470 N N . SER A 1 432 ? 21.405 4.619 0.977 1.00 89.75 432 SER A N 1
ATOM 3471 C CA . SER A 1 432 ? 20.834 4.115 -0.269 1.00 89.75 432 SER A CA 1
ATOM 3472 C C . SER A 1 432 ? 21.840 3.294 -1.065 1.00 89.75 432 SER A C 1
ATOM 3474 O O . SER A 1 432 ? 23.053 3.427 -0.899 1.00 89.75 432 SER A O 1
ATOM 3476 N N . ILE A 1 433 ? 21.314 2.394 -1.889 1.00 92.94 433 ILE A N 1
ATOM 3477 C CA . ILE A 1 433 ? 22.067 1.497 -2.760 1.00 92.94 433 ILE A CA 1
ATOM 3478 C C . ILE A 1 433 ? 21.334 1.458 -4.098 1.00 92.94 433 ILE A C 1
ATOM 3480 O O . ILE A 1 433 ? 20.132 1.190 -4.124 1.00 92.94 433 ILE A O 1
ATOM 3484 N N . LEU A 1 434 ? 22.055 1.685 -5.194 1.00 95.31 434 LEU A N 1
ATOM 3485 C CA . LEU A 1 434 ? 21.555 1.389 -6.531 1.00 95.31 434 LEU A CA 1
ATOM 3486 C C . LEU A 1 434 ? 21.960 -0.043 -6.887 1.00 95.31 434 LEU A C 1
ATOM 3488 O O . LEU A 1 434 ? 23.141 -0.381 -6.857 1.00 95.31 434 LEU A O 1
ATOM 3492 N N . LEU A 1 435 ? 20.984 -0.888 -7.185 1.00 95.88 435 LEU A N 1
ATOM 3493 C CA . LEU A 1 435 ? 21.186 -2.212 -7.750 1.00 95.88 435 LEU A CA 1
ATOM 3494 C C . LEU A 1 435 ? 21.011 -2.074 -9.256 1.00 95.88 435 LEU A C 1
ATOM 3496 O O . LEU A 1 435 ? 19.878 -2.046 -9.734 1.00 95.88 435 LEU A O 1
ATOM 3500 N N . LYS A 1 436 ? 22.134 -1.945 -9.964 1.00 96.06 436 LYS A N 1
ATOM 3501 C CA . LYS A 1 436 ? 22.126 -1.931 -11.421 1.00 96.06 436 LYS A CA 1
ATOM 3502 C C . LYS A 1 436 ? 21.942 -3.362 -11.920 1.00 96.06 436 LYS A C 1
ATOM 3504 O O . LYS A 1 436 ? 22.730 -4.220 -11.511 1.00 96.06 436 LYS A O 1
ATOM 3509 N N . ASN A 1 437 ? 20.928 -3.620 -12.732 1.00 95.56 437 ASN A N 1
ATOM 3510 C CA . ASN A 1 437 ? 20.722 -4.925 -13.337 1.00 95.56 437 ASN A CA 1
ATOM 3511 C C . ASN A 1 437 ? 21.673 -5.113 -14.525 1.00 95.56 437 ASN A C 1
ATOM 3513 O O . ASN A 1 437 ? 22.032 -4.159 -15.206 1.00 95.56 437 ASN A O 1
ATOM 3517 N N . LEU A 1 438 ? 22.165 -6.332 -14.699 1.00 93.81 438 LEU A N 1
ATOM 3518 C CA . LEU A 1 438 ? 23.061 -6.716 -15.782 1.00 93.81 438 LEU A CA 1
ATOM 3519 C C . LEU A 1 438 ? 22.650 -8.123 -16.217 1.00 93.81 438 LEU A C 1
ATOM 3521 O O . LEU A 1 438 ? 23.350 -9.081 -15.882 1.00 93.81 438 LEU A O 1
ATOM 3525 N N . ASP A 1 439 ? 21.507 -8.248 -16.898 1.00 89.69 439 ASP A N 1
ATOM 3526 C CA . ASP A 1 439 ? 20.984 -9.534 -17.385 1.00 89.69 439 ASP A CA 1
ATOM 3527 C C . ASP A 1 439 ? 20.761 -10.550 -16.234 1.00 89.69 439 ASP A C 1
ATOM 3529 O O . ASP A 1 439 ? 21.349 -11.632 -16.191 1.00 89.69 439 ASP A O 1
ATOM 3533 N N . GLY A 1 440 ? 19.998 -10.149 -15.205 1.00 90.12 440 GLY A N 1
ATOM 3534 C CA . GLY A 1 440 ? 19.705 -10.959 -14.005 1.00 90.12 440 GLY A CA 1
ATOM 3535 C C . GLY A 1 440 ? 20.763 -10.897 -12.892 1.00 90.12 440 GLY A C 1
ATOM 3536 O O . GLY A 1 440 ? 20.595 -11.441 -11.788 1.00 90.12 440 GLY A O 1
ATOM 3537 N N . GLU A 1 441 ? 21.884 -10.216 -13.139 1.00 92.88 441 GLU A N 1
ATOM 3538 C CA . GLU A 1 441 ? 22.978 -10.047 -12.184 1.00 92.88 441 GLU A CA 1
ATOM 3539 C C . GLU A 1 441 ? 23.043 -8.615 -11.627 1.00 92.88 441 GLU A C 1
ATOM 3541 O O . GLU A 1 441 ? 23.580 -7.701 -12.246 1.00 92.88 441 GLU A O 1
ATOM 3546 N N . TYR A 1 442 ? 22.573 -8.412 -10.391 1.00 95.31 442 TYR A N 1
ATOM 3547 C CA . TYR A 1 442 ? 22.613 -7.087 -9.764 1.00 95.31 442 TYR A CA 1
ATOM 3548 C C . TYR A 1 442 ? 24.005 -6.669 -9.264 1.00 95.31 442 TYR A C 1
ATOM 3550 O O . TYR A 1 442 ? 24.550 -7.245 -8.314 1.00 95.31 442 TYR A O 1
ATOM 3558 N N . ALA A 1 443 ? 24.524 -5.571 -9.815 1.00 93.81 443 ALA A N 1
ATOM 3559 C CA . ALA A 1 443 ? 25.718 -4.879 -9.346 1.00 93.81 443 ALA A CA 1
ATOM 3560 C C . ALA A 1 443 ? 25.374 -3.747 -8.360 1.00 93.81 443 ALA A C 1
ATOM 3562 O O . ALA A 1 443 ? 24.574 -2.855 -8.641 1.00 93.81 443 ALA A O 1
ATOM 3563 N N . LEU A 1 444 ? 26.028 -3.745 -7.193 1.00 92.94 444 LEU A N 1
ATOM 3564 C CA . LEU A 1 444 ? 25.846 -2.704 -6.177 1.00 92.94 444 LEU A CA 1
ATOM 3565 C C . LEU A 1 444 ? 26.637 -1.448 -6.547 1.00 92.94 444 LEU A C 1
ATOM 3567 O O . LEU A 1 444 ? 27.870 -1.445 -6.524 1.00 92.94 444 LEU A O 1
ATOM 3571 N N . THR A 1 445 ? 25.921 -0.363 -6.805 1.00 91.69 445 THR A N 1
ATOM 3572 C CA . THR A 1 445 ? 26.478 0.936 -7.171 1.00 91.69 445 THR A CA 1
ATOM 3573 C C . THR A 1 445 ? 26.161 1.969 -6.095 1.00 91.69 445 THR A C 1
ATOM 3575 O O . THR A 1 445 ? 25.074 1.988 -5.516 1.00 91.69 445 THR A O 1
ATOM 3578 N N . ASN A 1 446 ? 27.131 2.839 -5.808 1.00 92.81 446 ASN A N 1
ATOM 3579 C CA . ASN A 1 446 ? 26.920 3.975 -4.920 1.00 92.81 446 ASN A CA 1
ATOM 3580 C C . ASN A 1 446 ? 26.160 5.086 -5.674 1.00 92.81 446 ASN A C 1
ATOM 3582 O O . ASN A 1 446 ? 26.707 5.584 -6.663 1.00 92.81 446 ASN A O 1
ATOM 3586 N N . PRO A 1 447 ? 24.957 5.505 -5.234 1.00 94.50 447 PRO A N 1
ATOM 3587 C CA . PRO A 1 447 ? 24.168 6.521 -5.937 1.00 94.50 447 PRO A CA 1
ATOM 3588 C C . PRO A 1 447 ? 24.896 7.863 -6.152 1.00 94.50 447 PRO A C 1
ATOM 3590 O O . PRO A 1 447 ? 24.672 8.528 -7.164 1.00 94.50 447 PRO A O 1
ATOM 3593 N N . SER A 1 448 ? 25.839 8.246 -5.284 1.00 94.12 448 SER A N 1
ATOM 3594 C CA . SER A 1 448 ? 26.646 9.465 -5.488 1.00 94.12 448 SER A CA 1
ATOM 3595 C C . SER A 1 448 ? 27.552 9.435 -6.714 1.00 94.12 448 SER A C 1
ATOM 3597 O O . SER A 1 448 ? 27.893 10.501 -7.230 1.00 94.12 448 SER A O 1
ATOM 3599 N N . ASN A 1 449 ? 27.885 8.256 -7.249 1.00 95.00 449 ASN A N 1
ATOM 3600 C CA . ASN A 1 449 ? 28.664 8.144 -8.486 1.00 95.00 449 ASN A CA 1
ATOM 3601 C C . ASN A 1 449 ? 27.925 8.719 -9.702 1.00 95.00 449 ASN A C 1
ATOM 3603 O O . ASN A 1 449 ? 28.570 9.134 -10.662 1.00 95.00 449 ASN A O 1
ATOM 3607 N N . ILE A 1 450 ? 26.593 8.761 -9.642 1.00 95.69 450 ILE A N 1
ATOM 3608 C CA . ILE A 1 450 ? 25.724 9.293 -10.694 1.00 95.69 450 ILE A CA 1
ATOM 3609 C C . ILE A 1 450 ? 25.033 10.591 -10.263 1.00 95.69 450 ILE A C 1
ATOM 3611 O O . ILE A 1 450 ? 24.120 11.043 -10.932 1.00 95.69 450 ILE A O 1
ATOM 3615 N N . GLY A 1 451 ? 25.461 11.232 -9.169 1.00 95.06 451 GLY A N 1
ATOM 3616 C CA . GLY A 1 451 ? 24.927 12.532 -8.735 1.00 95.06 451 GLY A CA 1
ATOM 3617 C C . GLY A 1 451 ? 23.708 12.478 -7.805 1.00 95.06 451 GLY A C 1
ATOM 3618 O O . GLY A 1 451 ? 23.152 13.528 -7.476 1.00 95.06 451 GLY A O 1
ATOM 3619 N N . LEU A 1 452 ? 23.316 11.291 -7.329 1.00 95.31 452 LEU A N 1
ATOM 3620 C CA . LEU A 1 452 ? 22.260 11.130 -6.325 1.00 95.31 452 LEU A CA 1
ATOM 3621 C C . LEU A 1 452 ? 22.820 11.205 -4.886 1.00 95.31 452 LEU A C 1
ATOM 3623 O O . LEU A 1 452 ? 23.979 10.879 -4.643 1.00 95.31 452 LEU A O 1
ATOM 3627 N N . PRO A 1 453 ? 22.031 11.645 -3.894 1.00 88.31 453 PRO A N 1
ATOM 3628 C CA . PRO A 1 453 ? 22.447 11.703 -2.497 1.00 88.31 453 PRO A CA 1
ATOM 3629 C C . PRO A 1 453 ? 22.507 10.313 -1.853 1.00 88.31 453 PRO A C 1
ATOM 3631 O O . PRO A 1 453 ? 21.643 9.473 -2.081 1.00 88.31 453 PRO A O 1
ATOM 3634 N N . ASP A 1 454 ? 23.450 10.121 -0.930 1.00 80.69 454 ASP A N 1
ATOM 3635 C CA . ASP A 1 454 ? 23.653 8.816 -0.286 1.00 80.69 454 ASP A CA 1
ATOM 3636 C C . ASP A 1 454 ? 22.599 8.471 0.784 1.00 80.69 454 ASP A C 1
ATOM 3638 O O . ASP A 1 454 ? 22.410 7.297 1.089 1.00 80.69 454 ASP A O 1
ATOM 3642 N N . ASN A 1 455 ? 21.914 9.463 1.376 1.00 78.62 455 ASN A N 1
ATOM 3643 C CA . ASN A 1 455 ? 21.058 9.273 2.564 1.00 78.62 455 ASN A CA 1
ATOM 3644 C C . ASN A 1 455 ? 19.639 9.870 2.433 1.00 78.62 455 ASN A C 1
ATOM 3646 O O . ASN A 1 455 ? 19.258 10.729 3.239 1.00 78.62 455 ASN A O 1
ATOM 3650 N N . PRO A 1 456 ? 18.850 9.470 1.423 1.00 82.88 456 PRO A N 1
ATOM 3651 C CA . PRO A 1 456 ? 17.430 9.811 1.348 1.00 82.88 456 PRO A CA 1
ATOM 3652 C C . PRO A 1 456 ? 16.603 9.040 2.391 1.00 82.88 456 PRO A C 1
ATOM 3654 O O . PRO A 1 456 ? 16.964 7.944 2.807 1.00 82.88 456 PRO A O 1
ATOM 3657 N N . LEU A 1 457 ? 15.443 9.579 2.765 1.00 78.06 457 LEU A N 1
ATOM 3658 C CA . LEU A 1 457 ? 14.431 8.866 3.558 1.00 78.06 457 LEU A CA 1
ATOM 3659 C C . LEU A 1 457 ? 13.454 8.081 2.673 1.00 78.06 457 LEU A C 1
ATOM 3661 O O . LEU A 1 457 ? 12.977 7.018 3.056 1.00 78.06 457 LEU A O 1
ATOM 3665 N N . ILE A 1 458 ? 13.132 8.636 1.505 1.00 83.81 458 ILE A N 1
ATOM 3666 C CA . ILE A 1 458 ? 12.290 8.030 0.469 1.00 83.81 458 ILE A CA 1
ATOM 3667 C C . ILE A 1 458 ? 12.915 8.355 -0.882 1.00 83.81 458 ILE A C 1
ATOM 3669 O O . ILE A 1 458 ? 13.430 9.460 -1.056 1.00 83.81 458 ILE A O 1
ATOM 3673 N N . ALA A 1 459 ? 12.793 7.427 -1.829 1.00 90.44 459 ALA A N 1
ATOM 3674 C CA . ALA A 1 459 ? 12.953 7.683 -3.251 1.00 90.44 459 ALA A CA 1
ATOM 3675 C C . ALA A 1 459 ? 11.720 7.203 -4.036 1.00 90.44 459 ALA A C 1
ATOM 3677 O O . ALA A 1 459 ? 11.066 6.223 -3.656 1.00 90.44 459 ALA A O 1
ATOM 3678 N N . ASN A 1 460 ? 11.403 7.919 -5.108 1.00 92.81 460 ASN A N 1
ATOM 3679 C CA . ASN A 1 460 ? 10.450 7.535 -6.143 1.00 92.81 460 ASN A CA 1
ATOM 3680 C C . ASN A 1 460 ? 11.067 7.880 -7.497 1.00 92.81 460 ASN A C 1
ATOM 3682 O O . ASN A 1 460 ? 11.473 9.028 -7.681 1.00 92.81 460 ASN A O 1
ATOM 3686 N N . TRP A 1 461 ? 11.109 6.916 -8.410 1.00 94.31 461 TRP A N 1
ATOM 3687 C CA . TRP A 1 461 ? 11.324 7.202 -9.827 1.00 94.31 461 TRP A CA 1
ATOM 3688 C C . TRP A 1 461 ? 10.085 7.895 -10.391 1.00 94.31 461 TRP A C 1
ATOM 3690 O O . TRP A 1 461 ? 8.965 7.570 -9.997 1.00 94.31 461 TRP A O 1
ATOM 3700 N N . VAL A 1 462 ? 10.295 8.889 -11.243 1.00 94.12 462 VAL A N 1
ATOM 3701 C CA . VAL A 1 462 ? 9.245 9.727 -11.827 1.00 94.12 462 VAL A CA 1
ATOM 3702 C C . VAL A 1 462 ? 9.809 10.376 -13.082 1.00 94.12 462 VAL A C 1
ATOM 3704 O O . VAL A 1 462 ? 10.943 10.816 -13.059 1.00 94.12 462 VAL A O 1
ATOM 3707 N N . ASP A 1 463 ? 9.031 10.492 -14.148 1.00 94.00 463 ASP A N 1
ATOM 3708 C CA . ASP A 1 463 ? 9.347 11.423 -15.236 1.00 94.00 463 ASP A CA 1
ATOM 3709 C C . ASP A 1 463 ? 8.481 12.673 -15.014 1.00 94.00 463 ASP A C 1
ATOM 3711 O O . ASP A 1 463 ? 7.299 12.704 -15.369 1.00 94.00 463 ASP A O 1
ATOM 3715 N N . TYR A 1 464 ? 9.004 13.648 -14.257 1.00 94.50 464 TYR A N 1
ATOM 3716 C CA . TYR A 1 464 ? 8.182 14.781 -13.793 1.00 94.50 464 TYR A CA 1
ATOM 3717 C C . TYR A 1 464 ? 8.002 15.833 -14.888 1.00 94.50 464 TYR A C 1
ATOM 3719 O O . TYR A 1 464 ? 7.045 16.620 -14.843 1.00 94.50 464 TYR A O 1
ATOM 3727 N N . ASP A 1 465 ? 8.925 15.881 -15.850 1.00 94.44 465 ASP A N 1
ATOM 3728 C CA . ASP A 1 465 ? 8.890 16.827 -16.953 1.00 94.44 465 ASP A CA 1
ATOM 3729 C C . ASP A 1 465 ? 8.478 16.216 -18.303 1.00 94.44 465 ASP A C 1
ATOM 3731 O O . ASP A 1 465 ? 8.299 16.958 -19.277 1.00 94.44 465 ASP A O 1
ATOM 3735 N N . ASN A 1 466 ? 8.180 14.915 -18.321 1.00 94.56 466 ASN A N 1
ATOM 3736 C CA . ASN A 1 466 ? 7.794 14.108 -19.473 1.00 94.56 466 ASN A CA 1
ATOM 3737 C C . ASN A 1 466 ? 8.847 14.121 -20.595 1.00 94.56 466 ASN A C 1
ATOM 3739 O O . ASN A 1 466 ? 8.482 14.031 -21.773 1.00 94.56 466 ASN A O 1
ATOM 3743 N N . ASP A 1 467 ? 10.133 14.302 -20.288 1.00 93.12 467 ASP A N 1
ATOM 3744 C CA . ASP A 1 467 ? 11.193 14.352 -21.299 1.00 93.12 467 ASP A CA 1
ATOM 3745 C C . ASP A 1 467 ? 11.606 12.973 -21.846 1.00 93.12 467 ASP A C 1
ATOM 3747 O O . ASP A 1 467 ? 12.269 12.903 -22.889 1.00 93.12 467 ASP A O 1
ATOM 3751 N N . GLY A 1 468 ? 11.114 11.895 -21.230 1.00 91.69 468 GLY A N 1
ATOM 3752 C CA . GLY A 1 468 ? 11.408 10.517 -21.601 1.00 91.69 468 GLY A CA 1
ATOM 3753 C C . GLY A 1 468 ? 12.621 9.929 -20.882 1.00 91.69 468 GLY A C 1
ATOM 3754 O O . GLY A 1 468 ? 13.074 8.860 -21.292 1.00 91.69 468 GLY A O 1
ATOM 3755 N N . PHE A 1 469 ? 13.139 10.590 -19.846 1.00 93.38 469 PHE A N 1
ATOM 3756 C CA . PHE A 1 469 ? 14.153 10.068 -18.938 1.00 93.38 469 PHE A CA 1
ATOM 3757 C C . PHE A 1 469 ? 13.583 9.959 -17.512 1.00 93.38 469 PHE A C 1
ATOM 3759 O O . PHE A 1 469 ? 12.958 10.892 -17.014 1.00 93.38 469 PHE A O 1
ATOM 3766 N N . PRO A 1 470 ? 13.761 8.823 -16.816 1.00 93.44 470 PRO A N 1
ATOM 3767 C CA . PRO A 1 470 ? 13.316 8.699 -15.433 1.00 93.44 470 PRO A CA 1
ATOM 3768 C C . PRO A 1 470 ? 14.161 9.557 -14.473 1.00 93.44 470 PRO A C 1
ATOM 3770 O O . PRO A 1 470 ? 15.314 9.258 -14.161 1.00 93.44 470 PRO A O 1
ATOM 3773 N N . ASP A 1 471 ? 13.546 10.587 -13.903 1.00 96.12 471 ASP A N 1
ATOM 3774 C CA . ASP A 1 471 ? 14.070 11.362 -12.781 1.00 96.12 471 ASP A CA 1
ATOM 3775 C C . ASP A 1 471 ? 13.845 10.651 -11.432 1.00 96.12 471 ASP A C 1
ATOM 3777 O O . ASP A 1 471 ? 13.105 9.670 -11.310 1.00 96.12 471 ASP A O 1
ATOM 3781 N N . VAL A 1 472 ? 14.444 11.183 -10.359 1.00 95.69 472 VAL A N 1
ATOM 3782 C CA . VAL A 1 472 ? 14.203 10.689 -8.993 1.00 95.69 472 VAL A CA 1
ATOM 3783 C C . VAL A 1 472 ? 13.734 11.804 -8.075 1.00 95.69 472 VAL A C 1
ATOM 3785 O O . VAL A 1 472 ? 14.445 12.776 -7.830 1.00 95.69 472 VAL A O 1
ATOM 3788 N N . HIS A 1 473 ? 12.590 11.614 -7.426 1.00 93.88 473 HIS A N 1
ATOM 3789 C CA . HIS A 1 473 ? 12.213 12.397 -6.255 1.00 93.88 473 HIS A CA 1
ATOM 3790 C C . HIS A 1 473 ? 12.757 11.740 -4.979 1.00 93.88 473 HIS A C 1
ATOM 3792 O O . HIS A 1 473 ? 12.289 10.675 -4.569 1.00 93.88 473 HIS A O 1
ATOM 3798 N N . MET A 1 474 ? 13.721 12.390 -4.316 1.00 89.62 474 MET A N 1
ATOM 3799 C CA . MET A 1 474 ? 14.339 11.908 -3.076 1.00 89.62 474 MET A CA 1
ATOM 3800 C C . MET A 1 474 ? 14.073 12.865 -1.922 1.00 89.62 474 MET A C 1
ATOM 3802 O O . MET A 1 474 ? 14.462 14.024 -1.961 1.00 89.62 474 MET A O 1
ATOM 3806 N N . ILE A 1 475 ? 13.471 12.393 -0.834 1.00 83.38 475 ILE A N 1
ATOM 3807 C CA . ILE A 1 475 ? 13.144 13.248 0.316 1.00 83.38 475 ILE A CA 1
ATOM 3808 C C . ILE A 1 475 ? 14.280 13.173 1.349 1.00 83.38 475 ILE A C 1
ATOM 3810 O O . ILE A 1 475 ? 14.658 12.065 1.729 1.00 83.38 475 ILE A O 1
ATOM 3814 N N . PRO A 1 476 ? 14.824 14.305 1.849 1.00 78.44 476 PRO A N 1
ATOM 3815 C CA . PRO A 1 476 ? 14.362 15.690 1.671 1.00 78.44 476 PRO A CA 1
ATOM 3816 C C . PRO A 1 476 ? 15.093 16.478 0.563 1.00 78.44 476 PRO A C 1
ATOM 3818 O O . PRO A 1 476 ? 15.053 17.706 0.551 1.00 78.44 476 PRO A O 1
ATOM 3821 N N . GLY A 1 477 ? 15.826 15.802 -0.322 1.00 80.56 477 GLY A N 1
ATOM 3822 C CA . GLY A 1 477 ? 16.597 16.426 -1.400 1.00 80.56 477 GLY A CA 1
ATOM 3823 C C . GLY A 1 477 ? 15.761 17.037 -2.533 1.00 80.56 477 GLY A C 1
ATOM 3824 O O . GLY A 1 477 ? 16.292 17.872 -3.252 1.00 80.56 477 GLY A O 1
ATOM 3825 N N . GLY A 1 478 ? 14.481 16.692 -2.663 1.00 89.25 478 GLY A N 1
ATOM 3826 C CA . GLY A 1 478 ? 13.629 17.092 -3.782 1.00 89.25 478 GLY A CA 1
ATOM 3827 C C . GLY A 1 478 ? 13.894 16.263 -5.038 1.00 89.25 478 GLY A C 1
ATOM 3828 O O . GLY A 1 478 ? 14.363 15.125 -4.955 1.00 89.25 478 GLY A O 1
ATOM 3829 N N . ILE A 1 479 ? 13.559 16.823 -6.195 1.00 93.75 479 ILE A N 1
ATOM 3830 C CA . ILE A 1 479 ? 13.747 16.182 -7.500 1.00 93.75 479 ILE A CA 1
ATOM 3831 C C . ILE A 1 479 ? 15.210 16.285 -7.953 1.00 93.75 479 ILE A C 1
ATOM 3833 O O . ILE A 1 479 ? 15.839 17.348 -7.876 1.00 93.75 479 ILE A O 1
ATOM 3837 N N . TYR A 1 480 ? 15.728 15.169 -8.453 1.00 96.31 480 TYR A N 1
ATOM 3838 C CA . TYR A 1 480 ? 16.993 15.027 -9.154 1.00 96.31 480 TYR A CA 1
ATOM 3839 C C . TYR A 1 480 ? 16.683 14.689 -10.605 1.00 96.31 480 TYR A C 1
ATOM 3841 O O . TYR A 1 480 ? 16.171 13.608 -10.881 1.00 96.31 480 TYR A O 1
ATOM 3849 N N . HIS A 1 481 ? 16.974 15.637 -11.490 1.00 96.81 481 HIS A N 1
ATOM 3850 C CA . HIS A 1 481 ? 16.707 15.528 -12.912 1.00 96.81 481 HIS A CA 1
ATOM 3851 C C . HIS A 1 481 ? 17.769 14.673 -13.596 1.00 96.81 481 HIS A C 1
ATOM 3853 O O . HIS A 1 481 ? 18.969 14.893 -13.363 1.00 96.81 481 HIS A O 1
ATOM 3859 N N . GLN A 1 482 ? 17.339 13.719 -14.415 1.00 97.06 482 GLN A N 1
ATOM 3860 C CA . GLN A 1 482 ? 18.240 12.863 -15.166 1.00 97.06 482 GLN A CA 1
ATOM 3861 C C . GLN A 1 482 ? 18.744 13.564 -16.431 1.00 97.06 482 GLN A C 1
ATOM 3863 O O . GLN A 1 482 ? 18.011 14.208 -17.166 1.00 97.06 482 GLN A O 1
ATOM 3868 N N . LEU A 1 483 ? 20.041 13.446 -16.691 1.00 95.50 483 LEU A N 1
ATOM 3869 C CA . LEU A 1 483 ? 20.693 13.963 -17.886 1.00 95.50 483 LEU A CA 1
ATOM 3870 C C . LEU A 1 483 ? 20.826 12.848 -18.940 1.00 95.50 483 LEU A C 1
ATOM 3872 O O . LEU A 1 483 ? 20.905 11.677 -18.573 1.00 95.50 483 LEU A O 1
ATOM 3876 N N . PRO A 1 484 ? 21.015 13.173 -20.236 1.00 91.88 484 PRO A N 1
ATOM 3877 C CA . PRO A 1 484 ? 21.159 12.168 -21.302 1.00 91.88 484 PRO A CA 1
ATOM 3878 C C . PRO A 1 484 ? 22.340 11.192 -21.165 1.00 91.88 484 PRO A C 1
ATOM 3880 O O . PRO A 1 484 ? 22.465 10.265 -21.954 1.00 91.88 484 PRO A O 1
ATOM 3883 N N . ASN A 1 485 ? 23.259 11.426 -20.224 1.00 93.62 485 ASN A N 1
ATOM 3884 C CA . ASN A 1 485 ? 24.344 10.503 -19.881 1.00 93.62 485 ASN A CA 1
ATOM 3885 C C . ASN A 1 485 ? 24.021 9.631 -18.653 1.00 93.62 485 ASN A C 1
ATOM 3887 O O . ASN A 1 485 ? 24.939 9.046 -18.080 1.00 93.62 485 ASN A O 1
ATOM 3891 N N . HIS A 1 486 ? 22.756 9.605 -18.228 1.00 93.81 486 HIS A N 1
ATOM 3892 C CA . HIS A 1 486 ? 22.215 8.885 -17.073 1.00 93.81 486 HIS A CA 1
ATOM 3893 C C . HIS A 1 486 ? 22.764 9.324 -15.705 1.00 93.81 486 HIS A C 1
ATOM 3895 O O . HIS A 1 486 ? 22.515 8.667 -14.695 1.00 93.81 486 HIS A O 1
ATOM 3901 N N . ASN A 1 487 ? 23.460 10.466 -15.649 1.00 96.94 487 ASN A N 1
ATOM 3902 C CA . ASN A 1 487 ? 23.784 11.142 -14.394 1.00 96.94 487 ASN A CA 1
ATOM 3903 C C . ASN A 1 487 ? 22.665 12.106 -13.993 1.00 96.94 487 ASN A C 1
ATOM 3905 O O . ASN A 1 487 ? 21.869 12.537 -14.818 1.00 96.94 487 ASN A O 1
ATOM 3909 N N . PHE A 1 488 ? 22.666 12.516 -12.731 1.00 97.81 488 PHE A N 1
ATOM 3910 C CA . PHE A 1 488 ? 21.618 13.316 -12.124 1.00 97.81 488 PHE A CA 1
ATOM 3911 C C . PHE A 1 488 ? 22.138 14.670 -11.653 1.00 97.81 488 PHE A C 1
ATOM 3913 O O . PHE A 1 488 ? 23.254 14.800 -11.141 1.00 97.81 488 PHE A O 1
ATOM 3920 N N . THR A 1 489 ? 21.293 15.690 -11.782 1.00 95.88 489 THR A N 1
ATOM 3921 C CA . THR A 1 489 ? 21.516 17.015 -11.201 1.00 95.88 489 THR A CA 1
ATOM 3922 C C . THR A 1 489 ? 20.324 17.433 -10.353 1.00 95.88 489 THR A C 1
ATOM 3924 O O . THR A 1 489 ? 19.180 17.095 -10.643 1.00 95.88 489 THR A O 1
ATOM 3927 N N . LYS A 1 490 ? 20.564 18.181 -9.276 1.00 92.88 490 LYS A N 1
ATOM 3928 C CA . LYS A 1 490 ? 19.483 18.625 -8.392 1.00 92.88 490 LYS A CA 1
ATOM 3929 C C . LYS A 1 490 ? 18.619 19.675 -9.102 1.00 92.88 490 LYS A C 1
ATOM 3931 O O . LYS A 1 490 ? 19.136 20.711 -9.513 1.00 92.88 490 LYS A O 1
ATOM 3936 N N . ALA A 1 491 ? 17.308 19.448 -9.181 1.00 91.56 491 ALA A N 1
ATOM 3937 C CA . ALA A 1 491 ? 16.371 20.358 -9.847 1.00 91.56 491 ALA A CA 1
ATOM 3938 C C . ALA A 1 491 ? 15.871 21.501 -8.942 1.00 91.56 491 ALA A C 1
ATOM 3940 O O . ALA A 1 491 ? 15.323 22.482 -9.438 1.00 91.56 491 ALA A O 1
ATOM 3941 N N . HIS A 1 492 ? 16.069 21.397 -7.619 1.00 85.81 492 HIS A N 1
ATOM 3942 C CA . HIS A 1 492 ? 15.565 22.361 -6.622 1.00 85.81 492 HIS A CA 1
ATOM 3943 C C . HIS A 1 492 ? 14.034 22.535 -6.654 1.00 85.81 492 HIS A C 1
ATOM 3945 O O . HIS A 1 492 ? 13.503 23.628 -6.461 1.00 85.81 492 HIS A O 1
ATOM 3951 N N . ILE A 1 493 ? 13.331 21.430 -6.903 1.00 88.69 493 ILE A N 1
ATOM 3952 C CA . ILE A 1 493 ? 11.872 21.324 -6.886 1.00 88.69 493 ILE A CA 1
ATOM 3953 C C . ILE A 1 493 ? 11.493 20.327 -5.786 1.00 88.69 493 ILE A C 1
ATOM 3955 O O . ILE A 1 493 ? 12.124 19.273 -5.682 1.00 88.69 493 ILE A O 1
ATOM 3959 N N . LEU A 1 494 ? 10.491 20.659 -4.966 1.00 86.12 494 LEU A N 1
ATOM 3960 C CA . LEU A 1 494 ? 10.014 19.843 -3.836 1.00 86.12 494 LEU A CA 1
ATOM 3961 C C . LEU A 1 494 ? 11.105 19.484 -2.798 1.00 86.12 494 LEU A C 1
ATOM 3963 O O . LEU A 1 494 ? 11.007 18.459 -2.121 1.00 86.12 494 LEU A O 1
ATOM 3967 N N . ASP A 1 495 ? 12.157 20.298 -2.657 1.00 79.38 495 ASP A N 1
ATOM 3968 C CA . ASP A 1 495 ? 13.236 20.040 -1.691 1.00 79.38 495 ASP A CA 1
ATOM 3969 C C . ASP A 1 495 ? 12.919 20.541 -0.265 1.00 79.38 495 ASP A C 1
ATOM 3971 O O . ASP A 1 495 ? 11.835 21.046 0.010 1.00 79.38 495 ASP A O 1
ATOM 3975 N N . ARG A 1 496 ? 13.842 20.354 0.691 1.00 63.88 496 ARG A N 1
ATOM 3976 C CA . ARG A 1 496 ? 13.659 20.687 2.121 1.00 63.88 496 ARG A CA 1
ATOM 3977 C C . ARG A 1 496 ? 13.168 22.116 2.393 1.00 63.88 496 ARG A C 1
ATOM 3979 O O . ARG A 1 496 ? 12.557 22.348 3.437 1.00 63.88 496 ARG A O 1
ATOM 3986 N N . GLU A 1 497 ? 13.489 23.069 1.524 1.00 54.06 497 GLU A N 1
ATOM 3987 C CA . GLU A 1 497 ? 13.119 24.480 1.703 1.00 54.06 497 GLU A CA 1
ATOM 3988 C C . GLU A 1 497 ? 11.688 24.772 1.250 1.00 54.06 497 GLU A C 1
ATOM 3990 O O . GLU A 1 497 ? 11.159 25.862 1.477 1.00 54.06 497 GLU A O 1
ATOM 3995 N N . PHE A 1 498 ? 11.023 23.754 0.712 1.00 53.66 498 PHE A N 1
ATOM 3996 C CA . PHE A 1 498 ? 9.664 23.840 0.247 1.00 53.66 498 PHE A CA 1
ATOM 3997 C C . PHE A 1 498 ? 8.659 24.105 1.375 1.00 53.66 498 PHE A C 1
ATOM 3999 O O . PHE A 1 498 ? 8.417 23.300 2.283 1.00 53.66 498 PHE A O 1
ATOM 4006 N N . ILE A 1 499 ? 8.018 25.268 1.266 1.00 49.44 499 ILE A N 1
ATOM 4007 C CA . ILE A 1 499 ? 7.022 25.809 2.191 1.00 49.44 499 ILE A CA 1
ATOM 4008 C C . ILE A 1 499 ? 5.687 25.085 1.961 1.00 49.44 499 ILE A C 1
ATOM 4010 O O . ILE A 1 499 ? 4.789 25.551 1.260 1.00 49.44 499 ILE A O 1
ATOM 4014 N N . GLY A 1 500 ? 5.537 23.895 2.534 1.00 48.56 500 GLY A N 1
ATOM 4015 C CA . GLY A 1 500 ? 4.286 23.140 2.412 1.00 48.56 500 GLY A CA 1
ATOM 4016 C C . GLY A 1 500 ? 4.049 22.123 3.511 1.00 48.56 500 GLY A C 1
ATOM 4017 O O . GLY A 1 500 ? 2.900 21.897 3.879 1.00 48.56 500 GLY A O 1
ATOM 4018 N N . LEU A 1 501 ? 5.128 21.581 4.067 1.00 52.03 501 LEU A N 1
ATOM 4019 C CA . LEU A 1 501 ? 5.132 20.680 5.207 1.00 52.03 501 LEU A CA 1
ATOM 4020 C C . LEU A 1 501 ? 6.303 21.115 6.094 1.00 52.03 501 LEU A C 1
ATOM 4022 O O . LEU A 1 501 ? 7.402 21.341 5.593 1.00 52.03 501 LEU A O 1
ATOM 4026 N N . SER A 1 502 ? 6.093 21.292 7.401 1.00 51.69 502 SER A N 1
ATOM 4027 C CA . SER A 1 502 ? 7.219 21.498 8.324 1.00 51.69 502 SER A CA 1
ATOM 4028 C C . SER A 1 502 ? 8.082 20.239 8.275 1.00 51.69 502 SER A C 1
ATOM 4030 O O . SER A 1 502 ? 7.671 19.211 8.807 1.00 51.69 502 SER A O 1
ATOM 4032 N N . PHE A 1 503 ? 9.202 20.295 7.547 1.00 49.78 503 PHE A N 1
ATOM 4033 C CA . PHE A 1 503 ? 9.892 19.094 7.083 1.00 49.78 503 PHE A CA 1
ATOM 4034 C C . PHE A 1 503 ? 10.280 18.152 8.237 1.00 49.78 503 PHE A C 1
ATOM 4036 O O . PHE A 1 503 ? 10.827 18.609 9.245 1.00 49.78 503 PHE A O 1
ATOM 4043 N N . PRO A 1 504 ? 9.995 16.846 8.106 1.00 57.06 504 PRO A N 1
ATOM 4044 C CA . PRO A 1 504 ? 9.294 16.148 9.174 1.00 57.06 504 PRO A CA 1
ATOM 4045 C C . PRO A 1 504 ? 9.963 14.848 9.618 1.00 57.06 504 PRO A C 1
ATOM 4047 O O . PRO A 1 504 ? 10.910 14.341 9.019 1.00 57.06 504 PRO A O 1
ATOM 4050 N N . LEU A 1 505 ? 9.399 14.274 10.675 1.00 54.06 505 LEU A N 1
ATOM 4051 C CA . LEU A 1 505 ? 9.701 12.936 11.153 1.00 54.06 505 LEU A CA 1
ATOM 4052 C C . LEU A 1 505 ? 8.896 11.909 10.326 1.00 54.06 505 LEU A C 1
ATOM 4054 O O . LEU A 1 505 ? 7.695 11.815 10.527 1.00 54.06 505 LEU A O 1
ATOM 4058 N N . ASP A 1 506 ? 9.547 11.105 9.475 1.00 67.88 506 ASP A N 1
ATOM 4059 C CA . ASP A 1 506 ? 8.943 9.999 8.685 1.00 67.88 506 ASP A CA 1
ATOM 4060 C C . ASP A 1 506 ? 7.976 10.467 7.568 1.00 67.88 506 ASP A C 1
ATOM 4062 O O . ASP A 1 506 ? 6.775 10.499 7.773 1.00 67.88 506 ASP A O 1
ATOM 4066 N N . PRO A 1 507 ? 8.456 10.904 6.393 1.00 78.44 507 PRO A N 1
ATOM 4067 C CA . PRO A 1 507 ? 7.576 11.273 5.277 1.00 78.44 507 PRO A CA 1
ATOM 4068 C C . PRO A 1 507 ? 6.906 10.038 4.642 1.00 78.44 507 PRO A C 1
ATOM 4070 O O . PRO A 1 507 ? 7.481 8.952 4.690 1.00 78.44 507 PRO A O 1
ATOM 4073 N N . GLN A 1 508 ? 5.742 10.218 4.000 1.00 84.69 508 GLN A N 1
ATOM 4074 C CA . GLN A 1 508 ? 5.215 9.314 2.959 1.00 84.69 508 GLN A CA 1
ATOM 4075 C C . GLN A 1 508 ? 5.024 10.093 1.655 1.00 84.69 508 GLN A C 1
ATOM 4077 O O . GLN A 1 508 ? 4.700 11.282 1.677 1.00 84.69 508 GLN A O 1
ATOM 4082 N N . CYS A 1 509 ? 5.252 9.442 0.516 1.00 88.75 509 CYS A N 1
ATOM 4083 C CA . CYS A 1 509 ? 5.184 10.087 -0.791 1.00 88.75 509 CYS A CA 1
ATOM 4084 C C . CYS A 1 509 ? 4.814 9.079 -1.874 1.00 88.75 509 CYS A C 1
ATOM 4086 O O . CYS A 1 509 ? 5.443 8.021 -1.951 1.00 88.75 509 CYS A O 1
ATOM 4088 N N . ILE A 1 510 ? 3.837 9.443 -2.702 1.00 92.06 510 ILE A N 1
ATOM 4089 C CA . ILE A 1 510 ? 3.377 8.656 -3.845 1.00 92.06 510 ILE A CA 1
ATOM 4090 C C . ILE A 1 510 ? 3.111 9.576 -5.039 1.00 92.06 510 ILE A C 1
ATOM 4092 O O . ILE A 1 510 ? 2.548 10.660 -4.861 1.00 92.06 510 ILE A O 1
ATOM 4096 N N . TRP A 1 511 ? 3.552 9.149 -6.222 1.00 93.81 511 TRP A N 1
ATOM 4097 C CA . TRP A 1 511 ? 3.329 9.838 -7.492 1.00 93.81 511 TRP A CA 1
ATOM 4098 C C . TRP A 1 511 ? 2.217 9.146 -8.269 1.00 93.81 511 TRP A C 1
ATOM 4100 O O . TRP A 1 511 ? 2.191 7.920 -8.329 1.00 93.81 511 TRP A O 1
ATOM 4110 N N . PHE A 1 512 ? 1.286 9.932 -8.799 1.00 93.94 512 PHE A N 1
ATOM 4111 C CA . PHE A 1 512 ? 0.168 9.481 -9.625 1.00 93.94 512 PHE A CA 1
ATOM 4112 C C . PHE A 1 512 ? -0.539 10.697 -10.227 1.00 93.94 512 PHE A C 1
ATOM 4114 O O . PHE A 1 512 ? -0.450 11.783 -9.672 1.00 93.94 512 PHE A O 1
ATOM 4121 N N . ASP A 1 513 ? -1.246 10.523 -11.337 1.00 94.12 513 ASP A N 1
ATOM 4122 C CA . ASP A 1 513 ? -2.065 11.572 -11.956 1.00 94.12 513 ASP A CA 1
ATOM 4123 C C . ASP A 1 513 ? -3.434 11.620 -11.257 1.00 94.12 513 ASP A C 1
ATOM 4125 O O . ASP A 1 513 ? -4.273 10.738 -11.454 1.00 94.12 513 ASP A O 1
ATOM 4129 N N . PHE A 1 514 ? -3.638 12.577 -10.346 1.00 94.56 514 PHE A N 1
ATOM 4130 C CA . PHE A 1 514 ? -4.844 12.607 -9.507 1.00 94.56 514 PHE A CA 1
ATOM 4131 C C . PHE A 1 514 ? -6.000 13.389 -10.134 1.00 94.56 514 PHE A C 1
ATOM 4133 O O . PHE A 1 514 ? -7.140 13.314 -9.655 1.00 94.56 514 PHE A O 1
ATOM 4140 N N . ASP A 1 515 ? -5.711 14.225 -11.129 1.00 94.44 515 ASP A N 1
ATOM 4141 C CA . ASP A 1 515 ? -6.687 15.065 -11.822 1.00 94.44 515 ASP A CA 1
ATOM 4142 C C . ASP A 1 515 ? -6.816 14.745 -13.315 1.00 94.44 515 ASP A C 1
ATOM 4144 O O . ASP A 1 515 ? -7.456 15.502 -14.051 1.00 94.44 515 ASP A O 1
ATOM 4148 N N . ASN A 1 516 ? -6.276 13.594 -13.729 1.00 93.38 516 ASN A N 1
ATOM 4149 C CA . ASN A 1 516 ? -6.286 13.080 -15.096 1.00 93.38 516 ASN A CA 1
ATOM 4150 C C . ASN A 1 516 ? -5.797 14.125 -16.113 1.00 93.38 516 ASN A C 1
ATOM 4152 O O . ASN A 1 516 ? -6.294 14.190 -17.246 1.00 93.38 516 ASN A O 1
ATOM 4156 N N . SER A 1 517 ? -4.871 14.989 -15.697 1.00 92.06 517 SER A N 1
ATOM 4157 C CA . SER A 1 517 ? -4.281 16.015 -16.555 1.00 92.06 517 SER A CA 1
ATOM 4158 C C . SER A 1 517 ? -3.217 15.438 -17.481 1.00 92.06 517 SER A C 1
ATOM 4160 O O . SER A 1 517 ? -2.897 16.053 -18.506 1.00 92.06 517 SER A O 1
ATOM 4162 N N . GLY A 1 518 ? -2.715 14.240 -17.168 1.00 88.38 518 GLY A N 1
ATOM 4163 C CA . GLY A 1 518 ? -1.696 13.552 -17.936 1.00 88.38 518 GLY A CA 1
ATOM 4164 C C . GLY A 1 518 ? -0.267 13.860 -17.519 1.00 88.38 518 GLY A C 1
ATOM 4165 O O . GLY A 1 518 ? 0.671 13.302 -18.080 1.00 88.38 518 GLY A O 1
ATOM 4166 N N . THR A 1 519 ? -0.063 14.749 -16.556 1.00 92.31 519 THR A N 1
ATOM 4167 C CA . THR A 1 519 ? 1.218 14.924 -15.875 1.00 92.31 519 THR A CA 1
ATOM 4168 C C . THR A 1 519 ? 1.229 14.113 -14.588 1.00 92.31 519 THR A C 1
ATOM 4170 O O . THR A 1 519 ? 0.197 13.904 -13.962 1.00 92.31 519 THR A O 1
ATOM 4173 N N . GLN A 1 520 ? 2.402 13.623 -14.174 1.00 93.25 520 GLN A N 1
ATOM 4174 C CA . GLN A 1 520 ? 2.490 12.962 -12.874 1.00 93.25 520 GLN A CA 1
ATOM 4175 C C . GLN A 1 520 ? 2.433 13.999 -11.753 1.00 93.25 520 GLN A C 1
ATOM 4177 O O . GLN A 1 520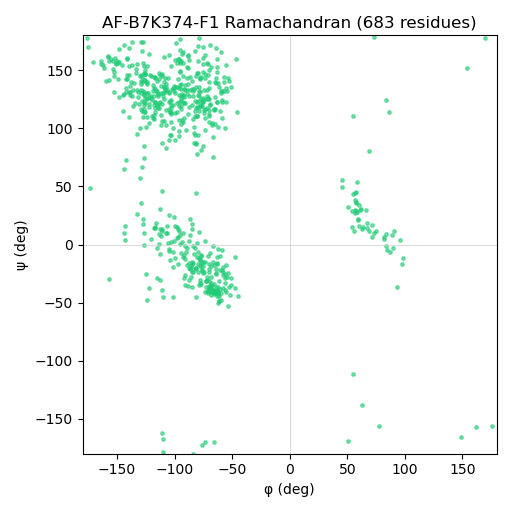 ? 3.275 14.902 -11.692 1.00 93.25 520 GLN A O 1
ATOM 4182 N N . ASP A 1 521 ? 1.475 13.822 -10.847 1.00 95.12 521 ASP A N 1
ATOM 4183 C CA . ASP A 1 521 ? 1.327 14.605 -9.629 1.00 95.12 521 ASP A CA 1
ATOM 4184 C C . ASP A 1 521 ? 1.916 13.869 -8.427 1.00 95.12 521 ASP A C 1
ATOM 4186 O O . ASP A 1 521 ? 2.297 12.700 -8.503 1.00 95.12 521 ASP A O 1
ATOM 4190 N N . VAL A 1 522 ? 1.963 14.539 -7.274 1.00 93.75 522 VAL A N 1
ATOM 4191 C CA . VAL A 1 522 ? 2.474 13.921 -6.049 1.00 93.75 522 VAL A CA 1
ATOM 4192 C C . VAL A 1 522 ? 1.619 14.224 -4.825 1.00 93.75 522 VAL A C 1
ATOM 4194 O O . VAL A 1 522 ? 1.280 15.369 -4.518 1.00 93.75 522 VAL A O 1
ATOM 4197 N N . LEU A 1 523 ? 1.315 13.174 -4.063 1.00 93.06 523 LEU A N 1
ATOM 4198 C CA . LEU A 1 523 ? 0.842 13.272 -2.688 1.00 93.06 523 LEU A CA 1
ATOM 4199 C C . LEU A 1 523 ? 2.040 13.137 -1.753 1.00 93.06 523 LEU A C 1
ATOM 4201 O O . LEU A 1 523 ? 2.746 12.129 -1.765 1.00 93.06 523 LEU A O 1
ATOM 4205 N N . MET A 1 524 ? 2.234 14.134 -0.894 1.00 88.69 524 MET A N 1
ATOM 4206 C CA . MET A 1 524 ? 3.203 14.068 0.196 1.00 88.69 524 MET A CA 1
ATOM 4207 C C . MET A 1 524 ? 2.473 14.170 1.525 1.00 88.69 524 MET A C 1
ATOM 4209 O O . MET A 1 524 ? 1.627 15.047 1.725 1.00 88.69 524 MET A O 1
ATOM 4213 N N . THR A 1 525 ? 2.825 13.295 2.458 1.00 83.62 525 THR A N 1
ATOM 4214 C CA . THR A 1 525 ? 2.320 13.346 3.825 1.00 83.62 525 THR A CA 1
ATOM 4215 C C . THR A 1 525 ? 3.469 13.377 4.816 1.00 83.62 525 THR A C 1
ATOM 4217 O O . THR A 1 525 ? 4.571 12.878 4.569 1.00 83.62 525 THR A O 1
ATOM 4220 N N . SER A 1 526 ? 3.218 14.009 5.956 1.00 74.88 526 SER A N 1
ATOM 4221 C CA . SER A 1 526 ? 4.209 14.084 7.013 1.00 74.88 526 SER A CA 1
ATOM 4222 C C . SER A 1 526 ? 3.630 14.329 8.395 1.00 74.88 526 SER A C 1
ATOM 4224 O O . SER A 1 526 ? 2.546 14.898 8.535 1.00 74.88 526 SER A O 1
ATOM 4226 N N . LEU A 1 527 ? 4.401 13.959 9.417 1.00 67.50 527 LEU A N 1
ATOM 4227 C CA . LEU A 1 527 ? 4.187 14.413 10.785 1.00 67.50 527 LEU A CA 1
ATOM 4228 C C . LEU A 1 527 ? 4.779 15.815 10.974 1.00 67.50 527 LEU A C 1
ATOM 4230 O O . LEU A 1 527 ? 6.009 15.946 10.998 1.00 67.50 527 LEU A O 1
ATOM 4234 N N . PRO A 1 528 ? 3.955 16.862 11.154 1.00 59.62 528 PRO A N 1
ATOM 4235 C CA . PRO A 1 528 ? 4.456 18.189 11.464 1.00 59.62 528 PRO A CA 1
ATOM 4236 C C . PRO A 1 528 ? 5.132 18.175 12.840 1.00 59.62 528 PRO A C 1
ATOM 4238 O O . PRO A 1 528 ? 4.548 17.770 13.847 1.00 59.62 528 PRO A O 1
ATOM 4241 N N . TYR A 1 529 ? 6.375 18.647 12.901 1.00 51.19 529 TYR A N 1
ATOM 4242 C CA . TYR A 1 529 ? 7.082 18.852 14.163 1.00 51.19 529 TYR A CA 1
ATOM 4243 C C . TYR A 1 529 ? 6.811 20.272 14.681 1.00 51.19 529 TYR A C 1
ATOM 4245 O O . TYR A 1 529 ? 7.428 21.242 14.238 1.00 51.19 529 TYR A O 1
ATOM 4253 N N . HIS A 1 530 ? 5.875 20.428 15.619 1.00 45.72 530 HIS A N 1
ATOM 4254 C CA . HIS A 1 530 ? 5.564 21.733 16.207 1.00 45.72 530 HIS A CA 1
ATOM 4255 C C . HIS A 1 530 ? 6.529 22.094 17.344 1.00 45.72 530 HIS A C 1
ATOM 4257 O O . HIS A 1 530 ? 6.222 21.883 18.512 1.00 45.72 530 HIS A O 1
ATOM 4263 N N . HIS A 1 531 ? 7.671 22.722 17.039 1.00 44.53 531 HIS A N 1
ATOM 4264 C CA . HIS A 1 531 ? 8.472 23.386 18.074 1.00 44.53 531 HIS A CA 1
ATOM 4265 C C . HIS A 1 531 ? 9.053 24.726 17.611 1.00 44.53 531 HIS A C 1
ATOM 4267 O O . HIS A 1 531 ? 10.042 24.792 16.894 1.00 44.53 531 HIS A O 1
ATOM 4273 N N . TRP A 1 532 ? 8.523 25.805 18.185 1.00 36.72 532 TRP A N 1
ATOM 4274 C CA . TRP A 1 532 ? 9.088 27.161 18.261 1.00 36.72 532 TRP A CA 1
ATOM 4275 C C . TRP A 1 532 ? 10.570 27.231 18.705 1.00 36.72 532 TRP A C 1
ATOM 4277 O O . TRP A 1 532 ? 11.192 28.283 18.602 1.00 36.72 532 TRP A O 1
ATOM 4287 N N . LYS A 1 533 ? 11.163 26.126 19.183 1.00 36.47 533 LYS A N 1
ATOM 4288 C CA . LYS A 1 533 ? 12.568 26.024 19.610 1.00 36.47 533 LYS A CA 1
ATOM 4289 C C . LYS A 1 533 ? 13.579 25.974 18.454 1.00 36.47 533 LYS A C 1
ATOM 4291 O O . LYS A 1 533 ? 14.718 26.377 18.662 1.00 36.47 533 LYS A O 1
ATOM 4296 N N . SER A 1 534 ? 13.192 25.539 17.252 1.00 36.62 534 SER A N 1
ATOM 4297 C CA . SER A 1 534 ? 14.081 25.557 16.072 1.00 36.62 534 SER A CA 1
ATOM 4298 C C . SER A 1 534 ? 14.318 26.978 15.545 1.00 36.62 534 SER A C 1
ATOM 4300 O O . SER A 1 534 ? 15.414 27.301 15.093 1.00 36.62 534 SER A O 1
ATOM 4302 N N . VAL A 1 535 ? 13.336 27.870 15.708 1.00 33.41 535 VAL A N 1
ATOM 4303 C CA . VAL A 1 535 ? 13.474 29.301 15.389 1.00 33.41 535 VAL A CA 1
ATOM 4304 C C . VAL A 1 535 ? 14.531 29.968 16.282 1.00 33.41 535 VAL A C 1
ATOM 4306 O O . VAL A 1 535 ? 15.310 30.782 15.798 1.00 33.41 535 VAL A O 1
ATOM 4309 N N . PHE A 1 536 ? 14.629 29.580 17.559 1.00 34.84 536 PHE A N 1
ATOM 4310 C CA . PHE A 1 536 ? 15.659 30.094 18.476 1.00 34.84 536 PHE A CA 1
ATOM 4311 C C . PHE A 1 536 ? 17.059 29.522 18.221 1.00 34.84 536 PHE A C 1
ATOM 4313 O O . PHE A 1 536 ? 18.038 30.175 18.564 1.00 34.84 536 PHE A O 1
ATOM 4320 N N . TRP A 1 537 ? 17.174 28.346 17.598 1.00 34.31 537 TRP A N 1
ATOM 4321 C CA . TRP A 1 537 ? 18.470 27.780 17.207 1.00 34.31 537 TRP A CA 1
ATOM 4322 C C . TRP A 1 537 ? 19.047 28.421 15.939 1.00 34.31 537 TRP A C 1
ATOM 4324 O O . TRP A 1 537 ? 20.263 28.561 15.834 1.00 34.31 537 TRP A O 1
ATOM 4334 N N . ASN A 1 538 ? 18.192 28.879 15.019 1.00 33.19 538 ASN A N 1
ATOM 4335 C CA . ASN A 1 538 ? 18.624 29.612 13.823 1.00 33.19 538 ASN A CA 1
ATOM 4336 C C . ASN A 1 538 ? 18.991 31.084 14.093 1.00 33.19 538 ASN A C 1
ATOM 4338 O O . ASN A 1 538 ? 19.624 31.713 13.246 1.00 33.19 538 ASN A O 1
ATOM 4342 N N . PHE A 1 539 ? 18.652 31.638 15.264 1.00 30.62 539 PHE A N 1
ATOM 4343 C CA . PHE A 1 539 ? 19.142 32.947 15.702 1.00 30.62 539 PHE A CA 1
ATOM 4344 C C . PHE A 1 539 ? 20.356 32.786 16.621 1.00 30.62 539 PHE A C 1
ATOM 4346 O O . PHE A 1 539 ? 20.259 32.622 17.834 1.00 30.62 539 PHE A O 1
ATOM 4353 N N . SER A 1 540 ? 21.524 32.854 15.998 1.00 38.16 540 SER A N 1
ATOM 4354 C CA . SER A 1 540 ? 22.859 32.789 16.581 1.00 38.16 540 SER A CA 1
ATOM 4355 C C . SER A 1 540 ? 23.018 33.675 17.823 1.00 38.16 540 SER A C 1
ATOM 4357 O O . SER A 1 540 ? 23.080 34.902 17.724 1.00 38.16 540 SER A O 1
ATOM 4359 N N . VAL A 1 541 ? 23.224 33.057 18.988 1.00 31.72 541 VAL A N 1
ATOM 4360 C CA . VAL A 1 541 ? 23.857 33.723 20.133 1.00 31.72 541 VAL A CA 1
ATOM 4361 C C . VAL A 1 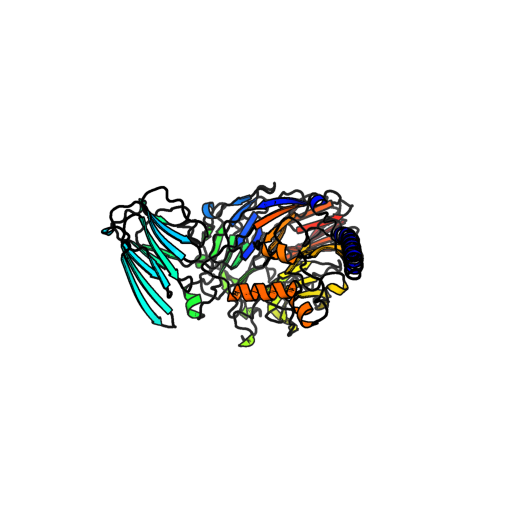541 ? 25.313 33.239 20.233 1.00 31.72 541 VAL A C 1
ATOM 4363 O O . VAL A 1 541 ? 25.606 32.235 20.867 1.00 31.72 541 VAL A O 1
ATOM 4366 N N . SER A 1 542 ? 26.213 34.022 19.616 1.00 34.50 542 SER A N 1
ATOM 4367 C CA . SER A 1 542 ? 27.690 34.068 19.749 1.00 34.50 542 SER A CA 1
ATOM 4368 C C . SER A 1 542 ? 28.585 33.076 18.948 1.00 34.50 542 SER A C 1
ATOM 4370 O O . SER A 1 542 ? 28.489 31.868 19.145 1.00 34.50 542 SER A O 1
ATOM 4372 N N . PRO A 1 543 ? 29.559 33.561 18.130 1.00 37.22 543 PRO A N 1
ATOM 4373 C CA . PRO A 1 543 ? 30.485 32.738 17.321 1.00 37.22 543 PRO A CA 1
ATOM 4374 C C . PRO A 1 543 ? 31.713 32.142 18.043 1.00 37.22 543 PRO A C 1
ATOM 4376 O O . PRO A 1 543 ? 32.532 31.488 17.404 1.00 37.22 543 PRO A O 1
ATOM 4379 N N . ASN A 1 544 ? 31.908 32.352 19.348 1.00 35.56 544 ASN A N 1
ATOM 4380 C CA . ASN A 1 544 ? 33.195 32.049 20.005 1.00 35.56 544 ASN A CA 1
ATOM 4381 C C . ASN A 1 544 ? 33.381 30.597 20.509 1.00 35.56 544 ASN A C 1
ATOM 4383 O O . ASN A 1 544 ? 34.214 30.359 21.380 1.00 35.56 544 ASN A O 1
ATOM 4387 N N . MET A 1 545 ? 32.653 29.610 19.977 1.00 34.62 545 MET A N 1
ATOM 4388 C CA . MET A 1 545 ? 32.765 28.198 20.401 1.00 34.62 545 MET A CA 1
ATOM 4389 C C . MET A 1 545 ? 32.998 27.200 19.253 1.00 34.62 545 MET A C 1
ATOM 4391 O O . MET A 1 545 ? 32.758 26.006 19.405 1.00 34.62 545 MET A O 1
ATOM 4395 N N . SER A 1 546 ? 33.516 27.643 18.107 1.00 37.22 546 SER A N 1
ATOM 4396 C CA . SER A 1 546 ? 33.691 26.796 16.916 1.00 37.22 546 SER A CA 1
ATOM 4397 C C . SER A 1 546 ? 34.985 25.961 16.857 1.00 37.22 546 SER A C 1
ATOM 4399 O O . SER A 1 546 ? 35.331 25.475 15.784 1.00 37.22 546 SER A O 1
ATOM 4401 N N . PHE A 1 547 ? 35.703 25.744 17.968 1.00 34.59 547 PHE A N 1
ATOM 4402 C CA . PHE A 1 547 ? 37.002 25.039 17.948 1.00 34.59 547 PHE A CA 1
ATOM 4403 C C . PHE A 1 547 ? 37.080 23.713 18.716 1.00 34.59 547 PHE A C 1
ATOM 4405 O O . PHE A 1 547 ? 38.178 23.202 18.930 1.00 34.59 547 PHE A O 1
ATOM 4412 N N . ILE A 1 548 ? 35.956 23.100 19.104 1.00 35.41 548 ILE A N 1
ATOM 4413 C CA . ILE A 1 548 ? 35.999 21.816 19.818 1.00 35.41 548 ILE A CA 1
ATOM 4414 C C . ILE A 1 548 ? 35.092 20.775 19.144 1.00 35.41 548 ILE A C 1
ATOM 4416 O O . ILE A 1 548 ? 33.871 20.862 19.187 1.00 35.41 548 ILE A O 1
ATOM 4420 N N . ASN A 1 549 ? 35.753 19.735 18.622 1.00 36.97 549 ASN A N 1
ATOM 4421 C CA . ASN A 1 549 ? 35.281 18.377 18.317 1.00 36.97 549 ASN A CA 1
ATOM 4422 C C . ASN A 1 549 ? 34.608 18.067 16.960 1.00 36.97 549 ASN A C 1
ATOM 4424 O O . ASN A 1 549 ? 33.432 18.340 16.734 1.00 36.97 549 ASN A O 1
ATOM 4428 N N . GLY A 1 550 ? 35.285 17.239 16.151 1.00 36.03 550 GLY A N 1
ATOM 4429 C CA . GLY A 1 550 ? 34.681 16.480 15.040 1.00 36.03 550 GLY A CA 1
ATOM 4430 C C . GLY A 1 550 ? 33.676 15.393 15.481 1.00 36.03 550 GLY A C 1
ATOM 4431 O O . GLY A 1 550 ? 33.100 14.706 14.640 1.00 36.03 550 GLY A O 1
ATOM 4432 N N . TRP A 1 551 ? 33.461 15.210 16.791 1.00 40.22 551 TRP A N 1
ATOM 4433 C CA . TRP A 1 551 ? 32.335 14.462 17.374 1.00 40.22 551 TRP A CA 1
ATOM 4434 C C . TRP A 1 551 ? 31.041 15.295 17.396 1.00 40.22 551 TRP A C 1
ATOM 4436 O O . TRP A 1 551 ? 29.970 14.750 17.160 1.00 40.22 551 TRP A O 1
ATOM 4446 N N . LEU A 1 552 ? 31.122 16.615 17.599 1.00 37.06 552 LEU A N 1
ATOM 4447 C CA . LEU A 1 552 ? 29.953 17.503 17.594 1.00 37.06 552 LEU A CA 1
ATOM 4448 C C . LEU A 1 552 ? 29.405 17.687 16.172 1.00 37.06 552 LEU A C 1
ATOM 4450 O O . LEU A 1 552 ? 28.205 17.585 15.976 1.00 37.06 552 LEU A O 1
ATOM 4454 N N . GLN A 1 553 ? 30.263 17.818 15.154 1.00 40.03 553 GLN A N 1
ATOM 4455 C CA . GLN A 1 553 ? 29.825 17.887 13.746 1.00 40.03 553 GLN A CA 1
ATOM 4456 C C . GLN A 1 553 ? 29.181 16.584 13.233 1.00 40.03 553 GLN A C 1
ATOM 4458 O O . GLN A 1 553 ? 28.236 16.633 12.452 1.00 40.03 553 GLN A O 1
ATOM 4463 N N . ARG A 1 554 ? 29.637 15.413 13.705 1.00 36.91 554 ARG A N 1
ATOM 4464 C CA . ARG A 1 554 ? 29.039 14.105 13.366 1.00 36.91 554 ARG A CA 1
ATOM 4465 C C . ARG A 1 554 ? 27.708 13.823 14.084 1.00 36.91 554 ARG A C 1
ATOM 4467 O O . ARG A 1 554 ? 26.956 12.977 13.615 1.00 36.91 554 ARG A O 1
ATOM 4474 N N . ASN A 1 555 ? 27.413 14.534 15.175 1.00 38.88 555 ASN A N 1
ATOM 4475 C CA . ASN A 1 555 ? 26.200 14.383 15.994 1.00 38.88 555 ASN A CA 1
ATOM 4476 C C . ASN A 1 555 ? 25.236 15.587 15.923 1.00 38.88 555 ASN A C 1
ATOM 4478 O O . ASN A 1 555 ? 24.272 15.627 16.684 1.00 38.88 555 ASN A O 1
ATOM 4482 N N . LEU A 1 556 ? 25.491 16.565 15.044 1.00 35.53 556 LEU A N 1
ATOM 4483 C CA . LEU A 1 556 ? 24.657 17.767 14.879 1.00 35.53 556 LEU A CA 1
ATOM 4484 C C . LEU A 1 556 ? 24.201 18.019 13.428 1.00 35.53 556 LEU A C 1
ATOM 4486 O O . LEU A 1 556 ? 23.641 19.070 13.135 1.00 35.53 556 LEU A O 1
ATOM 4490 N N . HIS A 1 557 ? 24.412 17.072 12.509 1.00 40.41 557 HIS A N 1
ATOM 4491 C CA . HIS A 1 557 ? 23.834 17.121 11.159 1.00 40.41 557 HIS A CA 1
ATOM 4492 C C . HIS A 1 557 ? 22.522 16.317 11.083 1.00 40.41 557 HIS A C 1
ATOM 4494 O O . HIS A 1 557 ? 22.354 15.383 11.872 1.00 40.41 557 HIS A O 1
ATOM 4500 N N . PRO A 1 558 ? 21.613 16.627 10.130 1.00 45.12 558 PRO A N 1
ATOM 4501 C CA . PRO A 1 558 ? 20.235 16.123 10.098 1.00 45.12 558 PRO A CA 1
ATOM 4502 C C . PRO A 1 558 ? 20.116 14.609 10.320 1.00 45.12 558 PRO A C 1
ATOM 4504 O O . PRO A 1 558 ? 19.244 14.163 11.049 1.00 45.12 558 PRO A O 1
ATOM 4507 N N . HIS A 1 559 ? 21.050 13.812 9.797 1.00 40.28 559 HIS A N 1
ATOM 4508 C CA . HIS A 1 559 ? 21.104 12.360 10.003 1.00 40.28 559 HIS A CA 1
ATOM 4509 C C . HIS A 1 559 ? 21.163 11.931 11.488 1.00 40.28 559 HIS A C 1
ATOM 4511 O O . HIS A 1 559 ? 20.540 10.950 11.891 1.00 40.28 559 HIS A O 1
ATOM 4517 N N . SER A 1 560 ? 21.905 12.657 12.327 1.00 44.03 560 SER A N 1
ATOM 4518 C CA . SER A 1 560 ? 21.984 12.401 13.773 1.00 44.03 560 SER A CA 1
ATOM 4519 C C . SER A 1 560 ? 20.751 12.895 14.532 1.00 44.03 560 SER A C 1
ATOM 4521 O O . SER A 1 560 ? 20.308 12.209 15.451 1.00 44.03 560 SER A O 1
ATOM 4523 N N . GLU A 1 561 ? 20.139 14.008 14.104 1.00 46.03 561 GLU A N 1
ATOM 4524 C CA . GLU A 1 561 ? 18.832 14.442 14.611 1.00 46.03 561 GLU A CA 1
ATOM 4525 C C . GLU A 1 561 ? 17.763 13.395 14.294 1.00 46.03 561 GLU A C 1
ATOM 4527 O O . GLU A 1 561 ? 17.073 12.962 15.204 1.00 46.03 561 GLU A O 1
ATOM 4532 N N . PHE A 1 562 ? 17.660 12.900 13.058 1.00 48.66 562 PHE A N 1
ATOM 4533 C CA . PHE A 1 562 ? 16.665 11.884 12.692 1.00 48.66 562 PHE A CA 1
ATOM 4534 C C . PHE A 1 562 ? 16.879 10.551 13.416 1.00 48.66 562 PHE A C 1
ATOM 4536 O O . PHE A 1 562 ? 15.910 9.946 13.880 1.00 48.66 562 PHE A O 1
ATOM 4543 N N . LYS A 1 563 ? 18.135 10.108 13.570 1.00 47.09 563 LYS A N 1
ATOM 4544 C CA . LYS A 1 563 ? 18.469 8.898 14.335 1.00 47.09 563 LYS A CA 1
ATOM 4545 C C . LYS A 1 563 ? 18.075 9.039 15.810 1.00 47.09 563 LYS A C 1
ATOM 4547 O O . LYS A 1 563 ? 17.366 8.179 16.329 1.00 47.09 563 LYS A O 1
ATOM 4552 N N . ASN A 1 564 ? 18.472 10.137 16.456 1.00 44.66 564 ASN A N 1
ATOM 4553 C CA . ASN A 1 564 ? 18.135 10.404 17.854 1.00 44.66 564 ASN A CA 1
ATOM 4554 C C . ASN A 1 564 ? 16.637 10.651 18.036 1.00 44.66 564 ASN A C 1
ATOM 4556 O O . ASN A 1 564 ? 16.083 10.176 19.008 1.00 44.66 564 ASN A O 1
ATOM 4560 N N . LEU A 1 565 ? 15.952 11.293 17.087 1.00 47.59 565 LEU A N 1
ATOM 4561 C CA . LEU A 1 565 ? 14.511 11.546 17.149 1.00 47.59 565 LEU A CA 1
ATOM 4562 C C . LEU A 1 565 ? 13.681 10.285 16.919 1.00 47.59 565 LEU A C 1
ATOM 4564 O O . LEU A 1 565 ? 12.602 10.175 17.485 1.00 47.59 565 LEU A O 1
ATOM 4568 N N . ARG A 1 566 ? 14.139 9.320 16.113 1.00 46.84 566 ARG A N 1
ATOM 4569 C CA . ARG A 1 566 ? 13.464 8.018 15.978 1.00 46.84 566 ARG A CA 1
ATOM 4570 C C . ARG A 1 566 ? 13.692 7.155 17.214 1.00 46.84 566 ARG A C 1
ATOM 4572 O O . ARG A 1 566 ? 12.743 6.544 17.698 1.00 46.84 566 ARG A O 1
ATOM 4579 N N . GLU A 1 567 ? 14.909 7.149 17.757 1.00 45.12 567 GLU A N 1
ATOM 4580 C CA . GLU A 1 567 ? 15.200 6.520 19.049 1.00 45.12 567 GLU A CA 1
ATOM 4581 C C . GLU A 1 567 ? 14.432 7.186 20.199 1.00 45.12 567 GLU A C 1
ATOM 4583 O O . GLU A 1 567 ? 13.868 6.481 21.029 1.00 45.12 567 GLU A O 1
ATOM 4588 N N . ASP A 1 568 ? 14.342 8.513 20.229 1.00 44.34 568 ASP A N 1
ATOM 4589 C CA . ASP A 1 568 ? 13.565 9.274 21.203 1.00 44.34 568 ASP A CA 1
ATOM 4590 C C . ASP A 1 568 ? 12.074 9.063 20.973 1.00 44.34 568 ASP A C 1
ATOM 4592 O O . ASP A 1 568 ? 11.363 8.861 21.940 1.00 44.34 568 ASP A O 1
ATOM 4596 N N . ARG A 1 569 ? 11.563 8.992 19.738 1.00 45.25 569 ARG A N 1
ATOM 4597 C CA . ARG A 1 569 ? 10.165 8.600 19.481 1.00 45.25 569 ARG A CA 1
ATOM 4598 C C . ARG A 1 569 ? 9.904 7.196 20.030 1.00 45.25 569 ARG A C 1
ATOM 4600 O O . ARG A 1 569 ? 8.888 6.983 20.668 1.00 45.25 569 ARG A O 1
ATOM 4607 N N . LEU A 1 570 ? 10.821 6.245 19.858 1.00 45.41 570 LEU A N 1
ATOM 4608 C CA . LEU A 1 570 ? 10.680 4.897 20.424 1.00 45.41 570 LEU A CA 1
ATOM 4609 C C . LEU A 1 570 ? 10.790 4.876 21.962 1.00 45.41 570 LEU A C 1
ATOM 4611 O O . LEU A 1 570 ? 10.131 4.059 22.598 1.00 45.41 570 LEU A O 1
ATOM 4615 N N . LYS A 1 571 ? 11.603 5.754 22.564 1.00 39.97 571 LYS A N 1
ATOM 4616 C CA . LYS A 1 571 ? 11.865 5.812 24.018 1.00 39.97 571 LYS A CA 1
ATOM 4617 C C . LYS A 1 571 ? 10.916 6.742 24.793 1.00 39.97 571 LYS A C 1
ATOM 4619 O O . LYS A 1 571 ? 10.730 6.551 25.990 1.00 39.97 571 LYS A O 1
ATOM 4624 N N . THR A 1 572 ? 10.362 7.757 24.133 1.00 36.81 572 THR A N 1
ATOM 4625 C CA . THR A 1 572 ? 9.605 8.889 24.704 1.00 36.81 572 THR A CA 1
ATOM 4626 C C . THR A 1 572 ? 8.231 9.083 24.071 1.00 36.81 572 THR A C 1
ATOM 4628 O O . THR A 1 572 ? 7.523 9.992 24.503 1.00 36.81 572 THR A O 1
ATOM 4631 N N . ALA A 1 573 ? 7.823 8.261 23.087 1.00 40.22 573 ALA A N 1
ATOM 4632 C CA . ALA A 1 573 ? 6.426 8.224 22.665 1.00 40.22 573 ALA A CA 1
ATOM 4633 C C . ALA A 1 573 ? 5.572 7.912 23.889 1.00 40.22 573 ALA A C 1
ATOM 4635 O O . ALA A 1 573 ? 5.435 6.766 24.319 1.00 40.22 573 ALA A O 1
ATOM 4636 N N . ASP A 1 574 ? 4.978 8.961 24.440 1.00 39.75 574 ASP A N 1
ATOM 4637 C CA . ASP A 1 574 ? 3.839 8.828 25.307 1.00 39.75 574 ASP A CA 1
ATOM 4638 C C . ASP A 1 574 ? 2.706 8.297 24.427 1.00 39.75 574 ASP A C 1
ATOM 4640 O O . ASP A 1 574 ? 1.990 9.044 23.762 1.00 39.75 574 ASP A O 1
ATOM 4644 N N . HIS A 1 575 ? 2.570 6.972 24.387 1.00 46.62 575 HIS A N 1
ATOM 4645 C CA . HIS A 1 575 ? 1.510 6.287 23.655 1.00 46.62 575 HIS A CA 1
ATOM 4646 C C . HIS A 1 575 ? 0.097 6.691 24.126 1.00 46.62 575 HIS A C 1
ATOM 4648 O O . HIS A 1 575 ? -0.875 6.247 23.519 1.00 46.62 575 HIS A O 1
ATOM 4654 N N . THR A 1 576 ? -0.020 7.518 25.175 1.00 42.03 576 THR A N 1
ATOM 4655 C CA . THR A 1 576 ? -1.277 8.067 25.700 1.00 42.03 576 THR A CA 1
ATOM 4656 C C . THR A 1 576 ? -1.516 9.537 25.321 1.00 42.03 576 THR A C 1
ATOM 4658 O O . THR A 1 576 ? -2.645 10.019 25.414 1.00 42.03 576 THR A O 1
ATOM 4661 N N . LYS A 1 577 ? -0.497 10.256 24.822 1.00 45.56 577 LYS A N 1
ATOM 4662 C CA . LYS A 1 577 ? -0.593 11.656 24.371 1.00 45.56 577 LYS A CA 1
ATOM 4663 C C . LYS A 1 577 ? -0.063 11.800 22.946 1.00 45.56 577 LYS A C 1
ATOM 4665 O O . LYS A 1 577 ? 1.091 12.151 22.723 1.00 45.56 577 LYS A O 1
ATOM 4670 N N . SER A 1 578 ? -0.920 11.534 21.963 1.00 46.03 578 SER A N 1
ATOM 4671 C CA . SER A 1 578 ? -0.658 11.941 20.583 1.00 46.03 578 SER A CA 1
ATOM 4672 C C . SER A 1 578 ? -1.025 13.419 20.423 1.00 46.03 578 SER A C 1
ATOM 4674 O O . SER A 1 578 ? -2.190 13.795 20.546 1.00 46.03 578 SER A O 1
ATOM 4676 N N . ASP A 1 579 ? -0.010 14.261 20.240 1.00 50.22 579 ASP A N 1
ATOM 4677 C CA . ASP A 1 579 ? -0.157 15.662 19.812 1.00 50.22 579 ASP A CA 1
ATOM 4678 C C . ASP A 1 579 ? 0.302 15.837 18.347 1.00 50.22 579 ASP A C 1
ATOM 4680 O O . ASP A 1 579 ? 0.460 16.954 17.856 1.00 50.22 579 ASP A O 1
ATOM 4684 N N . PHE A 1 580 ? 0.547 14.729 17.638 1.00 61.16 580 PHE A N 1
ATOM 4685 C CA . PHE A 1 580 ? 1.064 14.727 16.274 1.00 61.16 580 PHE A CA 1
ATOM 4686 C C . PHE A 1 580 ? -0.017 14.244 15.304 1.00 61.16 580 PHE A C 1
ATOM 4688 O O . PHE A 1 580 ? -0.309 13.055 15.245 1.00 61.16 580 PHE A O 1
ATOM 4695 N N . VAL A 1 581 ? -0.587 15.165 14.525 1.00 68.88 581 VAL A N 1
ATOM 4696 C CA . VAL A 1 581 ? -1.550 14.851 13.459 1.00 68.88 581 VAL A CA 1
ATOM 4697 C C . VAL A 1 581 ? -0.844 14.933 12.117 1.00 68.88 581 VAL A C 1
ATOM 4699 O O . VAL A 1 581 ? -0.278 15.974 11.788 1.00 68.88 581 VAL A O 1
ATOM 4702 N N . TRP A 1 582 ? -0.896 13.859 11.329 1.00 75.62 582 TRP A N 1
ATOM 4703 C CA . TRP A 1 582 ? -0.339 13.861 9.980 1.00 75.62 582 TRP A CA 1
ATOM 4704 C C . TRP A 1 582 ? -1.031 14.892 9.092 1.00 75.62 582 TRP A C 1
ATOM 4706 O O . TRP A 1 582 ? -2.257 14.994 9.059 1.00 75.62 582 TRP A O 1
ATOM 4716 N N . GLN A 1 583 ? -0.227 15.627 8.333 1.00 77.69 583 GLN A N 1
ATOM 4717 C CA . GLN A 1 583 ? -0.697 16.545 7.305 1.00 77.69 583 GLN A CA 1
ATOM 4718 C C . GLN A 1 583 ? -0.378 15.958 5.937 1.00 77.69 583 GLN A C 1
ATOM 4720 O O . GLN A 1 583 ? 0.741 15.500 5.702 1.00 77.69 583 GLN A O 1
ATOM 4725 N N . GLY A 1 584 ? -1.367 15.971 5.047 1.00 85.50 584 GLY A N 1
ATOM 4726 C CA . GLY A 1 584 ? -1.208 15.608 3.647 1.00 85.50 584 GLY A CA 1
ATOM 4727 C C . GLY A 1 584 ? -1.354 16.826 2.749 1.00 85.50 584 GLY A C 1
ATOM 4728 O O . GLY A 1 584 ? -2.143 17.737 3.025 1.00 85.50 584 GLY A O 1
ATOM 4729 N N . LYS A 1 585 ? -0.619 16.827 1.643 1.00 88.94 585 LYS A N 1
ATOM 4730 C CA . LYS A 1 585 ? -0.741 17.840 0.603 1.00 88.94 585 LYS A CA 1
ATOM 4731 C C . LYS A 1 585 ? -0.580 17.194 -0.767 1.00 88.94 585 LYS A C 1
ATOM 4733 O O . LYS A 1 585 ? 0.344 16.415 -0.984 1.00 88.94 585 LYS A O 1
ATOM 4738 N N . LEU A 1 586 ? -1.512 17.514 -1.654 1.00 93.00 586 LEU A N 1
ATOM 4739 C CA . LEU A 1 586 ? -1.479 17.155 -3.065 1.00 93.00 586 LEU A CA 1
ATOM 4740 C C . LEU A 1 586 ? -0.783 18.276 -3.830 1.00 93.00 586 LEU A C 1
ATOM 4742 O O . LEU A 1 586 ? -1.057 19.452 -3.568 1.00 93.00 586 LEU A O 1
ATOM 4746 N N . TYR A 1 587 ? 0.082 17.909 -4.763 1.00 93.81 587 TYR A N 1
ATOM 4747 C CA . TYR A 1 587 ? 0.824 18.805 -5.638 1.00 93.81 587 TYR A CA 1
ATOM 4748 C C . TYR A 1 587 ? 0.556 18.401 -7.081 1.00 93.81 587 TYR A C 1
ATOM 4750 O O . TYR A 1 587 ? 1.132 17.426 -7.550 1.00 93.81 587 TYR A O 1
ATOM 4758 N N . GLY A 1 588 ? -0.335 19.140 -7.738 1.00 95.81 588 GLY A N 1
ATOM 4759 C CA . GLY A 1 588 ? -0.686 18.948 -9.140 1.00 95.81 588 GLY A CA 1
ATOM 4760 C C . GLY A 1 588 ? 0.366 19.579 -10.036 1.00 95.81 588 GLY A C 1
ATOM 4761 O O . GLY A 1 588 ? 0.661 20.770 -9.878 1.00 95.81 588 GLY A O 1
ATOM 4762 N N . ASN A 1 589 ? 0.952 18.786 -10.918 1.00 95.75 589 ASN A N 1
ATOM 4763 C CA . ASN A 1 589 ? 1.987 19.185 -11.850 1.00 95.75 589 ASN A CA 1
ATOM 4764 C C . ASN A 1 589 ? 1.361 19.944 -13.019 1.00 95.75 589 ASN A C 1
ATOM 4766 O O . ASN A 1 589 ? 0.534 19.417 -13.752 1.00 95.75 589 ASN A O 1
ATOM 4770 N N . ILE A 1 590 ? 1.768 21.195 -13.206 1.00 94.38 590 ILE A N 1
ATOM 4771 C CA . ILE A 1 590 ? 1.230 22.085 -14.243 1.00 94.38 590 ILE A CA 1
ATOM 4772 C C . ILE A 1 590 ? 2.082 22.106 -15.516 1.00 94.38 590 ILE A C 1
ATOM 4774 O O . ILE A 1 590 ? 1.905 22.981 -16.371 1.00 94.38 590 ILE A O 1
ATOM 4778 N N . ASN A 1 591 ? 3.038 21.184 -15.645 1.00 90.69 591 ASN A N 1
ATOM 4779 C CA . ASN A 1 591 ? 3.821 21.059 -16.861 1.00 90.69 591 ASN A CA 1
ATOM 4780 C C . ASN A 1 591 ? 2.924 20.700 -18.059 1.00 90.69 591 ASN A C 1
ATOM 4782 O O . ASN A 1 591 ? 2.011 19.895 -17.986 1.00 90.69 591 ASN A O 1
ATOM 4786 N N . SER A 1 592 ? 3.190 21.323 -19.197 1.00 86.62 592 SER A N 1
ATOM 4787 C CA . SER A 1 592 ? 2.489 21.063 -20.463 1.00 86.62 592 SER A CA 1
ATOM 4788 C C . SER A 1 592 ? 3.434 21.155 -21.663 1.00 86.62 592 SER A C 1
ATOM 4790 O O . SER A 1 592 ? 3.004 21.314 -22.803 1.00 86.62 592 SER A O 1
ATOM 4792 N N . GLN A 1 593 ? 4.746 21.122 -21.413 1.00 88.31 593 GLN A N 1
ATOM 4793 C CA . GLN A 1 593 ? 5.763 21.410 -22.425 1.00 88.31 593 GLN A CA 1
ATOM 4794 C C . GLN A 1 593 ? 6.169 20.193 -23.258 1.00 88.31 593 GLN A C 1
ATOM 4796 O O . GLN A 1 593 ? 6.739 20.372 -24.340 1.00 88.31 593 GLN A O 1
ATOM 4801 N N . ASN A 1 594 ? 5.935 18.992 -22.737 1.00 93.94 594 ASN A N 1
ATOM 4802 C CA . ASN A 1 594 ? 6.293 17.712 -23.336 1.00 93.94 594 ASN A CA 1
ATOM 4803 C C . ASN A 1 594 ? 5.067 16.793 -23.378 1.00 93.94 594 ASN A C 1
ATOM 4805 O O . ASN A 1 594 ? 4.045 17.068 -22.747 1.00 93.94 594 ASN A O 1
ATOM 4809 N N . HIS A 1 595 ? 5.190 15.718 -24.146 1.00 95.19 595 HIS A N 1
ATOM 4810 C CA . HIS A 1 595 ? 4.133 14.750 -24.389 1.00 95.19 595 HIS A CA 1
ATOM 4811 C C . HIS A 1 595 ? 4.278 13.527 -23.495 1.00 95.19 595 HIS A C 1
ATOM 4813 O O . HIS A 1 595 ? 5.375 13.190 -23.064 1.00 95.19 595 HIS A O 1
ATOM 4819 N N . TRP A 1 596 ? 3.174 12.834 -23.263 1.00 95.38 596 TRP A N 1
ATOM 4820 C CA . TRP A 1 596 ? 3.123 11.662 -22.390 1.00 95.38 596 TRP A CA 1
ATOM 4821 C C . TRP A 1 596 ? 2.240 10.573 -22.995 1.00 95.38 596 TRP A C 1
ATOM 4823 O O . TRP A 1 596 ? 1.520 10.802 -23.965 1.00 95.38 596 TRP A O 1
ATOM 4833 N N . LEU A 1 597 ? 2.265 9.369 -22.439 1.00 96.19 597 LEU A N 1
ATOM 4834 C CA . LEU A 1 597 ? 1.278 8.338 -22.727 1.00 96.19 597 LEU A CA 1
ATOM 4835 C C . LEU A 1 597 ? 1.071 7.469 -21.491 1.00 96.19 597 LEU A C 1
ATOM 4837 O O . LEU A 1 597 ? 2.027 6.902 -20.967 1.00 96.19 597 LEU A O 1
ATOM 4841 N N . GLN A 1 598 ? -0.185 7.326 -21.070 1.00 95.81 598 GLN A N 1
ATOM 4842 C CA . GLN A 1 598 ? -0.557 6.348 -20.053 1.00 95.81 598 GLN A CA 1
ATOM 4843 C C . GLN A 1 598 ? -1.088 5.079 -20.713 1.00 95.81 598 GLN A C 1
ATOM 4845 O O . GLN A 1 598 ? -1.804 5.142 -21.715 1.00 95.81 598 GLN A O 1
ATOM 4850 N N . ILE A 1 599 ? -0.770 3.919 -20.148 1.00 96.25 599 ILE A N 1
ATOM 4851 C CA . ILE A 1 599 ? -1.194 2.618 -20.662 1.00 96.25 599 ILE A CA 1
ATOM 4852 C C . ILE A 1 599 ? -1.832 1.816 -19.526 1.00 96.25 599 ILE A C 1
ATOM 4854 O O . ILE A 1 599 ? -1.164 1.448 -18.562 1.00 96.25 599 ILE A O 1
ATOM 4858 N N . LYS A 1 600 ? -3.128 1.508 -19.658 1.00 95.44 600 LYS A N 1
ATOM 4859 C CA . LYS A 1 600 ? -3.846 0.570 -18.778 1.00 95.44 600 LYS A CA 1
ATOM 4860 C C . LYS A 1 600 ? -4.020 -0.751 -19.516 1.00 95.44 600 LYS A C 1
ATOM 4862 O O . LYS A 1 600 ? -4.724 -0.818 -20.528 1.00 95.44 600 LYS A O 1
ATOM 4867 N N . LEU A 1 601 ? -3.370 -1.796 -19.018 1.00 95.75 601 LEU A N 1
ATOM 4868 C CA . LEU A 1 601 ? -3.540 -3.147 -19.539 1.00 95.75 601 LEU A CA 1
ATOM 4869 C C . LEU A 1 601 ? -4.758 -3.813 -18.893 1.00 95.75 601 LEU A C 1
ATOM 4871 O O . LEU A 1 601 ? -5.017 -3.650 -17.705 1.00 95.75 601 LEU A O 1
ATOM 4875 N N . ILE A 1 602 ? -5.506 -4.569 -19.693 1.00 95.12 602 ILE A N 1
ATOM 4876 C CA . ILE A 1 602 ? -6.580 -5.449 -19.233 1.00 95.12 602 ILE A CA 1
ATOM 4877 C C . ILE A 1 602 ? -6.189 -6.872 -19.618 1.00 95.12 602 ILE A C 1
ATOM 4879 O O . ILE A 1 602 ? -6.207 -7.229 -20.800 1.00 95.12 602 ILE A O 1
ATOM 4883 N N . GLY A 1 603 ? -5.816 -7.665 -18.618 1.00 94.50 603 GLY A N 1
ATOM 4884 C CA . GLY A 1 603 ? -5.405 -9.055 -18.783 1.00 94.50 603 GLY A CA 1
ATOM 4885 C C . GLY A 1 603 ? -6.578 -10.009 -19.019 1.00 94.50 603 GLY A C 1
ATOM 4886 O O . GLY A 1 603 ? -7.732 -9.609 -19.207 1.00 94.50 603 GLY A O 1
ATOM 4887 N N . LEU A 1 604 ? -6.283 -11.309 -19.021 1.00 94.31 604 LEU A N 1
ATOM 4888 C CA . LEU A 1 604 ? -7.315 -12.345 -19.090 1.00 94.31 604 LEU A CA 1
ATOM 4889 C C . LEU A 1 604 ? -8.026 -12.475 -17.724 1.00 94.31 604 LEU A C 1
ATOM 4891 O O . LEU A 1 604 ? -7.459 -12.093 -16.701 1.00 94.31 604 LEU A O 1
ATOM 4895 N N . PRO A 1 605 ? -9.239 -13.062 -17.657 1.00 92.19 605 PRO A N 1
ATOM 4896 C CA . PRO A 1 605 ? -10.137 -12.925 -16.504 1.00 92.19 605 PRO A CA 1
ATOM 4897 C C . PRO A 1 605 ? -9.540 -13.218 -15.123 1.00 92.19 605 PRO A C 1
ATOM 4899 O O . PRO A 1 605 ? -9.915 -12.567 -14.159 1.00 92.19 605 PRO A O 1
ATOM 4902 N N . LYS A 1 606 ? -8.621 -14.182 -15.005 1.00 91.25 606 LYS A N 1
ATOM 4903 C CA . LYS A 1 606 ? -8.042 -14.610 -13.718 1.00 91.25 606 LYS A CA 1
ATOM 4904 C C . LYS A 1 606 ? -6.861 -13.741 -13.219 1.00 91.25 606 LYS A C 1
ATOM 4906 O O . LYS A 1 606 ? -6.432 -13.929 -12.081 1.00 91.25 606 LYS A O 1
ATOM 4911 N N . ASN A 1 607 ? -6.381 -12.818 -14.058 1.00 93.75 607 ASN A N 1
ATOM 4912 C CA . ASN A 1 607 ? -5.383 -11.775 -13.789 1.00 93.75 607 ASN A CA 1
ATOM 4913 C C . ASN A 1 607 ? -5.789 -10.521 -14.602 1.00 93.75 607 ASN A C 1
ATOM 4915 O O . ASN A 1 607 ? -5.124 -10.145 -15.570 1.00 93.75 607 ASN A O 1
ATOM 4919 N N . PRO A 1 608 ? -6.946 -9.906 -14.291 1.00 92.94 608 PRO A N 1
ATOM 4920 C CA . PRO A 1 608 ? -7.531 -8.862 -15.133 1.00 92.94 608 PRO A CA 1
ATOM 4921 C C . PRO A 1 608 ? -6.725 -7.557 -15.099 1.00 92.94 608 PRO A C 1
ATOM 4923 O O . PRO A 1 608 ? -6.794 -6.775 -16.043 1.00 92.94 608 PRO A O 1
ATOM 4926 N N . GLN A 1 609 ? -5.917 -7.353 -14.057 1.00 93.06 609 GLN A N 1
ATOM 4927 C CA . GLN A 1 609 ? -4.975 -6.238 -13.940 1.00 93.06 609 GLN A CA 1
ATOM 4928 C C . GLN A 1 609 ? -3.677 -6.453 -14.735 1.00 93.06 609 GLN A C 1
ATOM 4930 O O . GLN A 1 609 ? -2.886 -5.525 -14.817 1.00 93.06 609 GLN A O 1
ATOM 4935 N N . ALA A 1 610 ? -3.456 -7.634 -15.333 1.00 94.56 610 ALA A N 1
ATOM 4936 C CA . ALA A 1 610 ? -2.231 -7.982 -16.064 1.00 94.56 610 ALA A CA 1
ATOM 4937 C C . ALA A 1 610 ? -0.946 -7.837 -15.223 1.00 94.56 610 ALA A C 1
ATOM 4939 O O . ALA A 1 610 ? 0.087 -7.386 -15.713 1.00 94.56 610 ALA A O 1
ATOM 4940 N N . ILE A 1 611 ? -1.016 -8.203 -13.941 1.00 93.88 611 ILE A N 1
ATOM 4941 C CA . ILE A 1 611 ? 0.104 -8.122 -12.995 1.00 93.88 611 ILE A CA 1
ATOM 4942 C C . ILE A 1 611 ? 1.256 -8.966 -13.522 1.00 93.88 611 ILE A C 1
ATOM 4944 O O . ILE A 1 611 ? 1.058 -10.155 -13.747 1.00 93.88 611 ILE A O 1
ATOM 4948 N N . GLY A 1 612 ? 2.436 -8.366 -13.687 1.00 92.75 612 GLY A N 1
ATOM 4949 C CA . GLY A 1 612 ? 3.620 -9.009 -14.259 1.00 92.75 612 GLY A CA 1
ATOM 4950 C C . GLY A 1 612 ? 3.848 -8.724 -15.747 1.00 92.75 612 GLY A C 1
ATOM 4951 O O . GLY A 1 612 ? 4.980 -8.873 -16.201 1.00 92.75 612 GLY A O 1
ATOM 4952 N N . ALA A 1 613 ? 2.845 -8.241 -16.491 1.00 94.69 613 ALA A N 1
ATOM 4953 C CA . ALA A 1 613 ? 3.013 -7.871 -17.895 1.00 94.69 613 ALA A CA 1
ATOM 4954 C C . ALA A 1 613 ? 4.001 -6.704 -18.066 1.00 94.69 613 ALA A C 1
ATOM 4956 O O . ALA A 1 613 ? 4.024 -5.761 -17.267 1.00 94.69 613 ALA A O 1
ATOM 4957 N N . LYS A 1 614 ? 4.790 -6.751 -19.145 1.00 95.00 614 LYS A N 1
ATOM 4958 C CA . LYS A 1 614 ? 5.823 -5.755 -19.470 1.00 95.00 614 LYS A CA 1
ATOM 4959 C C . LYS A 1 614 ? 5.413 -4.918 -20.673 1.00 95.00 614 LYS A C 1
ATOM 4961 O O . LYS A 1 614 ? 4.899 -5.445 -21.662 1.00 95.00 614 LYS A O 1
ATOM 4966 N N . VAL A 1 615 ? 5.694 -3.622 -20.619 1.00 96.12 615 VAL A N 1
ATOM 4967 C CA . VAL A 1 615 ? 5.499 -2.694 -21.732 1.00 96.12 615 VAL A CA 1
ATOM 4968 C C . VAL A 1 615 ? 6.824 -2.034 -22.070 1.00 96.12 615 VAL A C 1
ATOM 4970 O O . VAL A 1 615 ? 7.395 -1.323 -21.250 1.00 96.12 615 VAL A O 1
ATOM 4973 N N . ILE A 1 616 ? 7.280 -2.258 -23.302 1.00 95.50 616 ILE A N 1
ATOM 4974 C CA . ILE A 1 616 ? 8.440 -1.585 -23.883 1.00 95.50 616 ILE A CA 1
ATOM 4975 C C . ILE A 1 616 ? 7.944 -0.528 -24.860 1.00 95.50 616 ILE A C 1
ATOM 4977 O O . ILE A 1 616 ? 7.235 -0.834 -25.825 1.00 95.50 616 ILE A O 1
ATOM 4981 N N . MET A 1 617 ? 8.357 0.714 -24.644 1.00 95.25 617 MET A N 1
ATOM 4982 C CA . MET A 1 617 ? 8.069 1.835 -25.524 1.00 95.25 617 MET A CA 1
ATOM 4983 C C . MET A 1 617 ? 9.336 2.310 -26.222 1.00 95.25 617 MET A C 1
ATOM 4985 O O . MET A 1 617 ? 10.290 2.734 -25.584 1.00 95.25 617 MET A O 1
ATOM 4989 N N . VAL A 1 618 ? 9.331 2.283 -27.553 1.00 94.25 618 VAL A N 1
ATOM 4990 C CA . VAL A 1 618 ? 10.457 2.748 -28.369 1.00 94.25 618 VAL A CA 1
ATOM 4991 C C . VAL A 1 618 ? 10.221 4.199 -28.774 1.00 94.25 618 VAL A C 1
ATOM 4993 O O . VAL A 1 618 ? 9.285 4.491 -29.524 1.00 94.25 618 VAL A O 1
ATOM 4996 N N . THR A 1 619 ? 11.086 5.105 -28.329 1.00 90.25 619 THR A N 1
ATOM 4997 C CA . THR A 1 619 ? 11.017 6.543 -28.624 1.00 90.25 619 THR A CA 1
ATOM 4998 C C . THR A 1 619 ? 12.154 6.972 -29.566 1.00 90.25 619 THR A C 1
ATOM 5000 O O . THR A 1 619 ? 12.805 6.154 -30.230 1.00 90.25 619 THR A O 1
ATOM 5003 N N . ASP A 1 620 ? 12.367 8.280 -29.711 1.00 83.19 620 ASP A N 1
ATOM 5004 C CA . ASP A 1 620 ? 13.559 8.818 -30.374 1.00 83.19 620 ASP A CA 1
ATOM 5005 C C . ASP A 1 620 ? 14.797 8.835 -29.471 1.00 83.19 620 ASP A C 1
ATOM 5007 O O . ASP A 1 620 ? 15.910 8.911 -29.988 1.00 83.19 620 ASP A O 1
ATOM 5011 N N . HIS A 1 621 ? 14.603 8.705 -28.157 1.00 79.31 621 HIS A N 1
ATOM 5012 C CA . HIS A 1 621 ? 15.654 8.802 -27.145 1.00 79.31 621 HIS A CA 1
ATOM 5013 C C . HIS A 1 621 ? 16.126 7.440 -26.626 1.00 79.31 621 HIS A C 1
ATOM 5015 O O . HIS A 1 621 ? 17.241 7.346 -26.126 1.00 79.31 621 HIS A O 1
ATOM 5021 N N . GLY A 1 622 ? 15.334 6.380 -26.803 1.00 84.81 622 GLY A N 1
ATOM 5022 C CA . GLY A 1 622 ? 15.698 5.040 -26.355 1.00 84.81 622 GLY A CA 1
ATOM 5023 C C . GLY A 1 622 ? 14.498 4.108 -26.271 1.00 84.81 622 GLY A C 1
ATOM 5024 O O . GLY A 1 622 ? 13.484 4.312 -26.948 1.00 84.81 622 GLY A O 1
ATOM 5025 N N . GLN A 1 623 ? 14.636 3.071 -25.452 1.00 90.06 623 GLN A N 1
ATOM 5026 C CA . GLN A 1 623 ? 13.533 2.209 -25.049 1.00 90.06 623 GLN A CA 1
ATOM 5027 C C . GLN A 1 623 ? 13.217 2.484 -23.584 1.00 90.06 623 GLN A C 1
ATOM 5029 O O . GLN A 1 623 ? 14.128 2.618 -22.785 1.00 90.06 623 GLN A O 1
ATOM 5034 N N . LEU A 1 624 ? 11.935 2.600 -23.261 1.00 90.50 624 LEU A N 1
ATOM 5035 C CA . LEU A 1 624 ? 11.449 2.713 -21.892 1.00 90.50 624 LEU A CA 1
ATOM 5036 C C . LEU A 1 624 ? 10.744 1.413 -21.537 1.00 90.50 624 LEU A C 1
ATOM 5038 O O . LEU A 1 624 ? 9.809 1.020 -22.244 1.00 90.50 624 LEU A O 1
ATOM 5042 N N . LEU A 1 625 ? 11.163 0.771 -20.453 1.00 94.00 625 LEU A N 1
ATOM 5043 C CA . LEU A 1 625 ? 10.537 -0.435 -19.929 1.00 94.00 625 LEU A CA 1
ATOM 5044 C C . LEU A 1 625 ? 9.781 -0.127 -18.634 1.00 94.00 625 LEU A C 1
ATOM 5046 O O . LEU A 1 625 ? 10.322 0.467 -17.704 1.00 94.00 625 LEU A O 1
ATOM 5050 N N . GLN A 1 626 ? 8.531 -0.584 -18.562 1.00 94.44 626 GLN A N 1
ATOM 5051 C CA . GLN A 1 626 ? 7.764 -0.646 -17.318 1.00 94.44 626 GLN A CA 1
ATOM 5052 C C . GLN A 1 626 ? 7.065 -1.995 -17.165 1.00 94.44 626 GLN A C 1
ATOM 5054 O O . GLN A 1 626 ? 6.694 -2.630 -18.156 1.00 94.44 626 GLN A O 1
ATOM 5059 N N . GLN A 1 627 ? 6.855 -2.415 -15.918 1.00 94.31 627 GLN A N 1
ATOM 5060 C CA . GLN A 1 627 ? 6.182 -3.666 -15.573 1.00 94.31 627 GLN A CA 1
ATOM 5061 C C . GLN A 1 627 ? 5.047 -3.415 -14.579 1.00 94.31 627 GLN A C 1
ATOM 5063 O O . GLN A 1 627 ? 5.240 -2.765 -13.548 1.00 94.31 627 GLN A O 1
ATOM 5068 N N . VAL A 1 628 ? 3.875 -3.983 -14.871 1.00 93.50 628 VAL A N 1
ATOM 5069 C CA . VAL A 1 628 ? 2.680 -3.829 -14.033 1.00 93.50 628 VAL A CA 1
ATOM 5070 C C . VAL A 1 628 ? 2.915 -4.435 -12.650 1.00 93.50 628 VAL A C 1
ATOM 5072 O O . VAL A 1 628 ? 3.183 -5.633 -12.523 1.00 93.50 628 VAL A O 1
ATOM 5075 N N . GLY A 1 629 ? 2.761 -3.611 -11.611 1.00 87.88 629 GLY A N 1
ATOM 5076 C CA . GLY A 1 629 ? 2.892 -4.011 -10.204 1.00 87.88 629 GLY A CA 1
ATOM 5077 C C . GLY A 1 629 ? 4.312 -3.957 -9.615 1.00 87.88 629 GLY A C 1
ATOM 5078 O O . GLY A 1 629 ? 4.454 -4.125 -8.400 1.00 87.88 629 GLY A O 1
ATOM 5079 N N . ALA A 1 630 ? 5.345 -3.680 -10.423 1.00 85.44 630 ALA A N 1
ATOM 5080 C CA . ALA A 1 630 ? 6.731 -3.528 -9.955 1.00 85.44 630 ALA A CA 1
ATOM 5081 C C . ALA A 1 630 ? 7.061 -2.085 -9.516 1.00 85.44 630 ALA A C 1
ATOM 5083 O O . ALA A 1 630 ? 7.878 -1.869 -8.620 1.00 85.44 630 ALA A O 1
ATOM 5084 N N . MET A 1 631 ? 6.407 -1.094 -10.131 1.00 66.06 631 MET A N 1
ATOM 5085 C CA . MET A 1 631 ? 6.765 0.332 -10.033 1.00 66.06 631 MET A CA 1
ATOM 5086 C C . MET A 1 631 ? 5.812 1.147 -9.133 1.00 66.06 631 MET A C 1
ATOM 5088 O O . MET A 1 631 ? 6.061 2.316 -8.855 1.00 66.06 631 MET A O 1
ATOM 5092 N N . GLU A 1 632 ? 4.729 0.533 -8.645 1.00 63.25 632 GLU A N 1
ATOM 5093 C CA . GLU A 1 632 ? 3.471 1.227 -8.303 1.00 63.25 632 GLU A CA 1
ATOM 5094 C C . GLU A 1 632 ? 3.134 1.262 -6.801 1.00 63.25 632 GLU A C 1
ATOM 5096 O O . GLU A 1 632 ? 1.965 1.256 -6.411 1.00 63.25 632 GLU A O 1
ATOM 5101 N N . ASN A 1 633 ? 4.136 1.271 -5.918 1.00 64.25 633 ASN A N 1
ATOM 5102 C CA . ASN A 1 633 ? 3.874 0.979 -4.508 1.00 64.25 633 ASN A CA 1
ATOM 5103 C C . ASN A 1 633 ? 4.170 2.123 -3.538 1.00 64.25 633 ASN A C 1
ATOM 5105 O O . ASN A 1 633 ? 5.152 2.871 -3.623 1.00 64.25 633 ASN A O 1
ATOM 5109 N N . SER A 1 634 ? 3.306 2.165 -2.527 1.00 68.75 634 SER A N 1
ATOM 5110 C CA . SER A 1 634 ? 3.591 2.782 -1.244 1.00 68.75 634 SER A CA 1
ATOM 5111 C C . SER A 1 634 ? 4.697 2.005 -0.514 1.00 68.75 634 SER A C 1
ATOM 5113 O O . SER A 1 634 ? 5.367 1.145 -1.088 1.00 68.75 634 SER A O 1
ATOM 5115 N N . ARG A 1 635 ? 4.960 2.295 0.766 1.00 83.12 635 ARG A N 1
ATOM 5116 C CA . ARG A 1 635 ? 6.059 1.611 1.465 1.00 83.12 635 ARG A CA 1
ATOM 5117 C C . ARG A 1 635 ? 5.745 0.135 1.741 1.00 83.12 635 ARG A C 1
ATOM 5119 O O . ARG A 1 635 ? 6.647 -0.689 1.641 1.00 83.12 635 ARG A O 1
ATOM 5126 N N . TYR A 1 636 ? 4.507 -0.200 2.113 1.00 88.62 636 TYR A N 1
ATOM 5127 C CA . TYR A 1 636 ? 4.122 -1.556 2.542 1.00 88.62 636 TYR A CA 1
ATOM 5128 C C . TYR A 1 636 ? 2.958 -2.160 1.752 1.00 88.62 636 TYR A C 1
ATOM 5130 O O . TYR A 1 636 ? 2.810 -3.386 1.738 1.00 88.62 636 TYR A O 1
ATOM 5138 N N . SER A 1 637 ? 2.105 -1.324 1.173 1.00 92.75 637 SER A N 1
ATOM 5139 C CA . SER A 1 637 ? 0.881 -1.711 0.472 1.00 92.75 637 SER A CA 1
ATOM 5140 C C . SER A 1 637 ? 1.126 -1.846 -1.028 1.00 92.75 637 SER A C 1
ATOM 5142 O O . SER A 1 637 ? 2.070 -1.272 -1.566 1.00 92.75 637 SER A O 1
ATOM 5144 N N . GLN A 1 638 ? 0.261 -2.605 -1.695 1.00 93.31 638 GLN A N 1
ATOM 5145 C CA . GLN A 1 638 ? 0.285 -2.764 -3.144 1.00 93.31 638 GLN A CA 1
ATOM 5146 C C . GLN A 1 638 ? -0.968 -2.129 -3.730 1.00 93.31 638 GLN A C 1
ATOM 5148 O O . GLN A 1 638 ? -2.077 -2.564 -3.414 1.00 93.31 638 GLN A O 1
ATOM 5153 N N . GLY A 1 639 ? -0.765 -1.102 -4.548 1.00 90.75 639 GLY A N 1
ATOM 5154 C CA . GLY A 1 639 ? -1.785 -0.444 -5.355 1.00 90.75 639 GLY A CA 1
ATOM 5155 C C . GLY A 1 639 ? -1.582 -0.737 -6.838 1.00 90.75 639 GLY A C 1
ATOM 5156 O O . GLY A 1 639 ? -0.680 -1.493 -7.194 1.00 90.75 639 GLY A O 1
ATOM 5157 N N . TYR A 1 640 ? -2.439 -0.153 -7.675 1.00 84.69 640 TYR A N 1
ATOM 5158 C CA . TYR A 1 640 ? -2.323 -0.261 -9.131 1.00 84.69 640 TYR A CA 1
ATOM 5159 C C . TYR A 1 640 ? -2.697 1.046 -9.800 1.00 84.69 640 TYR A C 1
ATOM 5161 O O . TYR A 1 640 ? -3.745 1.617 -9.485 1.00 84.69 640 TYR A O 1
ATOM 5169 N N . SER A 1 641 ? -1.891 1.465 -10.762 1.00 88.06 641 SER A N 1
ATOM 5170 C CA . SER A 1 641 ? -2.116 2.642 -11.595 1.00 88.06 641 SER A CA 1
ATOM 5171 C C . SER A 1 641 ? -1.722 2.356 -13.044 1.00 88.06 641 SER A C 1
ATOM 5173 O O . SER A 1 641 ? -0.871 1.506 -13.287 1.00 88.06 641 SER A O 1
ATOM 5175 N N . PRO A 1 642 ? -2.310 3.051 -14.034 1.00 92.44 642 PRO A N 1
ATOM 5176 C CA . PRO A 1 642 ? -1.818 2.979 -15.406 1.00 92.44 642 PRO A CA 1
ATOM 5177 C C . PRO A 1 642 ? -0.313 3.272 -15.483 1.00 92.44 642 PRO A C 1
ATOM 5179 O O . PRO A 1 642 ? 0.180 4.177 -14.810 1.00 92.44 642 PRO A O 1
ATOM 5182 N N . LEU A 1 643 ? 0.399 2.535 -16.337 1.00 94.56 643 LEU A N 1
ATOM 5183 C CA . LEU A 1 643 ? 1.814 2.779 -16.619 1.00 94.56 643 LEU A CA 1
ATOM 5184 C C . LEU A 1 643 ? 1.960 4.135 -17.302 1.00 94.56 643 LEU A C 1
ATOM 5186 O O . LEU A 1 643 ? 1.151 4.454 -18.174 1.00 94.56 643 LEU A O 1
ATOM 5190 N N . HIS A 1 644 ? 2.983 4.912 -16.960 1.00 94.50 644 HIS A N 1
ATOM 5191 C CA . HIS A 1 644 ? 3.148 6.279 -17.463 1.00 94.50 644 HIS A CA 1
ATOM 5192 C C . HIS A 1 644 ? 4.495 6.462 -18.141 1.00 94.50 644 HIS A C 1
ATOM 5194 O O . HIS A 1 644 ? 5.532 6.259 -17.519 1.00 94.50 644 HIS A O 1
ATOM 5200 N N . PHE A 1 645 ? 4.482 6.942 -19.380 1.00 94.56 645 PHE A N 1
ATOM 5201 C CA . PHE A 1 645 ? 5.680 7.194 -20.173 1.00 94.56 645 PHE A CA 1
ATOM 5202 C C . PHE A 1 645 ? 5.736 8.659 -20.608 1.00 94.56 645 PHE A C 1
ATOM 5204 O O . PHE A 1 645 ? 4.791 9.140 -21.237 1.00 94.56 645 PHE A O 1
ATOM 5211 N N . GLY A 1 646 ? 6.841 9.357 -20.342 1.00 94.19 646 GLY A N 1
ATOM 5212 C CA . GLY A 1 646 ? 7.146 10.605 -21.038 1.00 94.19 646 GLY A CA 1
ATOM 5213 C C . GLY A 1 646 ? 7.670 10.330 -22.445 1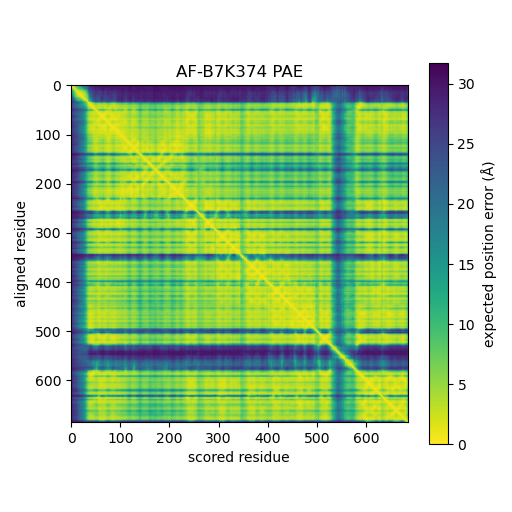.00 94.19 646 GLY A C 1
ATOM 5214 O O . GLY A 1 646 ? 8.343 9.335 -22.714 1.00 94.19 646 GLY A O 1
ATOM 5215 N N . LEU A 1 647 ? 7.302 11.197 -23.382 1.00 94.69 647 LEU A N 1
ATOM 5216 C CA . LEU A 1 647 ? 7.620 11.068 -24.805 1.00 94.69 647 LEU A CA 1
ATOM 5217 C C . LEU A 1 647 ? 8.531 12.199 -25.308 1.00 94.69 647 LEU A C 1
ATOM 5219 O O . LEU A 1 647 ? 8.896 12.237 -26.489 1.00 94.69 647 LEU A O 1
ATOM 5223 N N . GLY A 1 648 ? 8.857 13.164 -24.448 1.00 93.50 648 GLY A N 1
ATOM 5224 C CA . GLY A 1 648 ? 9.579 14.371 -24.815 1.00 93.50 648 GLY A CA 1
ATOM 5225 C C . GLY A 1 648 ? 8.803 15.222 -25.818 1.00 93.50 648 GLY A C 1
ATOM 5226 O O . GLY A 1 648 ? 7.591 15.425 -25.716 1.00 93.50 648 GLY A O 1
ATOM 5227 N N . LYS A 1 649 ? 9.510 15.756 -26.818 1.00 93.44 649 LYS A N 1
ATOM 5228 C CA . LYS A 1 649 ? 8.914 16.638 -27.840 1.00 93.44 649 LYS A CA 1
ATOM 5229 C C . LYS A 1 649 ? 8.120 15.900 -28.913 1.00 93.44 649 LYS A C 1
ATOM 5231 O O . LYS A 1 649 ? 7.401 16.549 -29.671 1.00 93.44 649 LYS A O 1
ATOM 5236 N N . ASN A 1 650 ? 8.243 14.579 -29.012 1.00 94.00 650 ASN A N 1
ATOM 5237 C CA . ASN A 1 650 ? 7.544 13.810 -30.029 1.00 94.00 650 ASN A CA 1
ATOM 5238 C C . ASN A 1 650 ? 6.288 13.160 -29.444 1.00 94.00 650 ASN A C 1
ATOM 5240 O O . ASN A 1 650 ? 6.365 12.220 -28.667 1.00 94.00 650 ASN A O 1
ATOM 5244 N N . LYS A 1 651 ? 5.111 13.604 -29.893 1.00 94.69 651 LYS A N 1
ATOM 5245 C CA . LYS A 1 651 ? 3.823 13.042 -29.462 1.00 94.69 651 LYS A CA 1
ATOM 5246 C C . LYS A 1 651 ? 3.625 11.567 -29.854 1.00 94.69 651 LYS A C 1
ATOM 5248 O O . LYS A 1 651 ? 2.709 10.923 -29.352 1.00 94.69 651 LYS A O 1
ATOM 5253 N N . ARG A 1 652 ? 4.400 11.018 -30.794 1.00 96.06 652 ARG A N 1
ATOM 5254 C CA . ARG A 1 652 ? 4.217 9.647 -31.298 1.00 96.06 652 ARG A CA 1
ATOM 5255 C C . ARG A 1 652 ? 5.486 8.820 -31.096 1.00 96.06 652 ARG A C 1
ATOM 5257 O O . ARG A 1 652 ? 6.421 8.983 -31.886 1.00 96.06 652 ARG A O 1
ATOM 5264 N N . PRO A 1 653 ? 5.531 7.902 -30.110 1.00 95.50 653 PRO A N 1
ATOM 5265 C CA . PRO A 1 653 ? 6.610 6.926 -30.050 1.00 95.50 653 PRO A CA 1
ATOM 5266 C C . PRO A 1 653 ? 6.558 6.031 -31.294 1.00 95.50 653 PRO A C 1
ATOM 5268 O O . PRO A 1 653 ? 5.533 5.921 -31.968 1.00 95.50 653 PRO A O 1
ATOM 5271 N N . LYS A 1 654 ? 7.667 5.372 -31.616 1.00 95.94 654 LYS A N 1
ATOM 5272 C CA . LYS A 1 654 ? 7.770 4.509 -32.800 1.00 95.94 654 LYS A CA 1
ATOM 5273 C C . LYS A 1 654 ? 6.911 3.259 -32.647 1.00 95.94 654 LYS A C 1
ATOM 5275 O O . LYS A 1 654 ? 6.225 2.867 -33.591 1.00 95.94 654 LYS A O 1
ATOM 5280 N N . LEU A 1 655 ? 6.956 2.650 -31.465 1.00 96.38 655 LEU A N 1
ATOM 5281 C CA . LEU A 1 655 ? 6.388 1.335 -31.200 1.00 96.38 655 LEU A CA 1
ATOM 5282 C C . LEU A 1 655 ? 6.088 1.161 -29.711 1.00 96.38 655 LEU A C 1
ATOM 5284 O O . LEU A 1 655 ? 6.894 1.555 -28.873 1.00 96.38 655 LEU A O 1
ATOM 5288 N N . ILE A 1 656 ? 4.972 0.506 -29.406 1.00 97.44 656 ILE A N 1
ATOM 5289 C CA . ILE A 1 656 ? 4.723 -0.127 -28.108 1.00 97.44 656 ILE A CA 1
ATOM 5290 C C . ILE A 1 656 ? 4.754 -1.638 -28.313 1.00 97.44 656 ILE A C 1
ATOM 5292 O O . ILE A 1 656 ? 4.033 -2.145 -29.176 1.00 97.44 656 ILE A O 1
ATOM 5296 N N . LYS A 1 657 ? 5.550 -2.347 -27.513 1.00 96.81 657 LYS A N 1
ATOM 5297 C CA . LYS A 1 657 ? 5.523 -3.807 -27.390 1.00 96.81 657 LYS A CA 1
ATOM 5298 C C . LYS A 1 657 ? 5.006 -4.182 -26.010 1.00 96.81 657 LYS A C 1
ATOM 5300 O O . LYS A 1 657 ? 5.493 -3.662 -25.013 1.00 96.81 657 LYS A O 1
ATOM 5305 N N . ILE A 1 658 ? 4.042 -5.089 -25.961 1.00 96.81 658 ILE A N 1
ATOM 5306 C CA . ILE A 1 658 ? 3.443 -5.582 -24.720 1.00 96.81 658 ILE A CA 1
ATOM 5307 C C . ILE A 1 658 ? 3.746 -7.063 -24.637 1.00 96.81 658 ILE A C 1
ATOM 5309 O O . ILE A 1 658 ? 3.365 -7.795 -25.550 1.00 96.81 658 ILE A O 1
ATOM 5313 N N . PHE A 1 659 ? 4.396 -7.490 -23.563 1.00 94.88 659 PHE A N 1
ATOM 5314 C CA . PHE A 1 659 ? 4.617 -8.891 -23.231 1.00 94.88 659 PHE A CA 1
ATOM 5315 C C . PHE A 1 659 ? 3.642 -9.274 -22.126 1.00 94.88 659 PHE A C 1
ATOM 5317 O O . PHE A 1 659 ? 3.653 -8.691 -21.042 1.00 94.88 659 PHE A O 1
ATOM 5324 N N . TRP A 1 660 ? 2.765 -10.217 -22.438 1.00 94.62 660 TRP A N 1
ATOM 5325 C CA . TRP A 1 660 ? 1.732 -10.702 -21.536 1.00 94.62 660 TRP A CA 1
ATOM 5326 C C . TRP A 1 660 ? 2.225 -11.916 -20.752 1.00 94.62 660 TRP A C 1
ATOM 5328 O O . TRP A 1 660 ? 3.079 -12.661 -21.229 1.00 94.62 660 TRP A O 1
ATOM 5338 N N . ASN A 1 661 ? 1.612 -12.158 -19.594 1.00 88.62 661 ASN A N 1
ATOM 5339 C CA . ASN A 1 661 ? 1.922 -13.288 -18.713 1.00 88.62 661 ASN A CA 1
ATOM 5340 C C . ASN A 1 661 ? 1.752 -14.668 -19.372 1.00 88.62 661 ASN A C 1
ATOM 5342 O O . ASN A 1 661 ? 2.348 -15.638 -18.938 1.00 88.62 661 ASN A O 1
ATOM 5346 N N . ASP A 1 662 ? 0.964 -14.784 -20.446 1.00 88.00 662 ASP A N 1
ATOM 5347 C CA . ASP A 1 662 ? 0.783 -16.041 -21.188 1.00 88.00 662 ASP A CA 1
ATOM 5348 C C . ASP A 1 662 ? 1.877 -16.294 -22.251 1.00 88.00 662 ASP A C 1
ATOM 5350 O O . ASP A 1 662 ? 1.707 -17.126 -23.152 1.00 88.00 662 ASP A O 1
ATOM 5354 N N . GLY A 1 663 ? 2.975 -15.531 -22.203 1.00 85.81 663 GLY A N 1
ATOM 5355 C CA . GLY A 1 663 ? 4.092 -15.590 -23.147 1.00 85.81 663 GLY A CA 1
ATOM 5356 C C . GLY A 1 663 ? 3.770 -15.038 -24.541 1.00 85.81 663 GLY A C 1
ATOM 5357 O O . GLY A 1 663 ? 4.573 -15.169 -25.469 1.00 85.81 663 GLY A O 1
ATOM 5358 N N . LYS A 1 664 ? 2.585 -14.448 -24.747 1.00 91.75 664 LYS A N 1
ATOM 5359 C CA . LYS A 1 664 ? 2.238 -13.770 -26.003 1.00 91.75 664 LYS A CA 1
ATOM 5360 C C . LYS A 1 664 ? 2.677 -12.318 -25.965 1.00 91.75 664 LYS A C 1
ATOM 5362 O O . LYS A 1 664 ? 2.817 -11.712 -24.908 1.00 91.75 664 LYS A O 1
ATOM 5367 N N . PHE A 1 665 ? 2.819 -11.733 -27.149 1.00 93.94 665 PHE A N 1
ATOM 5368 C CA . PHE A 1 665 ? 3.086 -10.310 -27.283 1.00 93.94 665 PHE A CA 1
ATOM 5369 C C . PHE A 1 665 ? 2.094 -9.629 -28.227 1.00 93.94 665 PHE A C 1
ATOM 5371 O O . PHE A 1 665 ? 1.488 -10.267 -29.092 1.00 93.94 665 PHE A O 1
ATOM 5378 N N . GLN A 1 666 ? 1.921 -8.324 -28.043 1.00 95.81 666 GLN A N 1
ATOM 5379 C CA . GLN A 1 666 ? 1.167 -7.441 -28.930 1.00 95.81 666 GLN A CA 1
ATOM 5380 C C . GLN A 1 666 ? 2.013 -6.216 -29.272 1.00 95.81 666 GLN A C 1
ATOM 5382 O O . GLN A 1 666 ? 2.767 -5.723 -28.436 1.00 95.81 666 GLN A O 1
ATOM 5387 N N . GLU A 1 667 ? 1.870 -5.714 -30.497 1.00 96.94 667 GLU A N 1
ATOM 5388 C CA . GLU A 1 667 ? 2.583 -4.529 -30.969 1.00 96.94 667 GLU A CA 1
ATOM 5389 C C . GLU A 1 667 ? 1.611 -3.463 -31.472 1.00 96.94 667 GLU A C 1
ATOM 5391 O O . GLU A 1 667 ? 0.637 -3.768 -32.164 1.00 96.94 667 GLU A O 1
ATOM 5396 N N . ILE A 1 668 ? 1.905 -2.200 -31.164 1.00 97.06 668 ILE A N 1
ATOM 5397 C CA . ILE A 1 668 ? 1.167 -1.041 -31.670 1.00 97.06 668 ILE A CA 1
ATOM 5398 C C . ILE A 1 668 ? 2.158 -0.070 -32.303 1.00 97.06 668 ILE A C 1
ATOM 5400 O O . ILE A 1 668 ? 3.027 0.485 -31.631 1.00 97.06 668 ILE A O 1
ATOM 5404 N N . GLN A 1 669 ? 2.011 0.138 -33.608 1.00 97.06 669 GLN A N 1
ATOM 5405 C CA . GLN A 1 669 ? 2.868 1.025 -34.391 1.00 97.06 669 GLN A CA 1
ATOM 5406 C C . GLN A 1 669 ? 2.385 2.474 -34.276 1.00 97.06 669 GLN A C 1
ATOM 5408 O O . GLN A 1 669 ? 1.197 2.748 -34.457 1.00 97.06 669 GLN A O 1
ATOM 5413 N N . GLN A 1 670 ? 3.312 3.397 -34.013 1.00 95.44 670 GLN A N 1
ATOM 5414 C CA . GLN A 1 670 ? 3.084 4.851 -34.005 1.00 95.44 670 GLN A CA 1
ATOM 5415 C C . GLN A 1 670 ? 1.817 5.335 -33.266 1.00 95.44 670 GLN A C 1
ATOM 5417 O O . GLN A 1 670 ? 1.038 6.131 -33.822 1.00 95.44 670 GLN A O 1
ATOM 5422 N N . PRO A 1 671 ? 1.576 4.877 -32.023 1.00 96.38 671 PRO A N 1
ATOM 5423 C CA . PRO A 1 671 ? 0.418 5.306 -31.257 1.00 96.38 671 PRO A CA 1
ATOM 5424 C C . PRO A 1 671 ? 0.488 6.809 -30.978 1.00 96.38 671 PRO A C 1
ATOM 5426 O O . PRO A 1 671 ? 1.550 7.422 -30.947 1.00 96.38 671 PRO A O 1
ATOM 5429 N N . GLU A 1 672 ? -0.676 7.421 -30.809 1.00 96.62 672 GLU A N 1
ATOM 5430 C CA . GLU A 1 672 ? -0.767 8.834 -30.451 1.00 96.62 672 GLU A CA 1
ATOM 5431 C C . GLU A 1 672 ? -0.645 9.014 -28.936 1.00 96.62 672 GLU A C 1
ATOM 5433 O O . GLU A 1 672 ? -1.397 8.366 -28.213 1.00 96.62 672 GLU A O 1
ATOM 5438 N N . GLY A 1 673 ? 0.257 9.892 -28.489 1.00 95.75 673 GLY A N 1
ATOM 5439 C CA . GLY A 1 673 ? 0.403 10.337 -27.102 1.00 95.75 673 GLY A CA 1
ATOM 5440 C C . GLY A 1 673 ? -0.685 11.305 -26.627 1.00 95.75 673 GLY A C 1
ATOM 5441 O O . GLY A 1 673 ? -1.679 11.553 -27.313 1.00 95.75 673 GLY A O 1
ATOM 5442 N N . ASP A 1 674 ? -0.454 11.872 -25.450 1.00 95.94 674 ASP A N 1
ATOM 5443 C CA . ASP A 1 674 ? -1.324 12.739 -24.652 1.00 95.94 674 ASP A CA 1
ATOM 5444 C C . ASP A 1 674 ? -2.692 12.116 -24.360 1.00 95.94 674 ASP A C 1
ATOM 5446 O O . ASP A 1 674 ? -3.739 12.751 -24.526 1.00 95.94 674 ASP A O 1
ATOM 5450 N N . LYS A 1 675 ? -2.695 10.827 -24.009 1.00 95.19 675 LYS A N 1
ATOM 5451 C CA . LYS A 1 675 ? -3.915 10.095 -23.671 1.00 95.19 675 LYS A CA 1
ATOM 5452 C C . LYS A 1 675 ? -3.642 8.868 -22.809 1.00 95.19 675 LYS A C 1
ATOM 5454 O O . LYS A 1 675 ? -2.547 8.310 -22.817 1.00 95.19 675 LYS A O 1
ATOM 5459 N N . LEU A 1 676 ? -4.702 8.386 -22.171 1.00 95.12 676 LEU A N 1
ATOM 5460 C CA . LEU A 1 676 ? -4.778 7.027 -21.656 1.00 95.12 676 LEU A CA 1
ATOM 5461 C C . LEU A 1 676 ? -5.124 6.057 -22.796 1.00 95.12 676 LEU A C 1
ATOM 5463 O O . LEU A 1 676 ? -6.154 6.192 -23.463 1.00 95.12 676 LEU A O 1
ATOM 5467 N N . LEU A 1 677 ? -4.271 5.061 -23.014 1.00 96.38 677 LEU A N 1
ATOM 5468 C CA . LEU A 1 677 ? -4.495 3.959 -23.938 1.00 96.38 677 LEU A CA 1
ATOM 5469 C C . LEU A 1 677 ? -4.855 2.693 -23.150 1.00 96.38 677 LEU A C 1
ATOM 5471 O O . LEU A 1 677 ? -4.034 2.149 -22.416 1.00 96.38 677 LEU A O 1
ATOM 5475 N N . ILE A 1 678 ? -6.086 2.212 -23.321 1.00 96.06 678 ILE A N 1
ATOM 5476 C CA . ILE A 1 678 ? -6.548 0.954 -22.724 1.00 96.06 678 ILE A CA 1
ATOM 5477 C C . ILE A 1 678 ? -6.319 -0.176 -23.726 1.00 96.06 678 ILE A C 1
ATOM 5479 O O . ILE A 1 678 ? -6.828 -0.119 -24.848 1.00 96.06 678 ILE A O 1
ATOM 5483 N N . ILE A 1 679 ? -5.568 -1.202 -23.328 1.00 96.75 679 ILE A N 1
ATOM 5484 C CA . ILE A 1 679 ? -5.187 -2.314 -24.206 1.00 96.75 679 ILE A CA 1
ATOM 5485 C C . ILE A 1 679 ? -5.590 -3.625 -23.552 1.00 96.75 679 ILE A C 1
ATOM 5487 O O . ILE A 1 679 ? -5.225 -3.900 -22.414 1.00 96.75 679 ILE A O 1
ATOM 5491 N N . LYS A 1 680 ? -6.352 -4.442 -24.279 1.00 95.50 680 LYS A N 1
ATOM 5492 C CA . LYS A 1 680 ? -6.912 -5.689 -23.762 1.00 95.50 680 LYS A CA 1
ATOM 5493 C C . LYS A 1 680 ? -6.241 -6.908 -24.387 1.00 95.50 680 LYS A C 1
ATOM 5495 O O . LYS A 1 680 ? -6.114 -6.993 -25.611 1.00 95.50 680 LYS A O 1
ATOM 5500 N N . ARG A 1 681 ? -5.905 -7.895 -23.555 1.00 93.88 681 ARG A N 1
ATOM 5501 C CA . ARG A 1 681 ? -5.525 -9.234 -24.006 1.00 93.88 681 ARG A CA 1
ATOM 5502 C C . ARG A 1 681 ? -6.769 -9.991 -24.464 1.00 93.88 681 ARG A C 1
ATOM 5504 O O . ARG A 1 681 ? -7.644 -10.329 -23.668 1.00 93.88 681 ARG A O 1
ATOM 5511 N N . GLU A 1 682 ? -6.851 -10.280 -25.757 1.00 85.06 682 GLU A N 1
ATOM 5512 C CA . GLU A 1 682 ? -7.899 -11.146 -26.303 1.00 85.06 682 GLU A CA 1
ATOM 5513 C C . GLU A 1 682 ? -7.520 -12.624 -26.137 1.00 85.06 682 GLU A C 1
ATOM 5515 O O . GLU A 1 682 ? -6.390 -13.026 -26.431 1.00 85.06 682 GLU A O 1
ATOM 5520 N N . SER A 1 683 ? -8.464 -13.450 -25.674 1.00 72.06 683 SER A N 1
ATOM 5521 C CA . SER A 1 683 ? -8.287 -14.903 -25.697 1.00 72.06 683 SER A CA 1
ATOM 5522 C C . SER A 1 683 ? -8.437 -15.374 -27.140 1.00 72.06 683 SER A C 1
ATOM 5524 O O . SER A 1 683 ? -9.529 -15.355 -27.701 1.00 72.06 683 SER A O 1
ATOM 5526 N N . ASN A 1 684 ? -7.333 -15.786 -27.759 1.00 60.72 684 ASN A N 1
ATOM 5527 C CA . ASN A 1 684 ? -7.431 -16.588 -28.972 1.00 60.72 684 ASN A CA 1
ATOM 5528 C C . ASN A 1 684 ? -7.873 -17.981 -28.505 1.00 60.72 684 ASN A C 1
ATOM 5530 O O . ASN A 1 684 ? -7.051 -18.711 -27.951 1.00 60.72 684 ASN A O 1
ATOM 5534 N N . LEU A 1 685 ? -9.178 -18.264 -28.609 1.00 40.91 685 LEU A N 1
ATOM 5535 C CA . LEU A 1 685 ? -9.774 -19.577 -28.325 1.00 40.91 685 LEU A CA 1
ATOM 5536 C C . LEU A 1 685 ? -9.117 -20.695 -29.139 1.00 40.91 685 LEU A C 1
ATOM 5538 O O . LEU A 1 685 ? -8.819 -20.453 -30.334 1.00 40.91 685 LEU A O 1
#

Secondary structure (DSSP, 8-state):
--SSSHHHHHHHHHHHHHHHHHHHHHHHHHHHS----HHHHEEEEEE--S-SS--EEEEE-SSSSSSPEEEEE-BTBPP-EEEE-SSS-EEE-TTTTT-SSSTTSTT-SB-SPPPP--SSEEEEEEETTEEEEEEES---GGGSEEEEEESS-EEEEE-TT-EEEEEEEE-GGG-EEEEEEEEPPTT-EEEEEESS---EEEEE-TTS-GGGEEETTTTBPPSSSEEE------EEEEEEE-SSSSSS-EEEEEE--TT-S-HHHHHHH---EEEEE-SSSEEE-HHHHT--TTS--EEEEEEE-TTSSS--EEEEEETTS--EEEEE-TTS-EEE-TTTTT-S-SS--TTT-STTTEEEEEEE-SSSSSSPEEEEEETTEEEEEEEETTEEEEEEEESS-TT--SSS-EEEEE-SSSSSS-EEEEEETTEEEEEE-STT--EEE-GGGGT--S--SEEEEE-SS-SSS-EEEEETTEEEEEPTTS-EEE--SS-TT-TTS---EEEEEEEE-SSSSSSPEEEEEEE----THHHHHHS---STTTTS-HHHHHTSSHHHHHHHHHHHHHHH--TT------EEEEEEE---SSEEEEEEEE--TTSTT-TT-EEEEE-SS-EEEEETTTS-B-SS-B-B--EEEEEET-SS-SEEEEE-TTS-EEEEES---SSEEEEE-----

pLDDT: mean 81.94, std 18.1, range [30.62, 97.81]

Nearest PDB structures (foldseek):
  9etn-assembly1_A  TM=5.402E-01  e=6.218E-20  Mus musculus
  3f3p-assembly3_J  TM=4.742E-01  e=1.018E-03  Saccharomyces cerevisiae
  7c37-assembly1_A  TM=3.960E-01  e=2.674E-03  Orbilia oligospora ATCC 24927
  7jkq-assembly1_A  TM=3.018E-01  e=1.564E-03  Homo sapiens

Solvent-accessible surface area (backbone atoms only — not comparable to full-atom values): 36076 Å² total; per-residue (Å²): 145,90,77,76,71,70,62,56,56,55,52,52,54,51,51,52,51,50,51,50,52,49,48,64,51,45,55,57,52,57,66,70,54,70,77,69,49,34,80,79,42,37,50,75,47,82,47,86,69,68,28,52,52,74,70,37,56,40,43,27,40,58,77,70,79,83,27,49,16,44,38,43,27,17,35,39,31,32,55,44,33,23,49,35,71,36,70,60,48,68,47,73,38,27,58,79,22,37,64,33,88,42,55,88,33,34,58,46,31,30,26,89,63,76,55,84,90,81,70,66,25,43,38,40,37,30,36,46,68,22,43,35,42,35,31,36,74,42,84,59,29,95,47,45,30,36,39,36,41,31,57,22,56,66,50,80,49,63,44,94,67,31,50,74,50,73,49,77,43,81,48,77,94,84,38,30,42,26,41,36,41,41,32,32,25,58,67,18,38,40,36,39,34,49,79,48,82,37,50,30,36,39,37,45,41,82,79,43,61,44,87,36,31,23,31,16,53,68,47,37,57,55,94,56,49,67,38,78,70,46,44,61,58,30,30,42,14,44,23,63,41,39,81,81,52,78,82,33,44,17,41,39,38,28,31,34,73,82,89,59,92,40,74,68,61,41,41,77,66,54,61,45,42,36,30,43,43,73,79,65,35,47,44,84,41,25,78,78,35,42,52,65,43,44,77,63,40,17,49,29,39,39,73,38,35,49,66,43,76,46,47,58,24,41,38,36,40,20,25,65,39,76,40,42,28,31,39,64,46,101,85,64,30,34,42,77,42,19,66,83,29,36,66,30,70,99,62,85,48,78,84,59,43,30,82,78,22,49,32,57,70,49,53,46,49,55,59,73,80,74,42,43,18,41,41,33,40,27,51,22,27,36,33,36,28,47,39,61,92,53,35,32,45,80,43,77,73,41,80,76,40,85,44,41,43,46,91,41,41,42,82,27,45,42,33,63,76,43,81,80,45,64,20,34,44,38,28,4,83,67,13,48,41,28,34,44,50,55,84,52,45,66,44,86,41,63,39,54,82,38,53,41,75,53,69,31,61,43,67,39,70,40,45,72,69,17,63,56,52,60,17,37,42,27,40,59,68,11,29,28,41,53,41,102,83,61,33,37,44,79,63,43,28,74,23,66,85,45,92,82,57,60,81,54,66,72,72,49,70,48,75,47,46,46,41,70,78,71,39,54,14,37,44,41,33,29,30,52,69,91,56,80,63,59,65,58,66,75,54,80,84,75,85,91,71,86,85,75,58,82,64,52,63,68,58,68,39,70,71,36,51,53,52,51,48,51,52,41,45,73,75,62,57,51,76,68,62,81,87,46,54,47,46,34,35,40,33,46,40,68,68,76,87,40,22,22,35,34,41,38,58,32,31,50,64,45,27,39,69,28,50,67,19,35,39,39,37,32,50,96,89,48,47,47,55,51,45,40,69,43,62,46,57,30,72,40,30,31,31,50,71,61,47,80,42,34,42,12,88,44,49,51,38,60,34,39,40,37,40,42,52,78,78,48,73,48,76,44,74,55,49,77,38,75,42,79,45,80,46,69,56,75,83,83,126

Mean predicted aligned error: 9.92 Å

Foldseek 3Di:
DPDPPVVVVVVVVVVVVVVVVVVVVVVVVVVVPDPLVQVVWWDKDWDAWQDLQFQWKAWFQQLPPQFIWIWTARFQGWIFTWHFPLQQHTDTCCQVQLVTPGNLFPQQTEGCDDADPDDFAWEWHHYLQKTKTWGEQDADQVQWKWKKKWFADKDKDWDPQKDKDWDWDQDPPRTIIIIMIITAHYGIMMIIRGPFQFWMKMQHRPSGDLVRPAHHNVGDRDPHNIDRSATSAGWAAWEWAPQPLPPGIWIWTAGAGPPPPDLVRQLVHHFTFTWDGPSRHTDTCCVVQQPRRRPARFRFKYWFPQLLPLFTWIWTWHLAFQTFIWDQDPVNHTDTCCCVQVSHDPDTDPQCGHNFFFADKFWAQALPPLGIKIWGATRQWIWIFHHDNSHTDIDTQGHRHNQGGRSQKFWAWWPQLQPQGIWIWIAGLRWIWTQDGDNNRTDTDQLVVQPDDGHFSDKAFFPQQLQQGTWIQTPQQGIWDADLVSGTDRPSHNHCVDPDAQRAQRKWKFWDSNNLQQGIKMKIKHWHDDDPVVVVVVPDDDDPPPPDDPVCVVCPDVSNVNVVVVVCCVVPVPSSDSPTGMIMMIIHTPHDQFWKEWEQEQEPSSNRRQQHKKKWFAAPSHITIDGWQRRRDIRRYTYGHTDMGRRRHDQWTQKIWIQGSNRDIDIDGGDGTPDYDYHYDDDPD

InterPro domains:
  IPR011519 ASPIC/UnbV [PF07593] (605-682)
  IPR013517 FG-GAP repeat [PF13517] (365-425)
  IPR027039 Cartilage acidic protein 1 [PTHR16026] (589-680)
  IPR028994 Integrin alpha, N-terminal [SSF69318] (31-97)
  IPR028994 Integrin alpha, N-terminal [SSF69318] (234-527)

Sequence (685 aa):
MKLNLLLQSSCRNKFLILFLTILLLIIPLQYHYSQDITSKWFISKPIVFNAYNLFDVGVTDINNDNNLDIFTTNHNSLNNLMIGDGKGNFTDVVSQWKFDHIAEFPGFADSEKEPKFETPGLYVFWQKRTLIIKNYKMNNPQQLDGEIKILSEVKIENDSLSKVSFTQNQLSNSEVKTQINFELAKDSWLTITPKDPMQTSLQLNENIPLKNVYVGLQKVNPKTHNLDLKILRDRHSISWADYNSDGNIDAFITRSGGSLSSKERFRKIFQRHLLSNRGNFFEDVTEKSGIVETACRAVTAAWVDFDNNNSLELYVVCIDGTSRLYQKNNNGKFVDIAVKVGLSPSQTTPDQAGWNKNGLFVWLDTDADGDVDLLRSYQNSLKLYVNELGLFKEKTITPHSPLIDIFSSKFSVTDYDLDGDLDILFVSGYGSILLKNLDGEYALTNPSNIGLPDNPLIANWVDYDNDGFPDVHMIPGGIYHQLPNHNFTKAHILDREFIGLSFPLDPQCIWFDFDNSGTQDVLMTSLPYHHWKSVFWNFSVSPNMSFINGWLQRNLHPHSEFKNLREDRLKTADHTKSDFVWQGKLYGNINSQNHWLQIKLIGLPKNPQAIGAKVIMVTDHGQLLQQVGAMENSRYSQGYSPLHFGLGKNKRPKLIKIFWNDGKFQEIQQPEGDKLLIIKRESNL

Radius of gyration: 28.07 Å; Cα contacts (8 Å, |Δi|>4): 1730; chains: 1; bounding box: 75×88×76 Å

Organism: Rippkaea orientalis (strain PCC 8801 / RF-1) (NCBI:txid41431)